Protein AF-0000000085832559 (afdb_homodimer)

Foldseek 3Di:
DVVVVVVVVVVLVPDFDPPDDPPPPPDPCLLVVLLVLLVLLVVLLVVLLVLLVVLLVLLVVLLVLLCVPDDDLSSVLLNQLSVLLSQLSVLLNQLSVLLVVLVVVLLVVPQVVHDSSVRCSVVVVLSVQLSVLSVQLSVLSVQLSVQSNCVSVVNHDLVSNLVSLVSNLSSLVSNLSSSVVRGDPPDPSNVSNVVSSVSSNVSSVSSNVSSVVSVVSVVVVVDDDDPPDDPVRVVVVVVVVVVVVVVVVVVVVVVVVVVVVVVVVVCVVVVVVCVPDRHPPDPPPPPPPPPCPDDPPPPPPPPPDPPPPDD/DVVVVVVVVVLLVPDFDPPDDPPPPPDPCLLVVLLVLLVLLVVLLVVLLVLLVVLLVLLVVLLVLLCVPDDDLSSVLLNQLSVLLSQLSVLLNQLSVLLVVLVVVLLVVPQVVHDSSVVCSVVVVLSVQLSVLSVQLSVLSVQLSVQSNCVSVVNHDLVSNLVSLVSNLSSSVSNLSSSVVRGDPPDPSNVSNVVSSVSSNVSSVSSNVSSVVSVVSVVVVVDDDDPPDDPVRVVVVVVVVVVVVVVVVVVVVVVVVVVVVVVVVVCVVVVVVCVPDRHPPDPPPPPPPPPCPDDPPPPPPPPPDPPPPDD

pLDDT: mean 76.57, std 26.75, range [19.62, 98.12]

Solvent-accessible surface area (backbone atoms only — not comparable to full-atom values): 33853 Å² total; per-residue (Å²): 121,74,74,63,59,59,53,60,61,62,59,62,69,70,62,40,64,76,76,69,84,75,78,79,81,73,62,87,76,53,60,69,55,13,52,50,46,34,54,45,40,55,50,42,52,49,50,27,50,50,49,36,53,50,46,36,54,49,38,53,51,47,44,53,47,36,61,69,76,36,61,72,67,57,24,56,34,47,49,48,30,44,47,31,47,35,53,26,36,48,31,46,43,51,26,53,53,30,47,52,52,34,50,52,50,40,48,66,69,65,22,73,92,50,48,70,37,53,42,34,41,75,36,45,71,61,46,50,45,43,40,52,22,38,50,44,33,35,48,29,50,51,51,40,51,53,41,53,50,26,43,69,69,71,72,42,55,71,45,45,50,39,51,32,31,53,48,30,46,51,24,47,50,45,36,52,54,47,55,51,73,71,44,62,89,83,37,66,48,52,53,52,26,53,50,28,49,51,48,28,45,52,30,31,50,45,29,39,51,36,41,54,50,34,52,48,57,58,51,65,71,62,66,87,79,70,85,86,55,50,71,70,55,45,52,50,50,40,50,52,37,50,25,49,41,50,48,35,51,50,53,36,54,51,40,52,52,50,39,51,52,45,52,52,51,50,47,50,57,56,45,64,71,48,76,65,73,77,42,87,72,86,78,71,82,70,84,70,75,73,74,71,69,75,74,75,77,79,77,70,70,75,78,73,74,75,74,72,78,77,126,121,74,74,64,60,58,54,60,61,63,57,61,69,69,66,41,65,76,76,68,83,76,78,79,82,74,64,88,76,52,60,69,54,12,52,49,47,34,53,45,42,56,51,42,51,49,50,28,49,50,50,35,52,50,45,36,55,50,38,54,50,48,44,52,49,35,62,68,76,36,60,71,69,58,25,56,34,48,50,48,30,44,48,31,49,34,52,27,35,49,32,46,43,51,24,53,52,31,46,51,52,35,52,52,50,39,46,65,71,66,22,73,93,51,50,69,38,54,42,35,40,76,36,44,70,63,45,51,46,41,38,52,22,38,49,43,33,35,50,30,49,52,51,40,51,52,39,52,53,26,44,70,70,71,72,41,55,70,47,45,50,39,53,32,31,53,48,31,45,50,23,47,50,44,34,52,54,49,55,49,72,72,46,61,91,83,37,66,49,52,53,52,27,52,50,28,48,53,49,27,48,50,30,31,49,46,29,40,53,36,41,53,52,34,51,49,57,58,52,65,71,62,66,88,80,69,85,86,55,50,71,69,57,45,52,50,51,39,50,52,37,51,25,48,42,50,46,35,52,49,51,37,54,52,41,52,51,51,38,50,52,45,51,52,52,50,47,52,56,54,45,66,71,46,75,64,74,78,45,87,72,86,79,72,82,73,78,72,75,74,73,71,68,75,73,73,77,77,77,71,70,73,77,73,73,75,76,72,79,77,126

Sequence (622 aa):
MALHAWFLRWSKVLFLPLDGPRKDLRPRGADVQKEELADMVDKEMTATSTAIEDAVLRMDEILSQARRDSSGVKLEVNQSIIGSCSDLMKAIHMLVTSATDLQRDIVESGRGAGSVKDFYAKNSCWTEGLISASKAVGWGATQMLESADKVVTDRGKYEELIVCSHEIAASTAQLVAASKVKADRGNRKLQTLQQASRHVNDMAAVVVSSTKSGQMQIENKNSMDFSSMSLIKLKTEEMDSQVKVLELEKQLANERIRLGGLRKKHYEIEGISTDSPPESAVNSFDSSLPTVFPDPPSMELPTQHVFILLSMALHAWFLRWSKVLFLPLDGPRKDLRPRGADVQKEELADMVDKEMTATSTAIEDAVLRMDEILSQARRDSSGVKLEVNQSIIGSCSDLMKAIHMLVTSATDLQRDIVESGRGAGSVKDFYAKNSCWTEGLISASKAVGWGATQMLESADKVVTDRGKYEELIVCSHEIAASTAQLVAASKVKADRGNRKLQTLQQASRHVNDMAAVVVSSTKSGQMQIENKNSMDFSSMSLIKLKTEEMDSQVKVLELEKQLANERIRLGGLRKKHYEIEGISTDSPPESAVNSFDSSLPTVFPDPPSMELPTQHVFILLS

InterPro domains:
  IPR002558 I/LWEQ domain [PF01608] (120-268)
  IPR002558 I/LWEQ domain [PS50945] (29-270)
  IPR002558 I/LWEQ domain [SM00307] (72-270)
  IPR030224 Sla2 family [PTHR10407] (24-273)
  IPR035964 I/LWEQ domain superfamily [SSF109885] (32-223)

Nearest PDB structures (foldseek):
  1r0d-assembly3_D  TM=9.725E-01  e=1.365E-16  Homo sapiens
  2jsw-assembly1_A  TM=8.224E-01  e=2.956E-08  Mus musculus
  6r9t-assembly1_A  TM=7.914E-01  e=1.333E-05  Homo sapiens
  8d9p-assembly1_A  TM=3.825E-01  e=1.950E-02  synthetic construct
  4tql-assembly2_B  TM=2.802E-01  e=5.075E-01  synthetic construct

Organism: NCBI:txid630221

Secondary structure (DSSP, 8-state):
-HHHHHHHHHHTTS-----S-------TTHHHHHHHHHHHHHHHHHHHHHHHHHHHHHHHHHHHHHHHH--HHHHHHHHHHHHHHHHHHHHHHHHHHHHHHHHHHHHHHH-TTS-HHHHHHHTHHHHHHHHHHHHHHHHHHHHHHHHHHHHHTT-S-HHHHHHHHHHHHHHHHHHHHHHHTTS-TT-HHHHHHHHHHHHHHHHHHHHHHHHHHHHHHHHHHS----TT--HHHHHHHHHHHHHHHHHHHHHHHHHHHHHHHHHHHHHHHHHHHT-S-----------------------------------/-HHHHHHHHHHHTS-----S-------TTHHHHHHHHHHHHHHHHHHHHHHHHHHHHHHHHHHHHHHHH--HHHHHHHHHHHHHHHHHHHHHHHHHHHHHHHHHHHHHHH-TTS-HHHHHHHTHHHHHHHHHHHHHHHHHHHHHHHHHHHHHTT-S-HHHHHHHHHHHHHHHHHHHHHHHTTS-TT-HHHHHHHHHHHHHHHHHHHHHHHHHHHHHHHHHHS----TT--HHHHHHHHHHHHHHHHHHHHHHHHHHHHHHHHHHHHHHHHHHHT-S-----------------------------------

Radius of gyration: 34.7 Å; Cα contacts (8 Å, |Δi|>4): 558; chains: 2; bounding box: 69×112×64 Å

Structure (mmCIF, N/CA/C/O backbone):
data_AF-0000000085832559-model_v1
#
loop_
_entity.id
_entity.type
_entity.pdbx_description
1 polymer 'Uncharacterized protein'
#
loop_
_atom_site.group_PDB
_atom_site.id
_atom_site.type_symbol
_atom_site.label_atom_id
_atom_site.label_alt_id
_atom_site.label_comp_id
_atom_site.label_asym_id
_atom_site.label_entity_id
_atom_site.label_seq_id
_atom_site.pdbx_PDB_ins_code
_atom_site.Cartn_x
_atom_site.Cartn_y
_atom_site.Cartn_z
_atom_site.occupancy
_atom_site.B_iso_or_equiv
_atom_site.auth_seq_id
_atom_site.auth_comp_id
_atom_site.auth_asym_id
_atom_site.auth_atom_id
_atom_site.pdbx_PDB_model_num
ATOM 1 N N . MET A 1 1 ? 6.023 -12.414 8.797 1 23.22 1 MET A N 1
ATOM 2 C CA . MET A 1 1 ? 6.039 -13.719 9.445 1 23.22 1 MET A CA 1
ATOM 3 C C . MET A 1 1 ? 4.793 -14.523 9.086 1 23.22 1 MET A C 1
ATOM 5 O O . MET A 1 1 ? 4.777 -15.75 9.234 1 23.22 1 MET A O 1
ATOM 9 N N . ALA A 1 2 ? 3.695 -13.664 8.766 1 28.86 2 ALA A N 1
ATOM 10 C CA . ALA A 1 2 ? 2.393 -14.312 8.656 1 28.86 2 ALA A CA 1
ATOM 11 C C . ALA A 1 2 ? 2.24 -15 7.297 1 28.86 2 ALA A C 1
ATOM 13 O O . ALA A 1 2 ? 1.356 -15.836 7.117 1 28.86 2 ALA A O 1
ATOM 14 N N . LEU A 1 3 ? 3.068 -14.523 6.402 1 28.8 3 LEU A N 1
ATOM 15 C CA . LEU A 1 3 ? 2.783 -15.016 5.059 1 28.8 3 LEU A CA 1
ATOM 16 C C . LEU A 1 3 ? 3.316 -16.438 4.875 1 28.8 3 LEU A C 1
ATOM 18 O O . LEU A 1 3 ? 2.869 -17.156 3.986 1 28.8 3 LEU A O 1
ATOM 22 N N . HIS A 1 4 ? 4.418 -16.766 5.707 1 31.3 4 HIS A N 1
ATOM 23 C CA . HIS A 1 4 ? 5.105 -18.031 5.473 1 31.3 4 HIS A CA 1
ATOM 24 C C . HIS A 1 4 ? 4.273 -19.219 5.969 1 31.3 4 HIS A C 1
ATOM 26 O O . HIS A 1 4 ? 4.398 -20.328 5.449 1 31.3 4 HIS A O 1
ATOM 32 N N . ALA A 1 5 ? 3.564 -19 7.07 1 31.62 5 ALA A N 1
ATOM 33 C CA . ALA A 1 5 ? 2.934 -20.141 7.719 1 31.62 5 ALA A CA 1
ATOM 34 C C . ALA A 1 5 ? 1.804 -20.703 6.863 1 31.62 5 ALA A C 1
ATOM 36 O O . ALA A 1 5 ? 1.487 -21.891 6.941 1 31.62 5 ALA A O 1
ATOM 37 N N . TRP A 1 6 ? 1.206 -19.844 6.129 1 31.47 6 TRP A N 1
ATOM 38 C CA . TRP A 1 6 ? 0.037 -20.344 5.414 1 31.47 6 TRP A CA 1
ATOM 39 C C . TRP A 1 6 ? 0.45 -21.266 4.273 1 31.47 6 TRP A C 1
ATOM 41 O O . TRP A 1 6 ? -0.374 -22.016 3.74 1 31.47 6 TRP A O 1
ATOM 51 N N . PHE A 1 7 ? 1.732 -21.219 3.939 1 33.62 7 PHE A N 1
ATOM 52 C CA . PHE A 1 7 ? 2.146 -22.031 2.805 1 33.62 7 PHE A CA 1
ATOM 53 C C . PHE A 1 7 ? 2.152 -23.5 3.176 1 33.62 7 PHE A C 1
ATOM 55 O O . PHE A 1 7 ? 1.797 -24.359 2.357 1 33.62 7 PHE A O 1
ATOM 62 N N . LEU A 1 8 ? 2.576 -23.797 4.43 1 30.41 8 LEU A N 1
ATOM 63 C CA . LEU A 1 8 ? 2.732 -25.203 4.797 1 30.41 8 LEU A CA 1
ATOM 64 C C . LEU A 1 8 ? 1.377 -25.891 4.926 1 30.41 8 LEU A C 1
ATOM 66 O O . LEU A 1 8 ? 1.262 -27.094 4.691 1 30.41 8 LEU A O 1
ATOM 70 N N . ARG A 1 9 ? 0.393 -25.219 5.367 1 28.97 9 ARG A N 1
ATOM 71 C CA . ARG A 1 9 ? -0.896 -25.875 5.559 1 28.97 9 ARG A CA 1
ATOM 72 C C . ARG A 1 9 ? -1.539 -26.219 4.219 1 28.97 9 ARG A C 1
ATOM 74 O O . ARG A 1 9 ? -2.346 -27.156 4.129 1 28.97 9 ARG A O 1
ATOM 81 N N . TRP A 1 10 ? -1.186 -25.438 3.293 1 31.64 10 TRP A N 1
ATOM 82 C CA . TRP A 1 10 ? -1.799 -25.719 1.999 1 31.64 10 TRP A CA 1
ATOM 83 C C . TRP A 1 10 ? -1.151 -26.938 1.342 1 31.64 10 TRP A C 1
ATOM 85 O O . TRP A 1 10 ? -1.664 -27.469 0.35 1 31.64 10 TRP A O 1
ATOM 95 N N . SER A 1 11 ? 0.115 -27.234 1.808 1 30.28 11 SER A N 1
ATOM 96 C CA . SER A 1 11 ? 0.703 -28.422 1.187 1 30.28 11 SER A CA 1
ATOM 97 C C . SER A 1 11 ? 0.031 -29.688 1.682 1 30.28 11 SER A C 1
ATOM 99 O O . SER A 1 11 ? 0.221 -30.766 1.104 1 30.28 11 SER A O 1
ATOM 101 N N . LYS A 1 12 ? -0.486 -29.656 2.955 1 31.03 12 LYS A N 1
ATOM 102 C CA . LYS A 1 12 ? -1.015 -30.875 3.539 1 31.03 12 LYS A CA 1
ATOM 103 C C . LYS A 1 12 ? -2.291 -31.328 2.83 1 31.03 12 LYS A C 1
ATOM 105 O O . LYS A 1 12 ? -2.807 -32.406 3.09 1 31.03 12 LYS A O 1
ATOM 110 N N . VAL A 1 13 ? -2.93 -30.391 2.279 1 27.56 13 VAL A N 1
ATOM 111 C CA . VAL A 1 13 ? -4.262 -30.75 1.806 1 27.56 13 VAL A CA 1
ATOM 112 C C . VAL A 1 13 ? -4.145 -31.75 0.654 1 27.56 13 VAL A C 1
ATOM 114 O O . VAL A 1 13 ? -5.109 -32.438 0.332 1 27.56 13 VAL A O 1
ATOM 117 N N . LEU A 1 14 ? -2.947 -31.828 0.029 1 28.58 14 LEU A N 1
ATOM 118 C CA . LEU A 1 14 ? -3.08 -32.531 -1.247 1 28.58 14 LEU A CA 1
ATOM 119 C C . LEU A 1 14 ? -2.975 -34.031 -1.058 1 28.58 14 LEU A C 1
ATOM 121 O O . LEU A 1 14 ? -3.428 -34.781 -1.908 1 28.58 14 LEU A O 1
ATOM 125 N N . PHE A 1 15 ? -2.094 -34.594 -0.027 1 29.14 15 PHE A N 1
ATOM 126 C CA . PHE A 1 15 ? -1.752 -35.969 -0.262 1 29.14 15 PHE A CA 1
ATOM 127 C C . PHE A 1 15 ? -2.682 -36.906 0.517 1 29.14 15 PHE A C 1
ATOM 129 O O . PHE A 1 15 ? -2.428 -37.219 1.684 1 29.14 15 PHE A O 1
ATOM 136 N N . LEU A 1 16 ? -3.951 -36.844 0.493 1 28.8 16 LEU A N 1
ATOM 137 C CA . LEU A 1 16 ? -4.73 -37.844 1.22 1 28.8 16 LEU A CA 1
ATOM 138 C C . LEU A 1 16 ? -4.602 -39.219 0.567 1 28.8 16 LEU A C 1
ATOM 140 O O . LEU A 1 16 ? -4.652 -39.344 -0.66 1 28.8 16 LEU A O 1
ATOM 144 N N . PRO A 1 17 ? -3.98 -40.281 1.269 1 27.02 17 PRO A N 1
ATOM 145 C CA . PRO A 1 17 ? -3.91 -41.656 0.75 1 27.02 17 PRO A CA 1
ATOM 146 C C . PRO A 1 17 ? -5.289 -42.281 0.498 1 27.02 17 PRO A C 1
ATOM 148 O O . PRO A 1 17 ? -6.219 -42.062 1.28 1 27.02 17 PRO A O 1
ATOM 151 N N . LEU A 1 18 ? -5.758 -42.688 -0.649 1 26.45 18 LEU A N 1
ATOM 152 C CA . LEU A 1 18 ? -6.934 -43.25 -1.295 1 26.45 18 LEU A CA 1
ATOM 153 C C . LEU A 1 18 ? -7.207 -44.656 -0.775 1 26.45 18 LEU A C 1
ATOM 155 O O . LEU A 1 18 ? -7.961 -45.406 -1.39 1 26.45 18 LEU A O 1
ATOM 159 N N . ASP A 1 19 ? -6.852 -45.094 0.428 1 27.23 19 ASP A N 1
ATOM 160 C CA . ASP A 1 19 ? -7.117 -46.5 0.576 1 27.23 19 ASP A CA 1
ATOM 161 C C . ASP A 1 19 ? -8.594 -46.781 0.837 1 27.23 19 ASP A C 1
ATOM 163 O O . ASP A 1 19 ? -8.969 -47.844 1.315 1 27.23 19 ASP A O 1
ATOM 167 N N . GLY A 1 20 ? -9.578 -45.875 0.745 1 28.56 20 GLY A N 1
ATOM 168 C CA . GLY A 1 20 ? -10.859 -46.406 1.182 1 28.56 20 GLY A CA 1
ATOM 169 C C . GLY A 1 20 ? -11.352 -47.562 0.332 1 28.56 20 GLY A C 1
ATOM 170 O O . GLY A 1 20 ? -10.898 -47.75 -0.803 1 28.56 20 GLY A O 1
ATOM 171 N N . PRO A 1 21 ? -12.07 -48.562 0.879 1 26.98 21 PRO A N 1
ATOM 172 C CA . PRO A 1 21 ? -12.625 -49.719 0.176 1 26.98 21 PRO A CA 1
ATOM 173 C C . PRO A 1 21 ? -13.516 -49.344 -1 1 26.98 21 PRO A C 1
ATOM 175 O O . PRO A 1 21 ? -14.242 -48.344 -0.925 1 26.98 21 PRO A O 1
ATOM 178 N N . ARG A 1 22 ? -13.078 -49.531 -2.215 1 27.28 22 ARG A N 1
ATOM 179 C CA . ARG A 1 22 ? -13.719 -49.438 -3.521 1 27.28 22 ARG A CA 1
ATOM 180 C C . ARG A 1 22 ? -15.078 -50.156 -3.521 1 27.28 22 ARG A C 1
ATOM 182 O O . ARG A 1 22 ? -15.148 -51.375 -3.393 1 27.28 22 ARG A O 1
ATOM 189 N N . LYS A 1 23 ? -16.125 -49.438 -2.992 1 31.97 23 LYS A N 1
ATOM 190 C CA . LYS A 1 23 ? -17.391 -50.062 -3.328 1 31.97 23 LYS A CA 1
ATOM 191 C C . LYS A 1 23 ? -17.453 -50.438 -4.809 1 31.97 23 LYS A C 1
ATOM 193 O O . LYS A 1 23 ? -17 -49.656 -5.66 1 31.97 23 LYS A O 1
ATOM 198 N N . ASP A 1 24 ? -17.703 -51.719 -5.371 1 25.44 24 ASP A N 1
ATOM 199 C CA . ASP A 1 24 ? -17.781 -52.469 -6.617 1 25.44 24 ASP A CA 1
ATOM 200 C C . ASP A 1 24 ? -18.719 -51.812 -7.617 1 25.44 24 ASP A C 1
ATOM 202 O O . ASP A 1 24 ? -19.344 -52.469 -8.43 1 25.44 24 ASP A O 1
ATOM 206 N N . LEU A 1 25 ? -19.297 -50.625 -7.52 1 31.66 25 LEU A N 1
ATOM 207 C CA . LEU A 1 25 ? -20.297 -50.312 -8.539 1 31.66 25 LEU A CA 1
ATOM 208 C C . LEU A 1 25 ? -19.641 -50.188 -9.914 1 31.66 25 LEU A C 1
ATOM 210 O O . LEU A 1 25 ? -19.016 -49.156 -10.219 1 31.66 25 LEU A O 1
ATOM 214 N N . ARG A 1 26 ? -19.344 -51.281 -10.672 1 35.31 26 ARG A N 1
ATOM 215 C CA . ARG A 1 26 ? -18.812 -51.5 -12.016 1 35.31 26 ARG A CA 1
ATOM 216 C C . ARG A 1 26 ? -19.703 -50.875 -13.07 1 35.31 26 ARG A C 1
ATOM 218 O O . ARG A 1 26 ? -20.719 -51.438 -13.469 1 35.31 26 ARG A O 1
ATOM 225 N N . PRO A 1 27 ? -20.094 -49.562 -13.148 1 34.09 27 PRO A N 1
ATOM 226 C CA . PRO A 1 27 ? -20.938 -49.344 -14.32 1 34.09 27 PRO A CA 1
ATOM 227 C C . PRO A 1 27 ? -20.25 -49.75 -15.625 1 34.09 27 PRO A C 1
ATOM 229 O O . PRO A 1 27 ? -19.016 -49.719 -15.711 1 34.09 27 PRO A O 1
ATOM 232 N N . ARG A 1 28 ? -20.828 -50.344 -16.641 1 40.22 28 ARG A N 1
ATOM 233 C CA . ARG A 1 28 ? -20.484 -50.875 -17.953 1 40.22 28 ARG A CA 1
ATOM 234 C C . ARG A 1 28 ? -19.656 -49.875 -18.75 1 40.22 28 ARG A C 1
ATOM 236 O O . ARG A 1 28 ? -18.906 -50.25 -19.656 1 40.22 28 ARG A O 1
ATOM 243 N N . GLY A 1 29 ? -19.797 -48.469 -18.844 1 36.25 29 GLY A N 1
ATOM 244 C CA . GLY A 1 29 ? -19.156 -47.312 -19.453 1 36.25 29 GLY A CA 1
ATOM 245 C C . GLY A 1 29 ? -17.75 -47.094 -18.938 1 36.25 29 GLY A C 1
ATOM 246 O O . GLY A 1 29 ? -17.172 -46.031 -19.203 1 36.25 29 GLY A O 1
ATOM 247 N N . ALA A 1 30 ? -17.031 -47.844 -18.375 1 43.72 30 ALA A N 1
ATOM 248 C CA . ALA A 1 30 ? -15.789 -48.031 -17.625 1 43.72 30 ALA A CA 1
ATOM 249 C C . ALA A 1 30 ? -14.602 -48.219 -18.562 1 43.72 30 ALA A C 1
ATOM 251 O O . ALA A 1 30 ? -13.5 -47.75 -18.281 1 43.72 30 ALA A O 1
ATOM 252 N N . ASP A 1 31 ? -14.797 -48.75 -19.688 1 45.81 31 ASP A N 1
ATOM 253 C CA . ASP A 1 31 ? -13.758 -49 -20.672 1 45.81 31 ASP A CA 1
ATOM 254 C C . ASP A 1 31 ? -13.336 -47.719 -21.375 1 45.81 31 ASP A C 1
ATOM 256 O O . ASP A 1 31 ? -12.156 -47.531 -21.656 1 45.81 31 ASP A O 1
ATOM 260 N N . VAL A 1 32 ? -14.305 -46.938 -22.031 1 48.78 32 VAL A N 1
ATOM 261 C CA . VAL A 1 32 ? -14.117 -45.656 -22.719 1 48.78 32 VAL A CA 1
ATOM 262 C C . VAL A 1 32 ? -13.391 -44.688 -21.797 1 48.78 32 VAL A C 1
ATOM 264 O O . VAL A 1 32 ? -12.5 -43.938 -22.234 1 48.78 32 VAL A O 1
ATOM 267 N N . GLN A 1 33 ? -13.664 -44.844 -20.562 1 58.09 33 GLN A N 1
ATOM 268 C CA . GLN A 1 33 ? -13.125 -43.906 -19.562 1 58.09 33 GLN A CA 1
ATOM 269 C C . GLN A 1 33 ? -11.656 -44.219 -19.281 1 58.09 33 GLN A C 1
ATOM 271 O O . GLN A 1 33 ? -10.859 -43.312 -19.078 1 58.09 33 GLN A O 1
ATOM 276 N N . LYS A 1 34 ? -11.422 -45.5 -19.531 1 56.72 34 LYS A N 1
ATOM 277 C CA . LYS A 1 34 ? -10.055 -45.938 -19.266 1 56.72 34 LYS A CA 1
ATOM 278 C C . LYS A 1 34 ? -9.102 -45.469 -20.344 1 56.72 34 LYS A C 1
ATOM 280 O O . LYS A 1 34 ? -8.008 -44.969 -20.031 1 56.72 34 LYS A O 1
ATOM 285 N N . GLU A 1 35 ? -9.469 -45.812 -21.703 1 58.69 35 GLU A N 1
ATOM 286 C CA . GLU A 1 35 ? -8.664 -45.406 -22.844 1 58.69 35 GLU A CA 1
ATOM 287 C C . GLU A 1 35 ? -8.492 -43.875 -22.875 1 58.69 35 GLU A C 1
ATOM 289 O O . GLU A 1 35 ? -7.418 -43.375 -23.203 1 58.69 35 GLU A O 1
ATOM 294 N N . GLU A 1 36 ? -9.43 -43.281 -22.375 1 78.06 36 GLU A N 1
ATOM 295 C CA . GLU A 1 36 ? -9.422 -41.844 -22.406 1 78.06 36 GLU A CA 1
ATOM 296 C C . GLU A 1 36 ? -8.445 -41.25 -21.391 1 78.06 36 GLU A C 1
ATOM 298 O O . GLU A 1 36 ? -7.727 -40.312 -21.672 1 78.06 36 GLU A O 1
ATOM 303 N N . LEU A 1 37 ? -8.172 -42.062 -20.375 1 80.5 37 LEU A N 1
ATOM 304 C CA . LEU A 1 37 ? -7.297 -41.531 -19.328 1 80.5 37 LEU A CA 1
ATOM 305 C C . LEU A 1 37 ? -5.832 -41.688 -19.719 1 80.5 37 LEU A C 1
ATOM 307 O O . LEU A 1 37 ? -5.023 -40.781 -19.516 1 80.5 37 LEU A O 1
ATOM 311 N N . ALA A 1 38 ? -5.559 -42.906 -20.328 1 81.5 38 ALA A N 1
ATOM 312 C CA . ALA A 1 38 ? -4.188 -43.125 -20.766 1 81.5 38 ALA A CA 1
ATOM 313 C C . ALA A 1 38 ? -3.768 -42.125 -21.844 1 81.5 38 ALA A C 1
ATOM 315 O O . ALA A 1 38 ? -2.66 -41.594 -21.797 1 81.5 38 ALA A O 1
ATOM 316 N N . ASP A 1 39 ? -4.617 -41.969 -22.75 1 87 39 ASP A N 1
ATOM 317 C CA . ASP A 1 39 ? -4.332 -41.031 -23.812 1 87 39 ASP A CA 1
ATOM 318 C C . ASP A 1 39 ? -4.188 -39.625 -23.266 1 87 39 ASP A C 1
ATOM 320 O O . ASP A 1 39 ? -3.342 -38.844 -23.719 1 87 39 ASP A O 1
ATOM 324 N N . MET A 1 40 ? -4.914 -39.312 -22.25 1 88 40 MET A N 1
ATOM 325 C CA . MET A 1 40 ? -4.883 -37.969 -21.672 1 88 40 MET A CA 1
ATOM 326 C C . MET A 1 40 ? -3.562 -37.719 -20.938 1 88 40 MET A C 1
ATOM 328 O O . MET A 1 40 ? -3.014 -36.625 -20.984 1 88 40 MET A O 1
ATOM 332 N N . VAL A 1 41 ? -3.064 -38.75 -20.297 1 86.62 41 VAL A N 1
ATOM 333 C CA . VAL A 1 41 ? -1.81 -38.594 -19.562 1 86.62 41 VAL A CA 1
ATOM 334 C C . VAL A 1 41 ? -0.667 -38.344 -20.547 1 86.62 41 VAL A C 1
ATOM 336 O O . VAL A 1 41 ? 0.112 -37.406 -20.359 1 86.62 41 VAL A O 1
ATOM 339 N N . ASP A 1 42 ? -0.608 -39.188 -21.531 1 83.62 42 ASP A N 1
ATOM 340 C CA . ASP A 1 42 ? 0.47 -39.031 -22.516 1 83.62 42 ASP A CA 1
ATOM 341 C C . ASP A 1 42 ? 0.38 -37.688 -23.219 1 83.62 42 ASP A C 1
ATOM 343 O O . ASP A 1 42 ? 1.395 -37 -23.438 1 83.62 42 ASP A O 1
ATOM 347 N N . LYS A 1 43 ? -0.816 -37.344 -23.578 1 88.25 43 LYS A N 1
ATOM 348 C CA . LYS A 1 43 ? -1.021 -36.062 -24.266 1 88.25 43 LYS A CA 1
ATOM 349 C C . LYS A 1 43 ? -0.609 -34.875 -23.375 1 88.25 43 LYS A C 1
ATOM 351 O O . LYS A 1 43 ? 0.091 -33.969 -23.828 1 88.25 43 LYS A O 1
ATOM 356 N N . GLU A 1 44 ? -1.028 -34.969 -22.078 1 89.94 44 GLU A N 1
ATOM 357 C CA . GLU A 1 44 ? -0.745 -33.875 -21.156 1 89.94 44 GLU A CA 1
ATOM 358 C C . GLU A 1 44 ? 0.745 -33.781 -20.844 1 89.94 44 GLU A C 1
ATOM 360 O O . GLU A 1 44 ? 1.32 -32.688 -20.812 1 89.94 44 GLU A O 1
ATOM 365 N N . MET A 1 45 ? 1.313 -34.875 -20.672 1 85.75 45 MET A N 1
ATOM 366 C CA . MET A 1 45 ? 2.738 -34.906 -20.359 1 85.75 45 MET A CA 1
ATOM 367 C C . MET A 1 45 ? 3.564 -34.406 -21.531 1 85.75 45 MET A C 1
ATOM 369 O O . MET A 1 45 ? 4.531 -33.656 -21.344 1 85.75 45 MET A O 1
ATOM 373 N N . THR A 1 46 ? 3.15 -34.781 -22.703 1 88.25 46 THR A N 1
ATOM 374 C CA . THR A 1 46 ? 3.83 -34.312 -23.906 1 88.25 46 THR A CA 1
ATOM 375 C C . THR A 1 46 ? 3.602 -32.812 -24.109 1 88.25 46 THR A C 1
ATOM 377 O O . THR A 1 46 ? 4.527 -32.062 -24.453 1 88.25 46 THR A O 1
ATOM 380 N N . ALA A 1 47 ? 2.369 -32.406 -23.922 1 90.25 47 ALA A N 1
ATOM 381 C CA . ALA A 1 47 ? 2.045 -30.984 -24.047 1 90.25 47 ALA A CA 1
ATOM 382 C C . ALA A 1 47 ? 2.857 -30.141 -23.062 1 90.25 47 ALA A C 1
ATOM 384 O O . ALA A 1 47 ? 3.375 -29.078 -23.422 1 90.25 47 ALA A O 1
ATOM 385 N N . THR A 1 48 ? 2.928 -30.594 -21.844 1 91.56 48 THR A N 1
ATOM 386 C CA . THR A 1 48 ? 3.691 -29.891 -20.828 1 91.56 48 THR A CA 1
ATOM 387 C C . THR A 1 48 ? 5.172 -29.844 -21.188 1 91.56 48 THR A C 1
ATOM 389 O O . THR A 1 48 ? 5.805 -28.781 -21.109 1 91.56 48 THR A O 1
ATOM 392 N N . SER A 1 49 ? 5.695 -30.938 -21.656 1 89.44 49 SER A N 1
ATOM 393 C CA . SER A 1 49 ? 7.098 -31 -22.047 1 89.44 49 SER A CA 1
ATOM 394 C C . SER A 1 49 ? 7.395 -30.062 -23.203 1 89.44 49 SER A C 1
ATOM 396 O O . SER A 1 49 ? 8.391 -29.344 -23.188 1 89.44 49 SER A O 1
ATOM 398 N N . THR A 1 50 ? 6.551 -30.078 -24.141 1 90.62 50 THR A N 1
ATOM 399 C CA . THR A 1 50 ? 6.711 -29.203 -25.297 1 90.62 50 THR A CA 1
ATOM 400 C C . THR A 1 50 ? 6.613 -27.734 -24.875 1 90.62 50 THR A C 1
ATOM 402 O O . THR A 1 50 ? 7.395 -26.891 -25.328 1 90.62 50 THR A O 1
ATOM 405 N N . ALA A 1 51 ? 5.656 -27.453 -24.031 1 89.81 51 ALA A N 1
ATOM 406 C CA . ALA A 1 51 ? 5.48 -26.094 -23.547 1 89.81 51 ALA A CA 1
ATOM 407 C C . ALA A 1 51 ? 6.734 -25.594 -22.828 1 89.81 51 ALA A C 1
ATOM 409 O O . ALA A 1 51 ? 7.152 -24.453 -23.016 1 89.81 51 ALA A O 1
ATOM 410 N N . ILE A 1 52 ? 7.32 -26.422 -22.078 1 92.88 52 ILE A N 1
ATOM 411 C CA . ILE A 1 52 ? 8.5 -26.047 -21.297 1 92.88 52 ILE A CA 1
ATOM 412 C C . ILE A 1 52 ? 9.695 -25.859 -22.234 1 92.88 52 ILE A C 1
ATOM 414 O O . ILE A 1 52 ? 10.484 -24.938 -22.078 1 92.88 52 ILE A O 1
ATOM 418 N N . GLU A 1 53 ? 9.773 -26.766 -23.219 1 90.38 53 GLU A N 1
ATOM 419 C CA . GLU A 1 53 ? 10.852 -26.641 -24.188 1 90.38 53 GLU A CA 1
ATOM 420 C C . GLU A 1 53 ? 10.734 -25.328 -24.984 1 90.38 53 GLU A C 1
ATOM 422 O O . GLU A 1 53 ? 11.734 -24.641 -25.188 1 90.38 53 GLU A O 1
ATOM 427 N N . ASP A 1 54 ? 9.578 -25.062 -25.406 1 90.75 54 ASP A N 1
ATOM 428 C CA . ASP A 1 54 ? 9.328 -23.797 -26.094 1 90.75 54 ASP A CA 1
ATOM 429 C C . ASP A 1 54 ? 9.641 -22.609 -25.203 1 90.75 54 ASP A C 1
ATOM 431 O O . ASP A 1 54 ? 10.195 -21.609 -25.656 1 90.75 54 ASP A O 1
ATOM 435 N N . ALA A 1 55 ? 9.273 -22.719 -23.984 1 91.5 55 ALA A N 1
ATOM 436 C CA . ALA A 1 55 ? 9.523 -21.641 -23.031 1 91.5 55 ALA A CA 1
ATOM 437 C C . ALA A 1 55 ? 11.016 -21.406 -22.859 1 91.5 55 ALA A C 1
ATOM 439 O O . ALA A 1 55 ? 11.461 -20.25 -22.766 1 91.5 55 ALA A O 1
ATOM 440 N N . VAL A 1 56 ? 11.805 -22.438 -22.844 1 91.44 56 VAL A N 1
ATOM 441 C CA . VAL A 1 56 ? 13.258 -22.312 -22.688 1 91.44 56 VAL A CA 1
ATOM 442 C C . VAL A 1 56 ? 13.836 -21.562 -23.891 1 91.44 56 VAL A C 1
ATOM 444 O O . VAL A 1 56 ? 14.648 -20.656 -23.719 1 91.44 56 VAL A O 1
ATOM 447 N N . LEU A 1 57 ? 13.32 -21.953 -25.047 1 92.62 57 LEU A N 1
ATOM 448 C CA . LEU A 1 57 ? 13.805 -21.312 -26.266 1 92.62 57 LEU A CA 1
ATOM 449 C C . LEU A 1 57 ? 13.406 -19.828 -26.297 1 92.62 57 LEU A C 1
ATOM 451 O O . LEU A 1 57 ? 14.227 -18.969 -26.594 1 92.62 57 LEU A O 1
ATOM 455 N N . ARG A 1 58 ? 12.266 -19.547 -26.016 1 93.81 58 ARG A N 1
ATOM 456 C CA . ARG A 1 58 ? 11.758 -18.172 -26.031 1 93.81 58 ARG A CA 1
ATOM 457 C C . ARG A 1 58 ? 12.445 -17.312 -24.969 1 93.81 58 ARG A C 1
ATOM 459 O O . ARG A 1 58 ? 12.68 -16.125 -25.188 1 93.81 58 ARG A O 1
ATOM 466 N N . MET A 1 59 ? 12.742 -17.906 -23.859 1 94.06 59 MET A N 1
ATOM 467 C CA . MET A 1 59 ? 13.438 -17.172 -22.797 1 94.06 59 MET A CA 1
ATOM 468 C C . MET A 1 59 ? 14.805 -16.688 -23.266 1 94.06 59 MET A C 1
ATOM 470 O O . MET A 1 59 ? 15.227 -15.578 -22.922 1 94.06 59 MET A O 1
ATOM 474 N N . ASP A 1 60 ? 15.438 -17.516 -24.031 1 91.06 60 ASP A N 1
ATOM 475 C CA . ASP A 1 60 ? 16.734 -17.141 -24.578 1 91.06 60 ASP A CA 1
ATOM 476 C C . ASP A 1 60 ? 16.594 -15.969 -25.547 1 91.06 60 ASP A C 1
ATOM 478 O O . ASP A 1 60 ? 17.469 -15.086 -25.594 1 91.06 60 ASP A O 1
ATOM 482 N N . GLU A 1 61 ? 15.539 -15.969 -26.297 1 92.69 61 GLU A N 1
ATOM 483 C CA . GLU A 1 61 ? 15.266 -14.852 -27.188 1 92.69 61 GLU A CA 1
ATOM 484 C C . GLU A 1 61 ? 15.008 -13.57 -26.406 1 92.69 61 GLU A C 1
ATOM 486 O O . GLU A 1 61 ? 15.492 -12.5 -26.797 1 92.69 61 GLU A O 1
ATOM 491 N N . ILE A 1 62 ? 14.32 -13.672 -25.359 1 91.81 62 ILE A N 1
ATOM 492 C CA . ILE A 1 62 ? 14 -12.531 -24.516 1 91.81 62 ILE A CA 1
ATOM 493 C C . ILE A 1 62 ? 15.289 -11.969 -23.906 1 91.81 62 ILE A C 1
ATOM 495 O O . ILE A 1 62 ? 15.453 -10.758 -23.797 1 91.81 62 ILE A O 1
ATOM 499 N N . LEU A 1 63 ? 16.109 -12.891 -23.516 1 90.5 63 LEU A N 1
ATOM 500 C CA . LEU A 1 63 ? 17.391 -12.477 -22.953 1 90.5 63 LEU A CA 1
ATOM 501 C C . LEU A 1 63 ? 18.203 -11.695 -23.969 1 90.5 63 LEU A C 1
ATOM 503 O O . LEU A 1 63 ? 18.812 -10.672 -23.625 1 90.5 63 LEU A O 1
ATOM 507 N N . SER A 1 64 ? 18.188 -12.188 -25.172 1 92.12 64 SER A N 1
ATOM 508 C CA . SER A 1 64 ? 18.891 -11.5 -26.25 1 92.12 64 SER A CA 1
ATOM 509 C C . SER A 1 64 ? 18.281 -10.125 -26.516 1 92.12 64 SER A C 1
ATOM 511 O O . SER A 1 64 ? 19 -9.156 -26.75 1 92.12 64 SER A O 1
ATOM 513 N N . GLN A 1 65 ? 17.031 -10.031 -26.5 1 90.31 65 GLN A N 1
ATOM 514 C CA . GLN A 1 65 ? 16.328 -8.773 -26.672 1 90.31 65 GLN A CA 1
ATOM 515 C C . GLN A 1 65 ? 16.672 -7.785 -25.562 1 90.31 65 GLN A C 1
ATOM 517 O O . GLN A 1 65 ? 16.875 -6.598 -25.812 1 90.31 65 GLN A O 1
ATOM 522 N N . ALA A 1 66 ? 16.703 -8.281 -24.375 1 89.06 66 ALA A N 1
ATOM 523 C CA . ALA A 1 66 ? 17.047 -7.441 -23.234 1 89.06 66 ALA A CA 1
ATOM 524 C C . ALA A 1 66 ? 18.453 -6.844 -23.375 1 89.06 66 ALA A C 1
ATOM 526 O O . ALA A 1 66 ? 18.672 -5.684 -23.031 1 89.06 66 ALA A O 1
ATOM 527 N N . ARG A 1 67 ? 19.375 -7.602 -23.891 1 90.06 67 ARG A N 1
ATOM 528 C CA . ARG A 1 67 ? 20.75 -7.16 -24.094 1 90.06 67 ARG A CA 1
ATOM 529 C C . ARG A 1 67 ? 20.812 -6.07 -25.156 1 90.06 67 ARG A C 1
ATOM 531 O O . ARG A 1 67 ? 21.641 -5.164 -25.062 1 90.06 67 ARG A O 1
ATOM 538 N N . ARG A 1 68 ? 19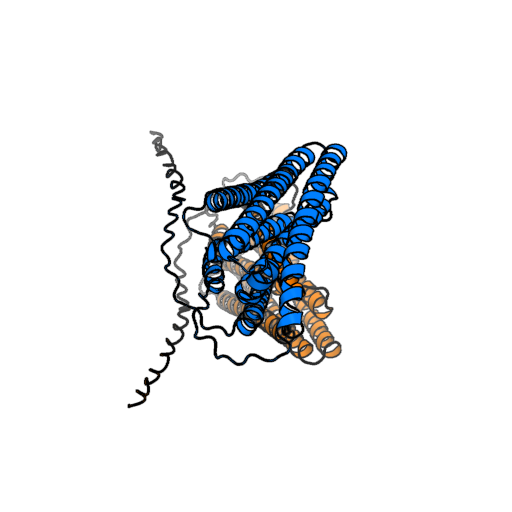.906 -6.125 -26.062 1 90.62 68 ARG A N 1
ATOM 539 C CA . ARG A 1 68 ? 19.891 -5.168 -27.172 1 90.62 68 ARG A CA 1
ATOM 540 C C . ARG A 1 68 ? 19.219 -3.867 -26.75 1 90.62 68 ARG A C 1
ATOM 542 O O . ARG A 1 68 ? 19.656 -2.783 -27.141 1 90.62 68 ARG A O 1
ATOM 549 N N . ASP A 1 69 ? 18.188 -3.961 -26 1 88 69 ASP A N 1
ATOM 550 C CA . ASP A 1 69 ? 17.297 -2.83 -25.766 1 88 69 ASP A CA 1
ATOM 551 C C . ASP A 1 69 ? 17.672 -2.092 -24.484 1 88 69 ASP A C 1
ATOM 553 O O . ASP A 1 69 ? 17.078 -1.058 -24.156 1 88 69 ASP A O 1
ATOM 557 N N . SER A 1 70 ? 18.531 -2.635 -23.719 1 87.5 70 SER A N 1
ATOM 558 C CA . SER A 1 70 ? 18.828 -2.01 -22.438 1 87.5 70 SER A CA 1
ATOM 559 C C . SER A 1 70 ? 20.297 -1.594 -22.359 1 87.5 70 SER A C 1
ATOM 561 O O . SER A 1 70 ? 21.125 -2.055 -23.156 1 87.5 70 SER A O 1
ATOM 563 N N . SER A 1 71 ? 20.562 -0.599 -21.531 1 89.06 71 SER A N 1
ATOM 564 C CA . SER A 1 71 ? 21.922 -0.139 -21.266 1 89.06 71 SER A CA 1
ATOM 565 C C . SER A 1 71 ? 22.109 0.207 -19.797 1 89.06 71 SER A C 1
ATOM 567 O O . SER A 1 71 ? 21.141 0.311 -19.047 1 89.06 71 SER A O 1
ATOM 569 N N . GLY A 1 72 ? 23.359 0.159 -19.328 1 89.88 72 GLY A N 1
ATOM 570 C CA . GLY A 1 72 ? 23.688 0.574 -17.969 1 89.88 72 GLY A CA 1
ATOM 571 C C . GLY A 1 72 ? 23.141 -0.363 -16.922 1 89.88 72 GLY A C 1
ATOM 572 O O . GLY A 1 72 ? 23.328 -1.579 -17 1 89.88 72 GLY A O 1
ATOM 573 N N . VAL A 1 73 ? 22.547 0.208 -15.914 1 88.88 73 VAL A N 1
ATOM 574 C CA . VAL A 1 73 ? 22.062 -0.543 -14.766 1 88.88 73 VAL A CA 1
ATOM 575 C C . VAL A 1 73 ? 20.875 -1.418 -15.188 1 88.88 73 VAL A C 1
ATOM 577 O O . VAL A 1 73 ? 20.75 -2.551 -14.719 1 88.88 73 VAL A O 1
ATOM 580 N N . LYS A 1 74 ? 20.125 -0.893 -16.062 1 88.94 74 LYS A N 1
ATOM 581 C CA . LYS A 1 74 ? 18.969 -1.642 -16.531 1 88.94 74 LYS A CA 1
ATOM 582 C C . LYS A 1 74 ? 19.391 -2.922 -17.25 1 88.94 74 LYS A C 1
ATOM 584 O O . LYS A 1 74 ? 18.719 -3.953 -17.125 1 88.94 74 LYS A O 1
ATOM 589 N N . LEU A 1 75 ? 20.469 -2.85 -18.016 1 92.12 75 LEU A N 1
ATOM 590 C CA . LEU A 1 75 ? 20.984 -4.027 -18.703 1 92.12 75 LEU A CA 1
ATOM 591 C C . LEU A 1 75 ? 21.438 -5.086 -17.703 1 92.12 75 LEU A C 1
ATOM 593 O O . LEU A 1 75 ? 21.094 -6.266 -17.844 1 92.12 75 LEU A O 1
ATOM 597 N N . GLU A 1 76 ? 22.156 -4.648 -16.703 1 92.81 76 GLU A N 1
ATOM 598 C CA . GLU A 1 76 ? 22.625 -5.574 -15.68 1 92.81 76 GLU A CA 1
ATOM 599 C C . GLU A 1 76 ? 21.469 -6.238 -14.953 1 92.81 76 GLU A C 1
ATOM 601 O O . GLU A 1 76 ? 21.469 -7.453 -14.734 1 92.81 76 GLU A O 1
ATOM 606 N N . VAL A 1 77 ? 20.5 -5.461 -14.625 1 92.75 77 VAL A N 1
ATOM 607 C CA . VAL A 1 77 ? 19.344 -5.953 -13.883 1 92.75 77 VAL A CA 1
ATOM 608 C C . VAL A 1 77 ? 18.547 -6.918 -14.75 1 92.75 77 VAL A C 1
ATOM 610 O O . VAL A 1 77 ? 18.219 -8.031 -14.328 1 92.75 77 VAL A O 1
ATOM 613 N N . ASN A 1 78 ? 18.281 -6.539 -15.977 1 91.94 78 ASN A N 1
ATOM 614 C CA . ASN A 1 78 ? 17.5 -7.387 -16.875 1 91.94 78 ASN A CA 1
ATOM 615 C C . ASN A 1 78 ? 18.234 -8.695 -17.172 1 91.94 78 ASN A C 1
ATOM 617 O O . ASN A 1 78 ? 17.609 -9.758 -17.219 1 91.94 78 ASN A O 1
ATOM 621 N N . GLN A 1 79 ? 19.531 -8.625 -17.344 1 92.5 79 GLN A N 1
ATOM 622 C CA . GLN A 1 79 ? 20.312 -9.828 -17.625 1 92.5 79 GLN A CA 1
ATOM 623 C C . GLN A 1 79 ? 20.281 -10.789 -16.438 1 92.5 79 GLN A C 1
ATOM 625 O O . GLN A 1 79 ? 20.172 -12 -16.625 1 92.5 79 GLN A O 1
ATOM 630 N N . SER A 1 80 ? 20.438 -10.195 -15.344 1 95.12 80 SER A N 1
ATOM 631 C CA . SER A 1 80 ? 20.422 -11.023 -14.148 1 95.12 80 SER A CA 1
ATOM 632 C C . SER A 1 80 ? 19.062 -11.688 -13.938 1 95.12 80 SER A C 1
ATOM 634 O O . SER A 1 80 ? 18.984 -12.898 -13.727 1 95.12 80 SER A O 1
ATOM 636 N N . ILE A 1 81 ? 17.984 -10.938 -14.016 1 95.44 81 ILE A N 1
ATOM 637 C CA . ILE A 1 81 ? 16.641 -11.422 -13.742 1 95.44 81 ILE A CA 1
ATOM 638 C C . ILE A 1 81 ? 16.234 -12.43 -14.812 1 95.44 81 ILE A C 1
ATOM 640 O O . ILE A 1 81 ? 15.805 -13.539 -14.492 1 95.44 81 ILE A O 1
ATOM 644 N N . ILE A 1 82 ? 16.422 -12.078 -16.094 1 94.38 82 ILE A N 1
ATOM 645 C CA . ILE A 1 82 ? 16 -12.945 -17.188 1 94.38 82 ILE A CA 1
ATOM 646 C C . ILE A 1 82 ? 16.906 -14.172 -17.25 1 94.38 82 ILE A C 1
ATOM 648 O O . ILE A 1 82 ? 16.453 -15.273 -17.562 1 94.38 82 ILE A O 1
ATOM 652 N N . GLY A 1 83 ? 18.172 -13.953 -16.984 1 94.62 83 GLY A N 1
ATOM 653 C CA . GLY A 1 83 ? 19.062 -15.102 -16.891 1 94.62 83 GLY A CA 1
ATOM 654 C C . GLY A 1 83 ? 18.625 -16.125 -15.859 1 94.62 83 GLY A C 1
ATOM 655 O O . GLY A 1 83 ? 18.656 -17.328 -16.125 1 94.62 83 GLY A O 1
ATOM 656 N N . SER A 1 84 ? 18.25 -15.602 -14.719 1 96.62 84 SER A N 1
ATOM 657 C CA . SER A 1 84 ? 17.766 -16.5 -13.672 1 96.62 84 SER A CA 1
ATOM 658 C C . SER A 1 84 ? 16.469 -17.203 -14.102 1 96.62 84 SER A C 1
ATOM 660 O O . SER A 1 84 ? 16.266 -18.375 -13.789 1 96.62 84 SER A O 1
ATOM 662 N N . CYS A 1 85 ? 15.578 -16.484 -14.82 1 96.44 85 CYS A N 1
ATOM 663 C CA . CYS A 1 85 ? 14.352 -17.094 -15.328 1 96.44 85 CYS A CA 1
ATOM 664 C C . CYS A 1 85 ? 14.664 -18.203 -16.328 1 96.44 85 CYS A C 1
ATOM 666 O O . CYS A 1 85 ? 14.008 -19.234 -16.344 1 96.44 85 CYS A O 1
ATOM 668 N N . SER A 1 86 ? 15.625 -18 -17.172 1 95 86 SER A N 1
ATOM 669 C CA . SER A 1 86 ? 16.047 -19 -18.141 1 95 86 SER A CA 1
ATOM 670 C C . SER A 1 86 ? 16.562 -20.25 -17.453 1 95 86 SER A C 1
ATOM 672 O O . SER A 1 86 ? 16.203 -21.375 -17.828 1 95 86 SER A O 1
ATOM 674 N N . ASP A 1 87 ? 17.375 -20.047 -16.453 1 96 87 ASP A N 1
ATOM 675 C CA . ASP A 1 87 ? 17.891 -21.172 -15.688 1 96 87 ASP A CA 1
ATOM 676 C C . ASP A 1 87 ? 16.766 -21.953 -15.016 1 96 87 ASP A C 1
ATOM 678 O O . ASP A 1 87 ? 16.797 -23.172 -14.938 1 96 87 ASP A O 1
ATOM 682 N N . LEU A 1 88 ? 15.789 -21.266 -14.523 1 97.06 88 LEU A N 1
ATOM 683 C CA . LEU A 1 88 ? 14.633 -21.922 -13.906 1 97.06 88 LEU A CA 1
ATOM 684 C C . LEU A 1 88 ? 13.883 -22.766 -14.93 1 97.06 88 LEU A C 1
ATOM 686 O O . LEU A 1 88 ? 13.508 -23.906 -14.641 1 97.06 88 LEU A O 1
ATOM 690 N N . MET A 1 89 ? 13.695 -22.219 -16.125 1 95.62 89 MET A N 1
ATOM 691 C CA . MET A 1 89 ? 12.984 -22.969 -17.172 1 95.62 89 MET A CA 1
ATOM 692 C C . MET A 1 89 ? 13.742 -24.234 -17.547 1 95.62 89 MET A C 1
ATOM 694 O O . MET A 1 89 ? 13.141 -25.281 -17.781 1 95.62 89 MET A O 1
ATOM 698 N N . LYS A 1 90 ? 15.047 -24.172 -17.594 1 95.25 90 LYS A N 1
ATOM 699 C CA . LYS A 1 90 ? 15.859 -25.344 -17.891 1 95.25 90 LYS A CA 1
ATOM 700 C C . LYS A 1 90 ? 15.719 -26.406 -16.781 1 95.25 90 LYS A C 1
ATOM 702 O O . LYS A 1 90 ? 15.641 -27.594 -17.062 1 95.25 90 LYS A O 1
ATOM 707 N N . ALA A 1 91 ? 15.719 -25.891 -15.57 1 96.81 91 ALA A N 1
ATOM 708 C CA . ALA A 1 91 ? 15.547 -26.797 -14.438 1 96.81 91 ALA A CA 1
ATOM 709 C C . ALA A 1 91 ? 14.195 -27.5 -14.508 1 96.81 91 ALA A C 1
ATOM 711 O O . ALA A 1 91 ? 14.094 -28.703 -14.219 1 96.81 91 ALA A O 1
ATOM 712 N N . ILE A 1 92 ? 13.172 -26.766 -14.867 1 96.56 92 ILE A N 1
ATOM 713 C CA . ILE A 1 92 ? 11.836 -27.344 -14.969 1 96.56 92 ILE A CA 1
ATOM 714 C C . ILE A 1 92 ? 11.805 -28.391 -16.078 1 96.56 92 ILE A C 1
ATOM 716 O O . ILE A 1 92 ? 11.172 -29.438 -15.93 1 96.56 92 ILE A O 1
ATOM 720 N N . HIS A 1 93 ? 12.461 -28.094 -17.172 1 94.62 93 HIS A N 1
ATOM 721 C CA . HIS A 1 93 ? 12.555 -29.047 -18.281 1 94.62 93 HIS A CA 1
ATOM 722 C C . HIS A 1 93 ? 13.148 -30.375 -17.812 1 94.62 93 HIS A C 1
ATOM 724 O O . HIS A 1 93 ? 12.625 -31.453 -18.125 1 94.62 93 HIS A O 1
ATOM 730 N N . MET A 1 94 ? 14.188 -30.297 -17.016 1 95.31 94 MET A N 1
ATOM 731 C CA . MET A 1 94 ? 14.828 -31.484 -16.469 1 95.31 94 MET A CA 1
ATOM 732 C C . MET A 1 94 ? 13.875 -32.25 -15.547 1 95.31 94 MET A C 1
ATOM 734 O O . MET A 1 94 ? 13.82 -33.469 -15.578 1 95.31 94 MET A O 1
ATOM 738 N N . LEU A 1 95 ? 13.133 -31.5 -14.758 1 96.81 95 LEU A N 1
ATOM 739 C CA . LEU A 1 95 ? 12.195 -32.125 -13.82 1 96.81 95 LEU A CA 1
ATOM 740 C C . LEU A 1 95 ? 11.078 -32.844 -14.562 1 96.81 95 LEU A C 1
ATOM 742 O O . LEU A 1 95 ? 10.758 -34 -14.242 1 96.81 95 LEU A O 1
ATOM 746 N N . VAL A 1 96 ? 10.5 -32.188 -15.562 1 94.62 96 VAL A N 1
ATOM 747 C CA . VAL A 1 96 ? 9.391 -32.781 -16.312 1 94.62 96 VAL A CA 1
ATOM 748 C C . VAL A 1 96 ? 9.875 -34 -17.062 1 94.62 96 VAL A C 1
ATOM 750 O O . VAL A 1 96 ? 9.172 -35.031 -17.125 1 94.62 96 VAL A O 1
ATOM 753 N N . THR A 1 97 ? 11.102 -34 -17.609 1 93.56 97 THR A N 1
ATOM 754 C CA . THR A 1 97 ? 11.688 -35.156 -18.281 1 93.56 97 THR A CA 1
ATOM 755 C C . THR A 1 97 ? 11.883 -36.312 -17.297 1 93.56 97 THR A C 1
ATOM 757 O O . THR A 1 97 ? 11.555 -37.469 -17.594 1 93.56 97 THR A O 1
ATOM 760 N N . SER A 1 98 ? 12.422 -35.969 -16.156 1 95.44 98 SER A N 1
ATOM 761 C CA . SER A 1 98 ? 12.625 -37 -15.117 1 95.44 98 SER A CA 1
ATOM 762 C C . SER A 1 98 ? 11.289 -37.562 -14.641 1 95.44 98 SER A C 1
ATOM 764 O O . SER A 1 98 ? 11.188 -38.781 -14.391 1 95.44 98 SER A O 1
ATOM 766 N N . ALA A 1 99 ? 10.289 -36.688 -14.484 1 94.75 99 ALA A N 1
ATOM 767 C CA . ALA A 1 99 ? 8.969 -37.156 -14.062 1 94.75 99 ALA A CA 1
ATOM 768 C C . ALA A 1 99 ? 8.344 -38.094 -15.109 1 94.75 99 ALA A C 1
ATOM 770 O O . ALA A 1 99 ? 7.727 -39.094 -14.758 1 94.75 99 ALA A O 1
ATOM 771 N N . THR A 1 100 ? 8.5 -37.781 -16.391 1 92.19 100 THR A N 1
ATOM 772 C CA . THR A 1 100 ? 7.988 -38.594 -17.469 1 92.19 100 THR A CA 1
ATOM 773 C C . THR A 1 100 ? 8.68 -39.969 -17.484 1 92.19 100 THR A C 1
ATOM 775 O O . THR A 1 100 ? 8.039 -41 -17.688 1 92.19 100 THR A O 1
ATOM 778 N N . ASP A 1 101 ? 10 -39.969 -17.266 1 94.06 101 ASP A N 1
ATOM 779 C CA . ASP A 1 101 ? 10.75 -41.219 -17.203 1 94.06 101 ASP A CA 1
ATOM 780 C C . ASP A 1 101 ? 10.289 -42.094 -16.047 1 94.06 101 ASP A C 1
ATOM 782 O O . ASP A 1 101 ? 10.125 -43.312 -16.188 1 94.06 101 ASP A O 1
ATOM 786 N N . LEU A 1 102 ? 10.102 -41.5 -14.961 1 94.56 102 LEU A N 1
ATOM 787 C CA . LEU A 1 102 ? 9.625 -42.219 -13.797 1 94.56 102 LEU A CA 1
ATOM 788 C C . LEU A 1 102 ? 8.234 -42.812 -14.039 1 94.56 102 LEU A C 1
ATOM 790 O O . LEU A 1 102 ? 7.961 -43.938 -13.688 1 94.56 102 LEU A O 1
ATOM 794 N N . GLN A 1 103 ? 7.383 -42 -14.617 1 92.81 103 GLN A N 1
ATOM 795 C CA . GLN A 1 103 ? 6.027 -42.438 -14.922 1 92.81 103 GLN A CA 1
ATOM 796 C C . GLN A 1 103 ? 6.043 -43.656 -15.82 1 92.81 103 GLN A C 1
ATOM 798 O O . GLN A 1 103 ? 5.305 -44.625 -15.586 1 92.81 103 GLN A O 1
ATOM 803 N N . ARG A 1 104 ? 6.926 -43.656 -16.828 1 90.5 104 ARG A N 1
ATOM 804 C CA . ARG A 1 104 ? 7.051 -44.812 -17.719 1 90.5 104 ARG A CA 1
ATOM 805 C C . ARG A 1 104 ? 7.516 -46.031 -16.953 1 90.5 104 ARG A C 1
ATOM 807 O O . ARG A 1 104 ? 7.012 -47.156 -17.188 1 90.5 104 ARG A O 1
ATOM 814 N N . ASP A 1 105 ? 8.438 -45.844 -16.094 1 93.19 105 ASP A N 1
ATOM 815 C CA . ASP A 1 105 ? 8.953 -46.938 -15.273 1 93.19 105 ASP A CA 1
ATOM 816 C C . ASP A 1 105 ? 7.855 -47.5 -14.375 1 93.19 105 ASP A C 1
ATOM 818 O O . ASP A 1 105 ? 7.762 -48.719 -14.211 1 93.19 105 ASP A O 1
ATOM 822 N N . ILE A 1 106 ? 7.062 -46.688 -13.758 1 92.69 106 ILE A N 1
ATOM 823 C CA . ILE A 1 106 ? 5.98 -47.094 -12.867 1 92.69 106 ILE A CA 1
ATOM 824 C C . ILE A 1 106 ? 4.957 -47.906 -13.641 1 92.69 106 ILE A C 1
ATOM 826 O O . ILE A 1 106 ? 4.523 -48.969 -13.172 1 92.69 106 ILE A O 1
ATOM 830 N N . VAL A 1 107 ? 4.609 -47.5 -14.805 1 91.31 107 VAL A N 1
ATOM 831 C CA . VAL A 1 107 ? 3.607 -48.188 -15.617 1 91.31 107 VAL A CA 1
ATOM 832 C C . VAL A 1 107 ? 4.152 -49.531 -16.094 1 91.31 107 VAL A C 1
ATOM 834 O O . VAL A 1 107 ? 3.449 -50.562 -16.031 1 91.31 107 VAL A O 1
ATOM 837 N N . GLU A 1 108 ? 5.43 -49.562 -16.516 1 90.44 108 GLU A N 1
ATOM 838 C CA . GLU A 1 108 ? 6.039 -50.781 -16.984 1 90.44 108 GLU A CA 1
ATOM 839 C C . GLU A 1 108 ? 6.176 -51.812 -15.852 1 90.44 108 GLU A C 1
ATOM 841 O O . GLU A 1 108 ? 5.957 -53 -16.062 1 90.44 108 GLU A O 1
ATOM 846 N N . SER A 1 109 ? 6.492 -51.375 -14.734 1 88.94 109 SER A N 1
ATOM 847 C CA . SER A 1 109 ? 6.66 -52.281 -13.586 1 88.94 109 SER A CA 1
ATOM 848 C C . SER A 1 109 ? 5.312 -52.688 -13.008 1 88.94 109 SER A C 1
ATOM 850 O O . SER A 1 109 ? 5.191 -53.75 -12.406 1 88.94 109 SER A O 1
ATOM 852 N N . GLY A 1 110 ? 4.34 -51.812 -13.117 1 87.19 110 GLY A N 1
ATOM 853 C CA . GLY A 1 110 ? 3.066 -52.031 -12.453 1 87.19 110 GLY A CA 1
ATOM 854 C C . GLY A 1 110 ? 2.027 -52.688 -13.359 1 87.19 110 GLY A C 1
ATOM 855 O O . GLY A 1 110 ? 1.017 -53.219 -12.883 1 87.19 110 GLY A O 1
ATOM 856 N N . ARG A 1 111 ? 2.199 -52.656 -14.625 1 83.56 111 ARG A N 1
ATOM 857 C CA . ARG A 1 111 ? 1.152 -53.125 -15.531 1 83.56 111 ARG A CA 1
ATOM 858 C C . ARG A 1 111 ? 1.079 -54.656 -15.555 1 83.56 111 ARG A C 1
ATOM 860 O O . ARG A 1 111 ? 0.033 -55.219 -15.867 1 83.56 111 ARG A O 1
ATOM 867 N N . GLY A 1 112 ? 2.131 -55.375 -15.211 1 83.94 112 GLY A N 1
ATOM 868 C CA . GLY A 1 112 ? 2.123 -56.844 -15.297 1 83.94 112 GLY A CA 1
ATOM 869 C C . GLY A 1 112 ? 1.785 -57.344 -16.688 1 83.94 112 GLY A C 1
ATOM 870 O O . GLY A 1 112 ? 2.414 -56.969 -17.672 1 83.94 112 GLY A O 1
ATOM 871 N N . ALA A 1 113 ? 0.688 -58.125 -16.781 1 87.94 113 ALA A N 1
ATOM 872 C CA . ALA A 1 113 ? 0.259 -58.688 -18.062 1 87.94 113 ALA A CA 1
ATOM 873 C C . ALA A 1 113 ? -0.749 -57.781 -18.75 1 87.94 113 ALA A C 1
ATOM 875 O O . ALA A 1 113 ? -1.133 -58 -19.891 1 87.94 113 ALA A O 1
ATOM 876 N N . GLY A 1 114 ? -1.079 -56.688 -18.078 1 86.25 114 GLY A N 1
ATOM 877 C CA . GLY A 1 114 ? -2.076 -55.781 -18.625 1 86.25 114 GLY A CA 1
ATOM 878 C C . GLY A 1 114 ? -1.48 -54.719 -19.531 1 86.25 114 GLY A C 1
ATOM 879 O O . GLY A 1 114 ? -0.259 -54.594 -19.625 1 86.25 114 GLY A O 1
ATOM 880 N N . SER A 1 115 ? -2.307 -54.062 -20.266 1 87.69 115 SER A N 1
ATOM 881 C CA . SER A 1 115 ? -1.891 -52.969 -21.125 1 87.69 115 SER A CA 1
ATOM 882 C C . SER A 1 115 ? -1.659 -51.688 -20.328 1 87.69 115 SER A C 1
ATOM 884 O O . SER A 1 115 ? -2.094 -51.594 -19.172 1 87.69 115 SER A O 1
ATOM 886 N N . VAL A 1 116 ? -0.964 -50.781 -20.875 1 89.56 116 VAL A N 1
ATOM 887 C CA . VAL A 1 116 ? -0.715 -49.469 -20.281 1 89.56 116 VAL A CA 1
ATOM 888 C C . VAL A 1 116 ? -2.043 -48.781 -19.969 1 89.56 116 VAL A C 1
ATOM 890 O O . VAL A 1 116 ? -2.205 -48.188 -18.906 1 89.56 116 VAL A O 1
ATOM 893 N N . LYS A 1 117 ? -2.973 -48.906 -20.812 1 87.56 117 LYS A N 1
ATOM 894 C CA . LYS A 1 117 ? -4.289 -48.281 -20.656 1 87.56 117 LYS A CA 1
ATOM 895 C C . LYS A 1 117 ? -5.023 -48.844 -19.453 1 87.56 117 LYS A C 1
ATOM 897 O O . LYS A 1 117 ? -5.691 -48.125 -18.719 1 87.56 117 LYS A O 1
ATOM 902 N N . ASP A 1 118 ? -4.828 -50.188 -19.266 1 87.69 118 ASP A N 1
ATOM 903 C CA . ASP A 1 118 ? -5.473 -50.844 -18.125 1 87.69 118 ASP A CA 1
ATOM 904 C C . ASP A 1 118 ? -4.895 -50.312 -16.812 1 87.69 118 ASP A C 1
ATOM 906 O O . ASP A 1 118 ? -5.625 -50.156 -15.836 1 87.69 118 ASP A O 1
ATOM 910 N N . PHE A 1 119 ? -3.643 -50.094 -16.781 1 90.62 119 PHE A N 1
ATOM 911 C CA . PHE A 1 119 ? -2.98 -49.625 -15.578 1 90.62 119 PHE A CA 1
ATOM 912 C C . PHE A 1 119 ? -3.525 -48.25 -15.164 1 90.62 119 PHE A C 1
ATOM 914 O O . PHE A 1 119 ? -3.867 -48.062 -13.992 1 90.62 119 PHE A O 1
ATOM 921 N N . TYR A 1 120 ? -3.607 -47.375 -16.141 1 89.69 120 TYR A N 1
ATOM 922 C CA . TYR A 1 120 ? -4.062 -46 -15.828 1 89.69 120 TYR A CA 1
ATOM 923 C C . TYR A 1 120 ? -5.539 -46 -15.445 1 89.69 120 TYR A C 1
ATOM 925 O O . TYR A 1 120 ? -5.965 -45.219 -14.609 1 89.69 120 TYR A O 1
ATOM 933 N N . ALA A 1 121 ? -6.293 -46.844 -16.078 1 87 121 ALA A N 1
ATOM 934 C CA . ALA A 1 121 ? -7.715 -46.938 -15.75 1 87 121 ALA A CA 1
ATOM 935 C C . ALA A 1 121 ? -7.914 -47.438 -14.32 1 87 121 ALA A C 1
ATOM 937 O O . ALA A 1 121 ? -8.836 -47.031 -13.625 1 87 121 ALA A O 1
ATOM 938 N N . LYS A 1 122 ? -7.059 -48.406 -13.883 1 87.69 122 LYS A N 1
ATOM 939 C CA . LYS A 1 122 ? -7.137 -48.969 -12.539 1 87.69 122 LYS A CA 1
ATOM 940 C C . LYS A 1 122 ? -6.715 -47.969 -11.484 1 87.69 122 LYS A C 1
ATOM 942 O O . LYS A 1 122 ? -7.152 -48.031 -10.336 1 87.69 122 LYS A O 1
ATOM 947 N N . ASN A 1 123 ? -5.848 -47.094 -11.922 1 90.12 123 ASN A N 1
ATOM 948 C CA . ASN A 1 123 ? -5.344 -46.062 -11.039 1 90.12 123 ASN A CA 1
ATOM 949 C C . ASN A 1 123 ? -5.82 -44.656 -11.469 1 90.12 123 ASN A C 1
ATOM 951 O O . ASN A 1 123 ? -5.016 -43.75 -11.625 1 90.12 123 ASN A O 1
ATOM 955 N N . SER A 1 124 ? -7.105 -44.531 -11.586 1 86.25 124 SER A N 1
ATOM 956 C CA . SER A 1 124 ? -7.699 -43.312 -12.18 1 86.25 124 SER A CA 1
ATOM 957 C C . SER A 1 124 ? -7.426 -42.094 -11.328 1 86.25 124 SER A C 1
ATOM 959 O O . SER A 1 124 ? -7.09 -41.031 -11.859 1 86.25 124 SER A O 1
ATOM 961 N N . CYS A 1 125 ? -7.484 -42.219 -9.945 1 86.12 125 CYS A N 1
ATOM 962 C CA . CYS A 1 125 ? -7.254 -41.062 -9.07 1 86.12 125 CYS A CA 1
ATOM 963 C C . CYS A 1 125 ? -5.816 -40.562 -9.18 1 86.12 125 CYS A C 1
ATOM 965 O O . CYS A 1 125 ? -5.574 -39.375 -9.273 1 86.12 125 CYS A O 1
ATOM 967 N N . TRP A 1 126 ? -4.957 -41.531 -9.148 1 89.25 126 TRP A N 1
ATOM 968 C CA . TRP A 1 126 ? -3.541 -41.219 -9.273 1 89.25 126 TRP A CA 1
ATOM 969 C C . TRP A 1 126 ? -3.25 -40.562 -10.633 1 89.25 126 TRP A C 1
ATOM 971 O O . TRP A 1 126 ? -2.518 -39.594 -10.719 1 89.25 126 TRP A O 1
ATOM 981 N N . THR A 1 127 ? -3.842 -41.125 -11.672 1 90.44 127 THR A N 1
ATOM 982 C CA . THR A 1 127 ? -3.641 -40.656 -13.031 1 90.44 127 THR A CA 1
ATOM 983 C C . THR A 1 127 ? -4.16 -39.219 -13.172 1 90.44 127 THR A C 1
ATOM 985 O O . THR A 1 127 ? -3.494 -38.375 -13.766 1 90.44 127 THR A O 1
ATOM 988 N N . GLU A 1 128 ? -5.254 -38.906 -12.602 1 86.19 128 GLU A N 1
ATOM 989 C CA . GLU A 1 128 ? -5.82 -37.562 -12.648 1 86.19 128 GLU A CA 1
ATOM 990 C C . GLU A 1 128 ? -4.93 -36.562 -11.906 1 86.19 128 GLU A C 1
ATOM 992 O O . GLU A 1 128 ? -4.777 -35.438 -12.344 1 86.19 128 GLU A O 1
ATOM 997 N N . GLY A 1 129 ? -4.438 -37 -10.852 1 86.88 129 GLY A N 1
ATOM 998 C CA . GLY A 1 129 ? -3.508 -36.156 -10.109 1 86.88 129 GLY A CA 1
ATOM 999 C C . GLY A 1 129 ? -2.258 -35.812 -10.898 1 86.88 129 GLY A C 1
ATOM 1000 O O . GLY A 1 129 ? -1.798 -34.688 -10.875 1 86.88 129 GLY A O 1
ATOM 1001 N N . LEU A 1 130 ? -1.787 -36.781 -11.578 1 90.19 130 LEU A N 1
ATOM 1002 C CA . LEU A 1 130 ? -0.601 -36.594 -12.398 1 90.19 130 LEU A CA 1
ATOM 1003 C C . LEU A 1 130 ? -0.887 -35.625 -13.539 1 90.19 130 LEU A C 1
ATOM 1005 O O . LEU A 1 130 ? -0.079 -34.719 -13.828 1 90.19 130 LEU A O 1
ATOM 1009 N N . ILE A 1 131 ? -1.999 -35.75 -14.133 1 89.25 131 ILE A N 1
ATOM 1010 C CA . ILE A 1 131 ? -2.404 -34.875 -15.242 1 89.25 131 ILE A CA 1
ATOM 1011 C C . ILE A 1 131 ? -2.562 -33.469 -14.742 1 89.25 131 ILE A C 1
ATOM 1013 O O . ILE A 1 131 ? -2.045 -32.531 -15.352 1 89.25 131 ILE A O 1
ATOM 1017 N N . SER A 1 132 ? -3.271 -33.312 -13.609 1 87.88 132 SER A N 1
ATOM 1018 C CA . SER A 1 132 ? -3.504 -32 -13.023 1 87.88 132 SER A CA 1
ATOM 1019 C C . SER A 1 132 ? -2.193 -31.312 -12.641 1 87.88 132 SER A C 1
ATOM 1021 O O . SER A 1 132 ? -1.998 -30.125 -12.906 1 87.88 132 SER A O 1
ATOM 1023 N N . ALA A 1 133 ? -1.306 -32.031 -12.039 1 91.12 133 ALA A N 1
ATOM 1024 C CA . ALA A 1 133 ? -0.018 -31.484 -11.625 1 91.12 133 ALA A CA 1
ATOM 1025 C C . ALA A 1 133 ? 0.811 -31.047 -12.828 1 91.12 133 ALA A C 1
ATOM 1027 O O . ALA A 1 133 ? 1.429 -29.984 -12.82 1 91.12 133 ALA A O 1
ATOM 1028 N N . SER A 1 134 ? 0.745 -31.891 -13.844 1 92.31 134 SER A N 1
ATOM 1029 C CA . SER A 1 134 ? 1.479 -31.562 -15.055 1 92.31 134 SER A CA 1
ATOM 1030 C C . SER A 1 134 ? 0.92 -30.312 -15.719 1 92.31 134 SER A C 1
ATOM 1032 O O . SER A 1 134 ? 1.679 -29.453 -16.156 1 92.31 134 SER A O 1
ATOM 1034 N N . LYS A 1 135 ? -0.366 -30.156 -15.719 1 88.88 135 LYS A N 1
ATOM 1035 C CA . LYS A 1 135 ? -1.021 -28.984 -16.281 1 88.88 135 LYS A CA 1
ATOM 1036 C C . LYS A 1 135 ? -0.624 -27.719 -15.539 1 88.88 135 LYS A C 1
ATOM 1038 O O . LYS A 1 135 ? -0.404 -26.672 -16.141 1 88.88 135 LYS A O 1
ATOM 1043 N N . ALA A 1 136 ? -0.554 -27.859 -14.25 1 89.75 136 ALA A N 1
ATOM 1044 C CA . ALA A 1 136 ? -0.197 -26.719 -13.414 1 89.75 136 ALA A CA 1
ATOM 1045 C C . ALA A 1 136 ? 1.23 -26.266 -13.688 1 89.75 136 ALA A C 1
ATOM 1047 O O . ALA A 1 136 ? 1.502 -25.062 -13.734 1 89.75 136 ALA A O 1
ATOM 1048 N N . VAL A 1 137 ? 2.102 -27.172 -13.906 1 93.31 137 VAL A N 1
ATOM 1049 C CA . VAL A 1 137 ? 3.492 -26.844 -14.203 1 93.31 137 VAL A CA 1
ATOM 1050 C C . VAL A 1 137 ? 3.58 -26.125 -15.547 1 93.31 137 VAL A C 1
ATOM 1052 O O . VAL A 1 137 ? 4.246 -25.094 -15.672 1 93.31 137 VAL A O 1
ATOM 1055 N N . GLY A 1 138 ? 2.863 -26.688 -16.531 1 91.56 138 GLY A N 1
ATOM 1056 C CA . GLY A 1 138 ? 2.826 -26.047 -17.828 1 91.56 138 GLY A CA 1
ATOM 1057 C C . GLY A 1 138 ? 2.277 -24.641 -17.797 1 91.56 138 GLY A C 1
ATOM 1058 O O . GLY A 1 138 ? 2.846 -23.719 -18.406 1 91.56 138 GLY A O 1
ATOM 1059 N N . TRP A 1 139 ? 1.29 -24.453 -17.062 1 89.88 139 TRP A N 1
ATOM 1060 C CA . TRP A 1 139 ? 0.679 -23.141 -16.891 1 89.88 139 TRP A CA 1
ATOM 1061 C C . TRP A 1 139 ? 1.645 -22.172 -16.219 1 89.88 139 TRP A C 1
ATOM 1063 O O . TRP A 1 139 ? 1.797 -21.031 -16.656 1 89.88 139 TRP A O 1
ATOM 1073 N N . GLY A 1 140 ? 2.23 -22.641 -15.18 1 90.81 140 GLY A N 1
ATOM 1074 C CA . GLY A 1 140 ? 3.199 -21.812 -14.477 1 90.81 140 GLY A CA 1
ATOM 1075 C C . GLY A 1 140 ? 4.344 -21.359 -15.359 1 90.81 140 GLY A C 1
ATOM 1076 O O . GLY A 1 140 ? 4.758 -20.203 -15.305 1 90.81 140 GLY A O 1
ATOM 1077 N N . ALA A 1 141 ? 4.797 -22.219 -16.188 1 91.88 141 ALA A N 1
ATOM 1078 C CA . ALA A 1 141 ? 5.887 -21.891 -17.094 1 91.88 141 ALA A CA 1
ATOM 1079 C C . ALA A 1 141 ? 5.453 -20.828 -18.109 1 91.88 141 ALA A C 1
ATOM 1081 O O . ALA A 1 141 ? 6.207 -19.906 -18.406 1 91.88 141 ALA A O 1
ATOM 1082 N N . THR A 1 142 ? 4.277 -20.938 -18.609 1 90.5 142 THR A N 1
ATOM 1083 C CA . THR A 1 142 ? 3.742 -19.969 -19.562 1 90.5 142 THR A CA 1
ATOM 1084 C C . THR A 1 142 ? 3.596 -18.594 -18.922 1 90.5 142 THR A C 1
ATOM 1086 O O . THR A 1 142 ? 3.936 -17.578 -19.531 1 90.5 142 THR A O 1
ATOM 1089 N N . GLN A 1 143 ? 3.131 -18.641 -17.734 1 92.31 143 GLN A N 1
ATOM 1090 C CA . GLN A 1 143 ? 2.957 -17.391 -17.016 1 92.31 143 GLN A CA 1
ATOM 1091 C C . GLN A 1 143 ? 4.297 -16.703 -16.781 1 92.31 143 GLN A C 1
ATOM 1093 O O . GLN A 1 143 ? 4.41 -15.477 -16.906 1 92.31 143 GLN A O 1
ATOM 1098 N N . MET A 1 144 ? 5.297 -17.484 -16.453 1 93.88 144 MET A N 1
ATOM 1099 C CA . MET A 1 144 ? 6.637 -16.953 -16.234 1 93.88 144 MET A CA 1
ATOM 1100 C C . MET A 1 144 ? 7.184 -16.312 -17.5 1 93.88 144 MET A C 1
ATOM 1102 O O . MET A 1 144 ? 7.746 -15.219 -17.469 1 93.88 144 MET A O 1
ATOM 1106 N N . LEU A 1 145 ? 6.973 -16.953 -18.562 1 93.19 145 LEU A N 1
ATOM 1107 C CA . LEU A 1 145 ? 7.441 -16.453 -19.844 1 93.19 145 LEU A CA 1
ATOM 1108 C C . LEU A 1 145 ? 6.773 -15.125 -20.188 1 93.19 145 LEU A C 1
ATOM 1110 O O . LEU A 1 145 ? 7.449 -14.164 -20.578 1 93.19 145 LEU A O 1
ATOM 1114 N N . GLU A 1 146 ? 5.527 -15.078 -20.031 1 92.62 146 GLU A N 1
ATOM 1115 C CA . GLU A 1 146 ? 4.781 -13.859 -20.328 1 92.62 146 GLU A CA 1
ATOM 1116 C C . GLU A 1 146 ? 5.219 -12.711 -19.438 1 92.62 146 GLU A C 1
ATOM 1118 O O . GLU A 1 146 ? 5.398 -11.586 -19.891 1 92.62 146 GLU A O 1
ATOM 1123 N N . SER A 1 147 ? 5.363 -13.023 -18.203 1 94.5 147 SER A N 1
ATOM 1124 C CA . SER A 1 147 ? 5.777 -12 -17.25 1 94.5 147 SER A CA 1
ATOM 1125 C C . SER A 1 147 ? 7.176 -11.477 -17.562 1 94.5 147 SER A C 1
ATOM 1127 O O . SER A 1 147 ? 7.426 -10.273 -17.5 1 94.5 147 SER A O 1
ATOM 1129 N N . ALA A 1 148 ? 8.062 -12.398 -17.875 1 94.56 148 ALA A N 1
ATOM 1130 C CA . ALA A 1 148 ? 9.422 -12.016 -18.234 1 94.56 148 ALA A CA 1
ATOM 1131 C C . ALA A 1 148 ? 9.43 -11.109 -19.469 1 94.56 148 ALA A C 1
ATOM 1133 O O . ALA A 1 148 ? 10.141 -10.102 -19.5 1 94.56 148 ALA A O 1
ATOM 1134 N N . ASP A 1 149 ? 8.711 -11.422 -20.406 1 92.75 149 ASP A N 1
ATOM 1135 C CA . ASP A 1 149 ? 8.609 -10.625 -21.609 1 92.75 149 ASP A CA 1
ATOM 1136 C C . ASP A 1 149 ? 8.086 -9.219 -21.312 1 92.75 149 ASP A C 1
ATOM 1138 O O . ASP A 1 149 ? 8.602 -8.227 -21.828 1 92.75 149 ASP A O 1
ATOM 1142 N N . LYS A 1 150 ? 7.102 -9.109 -20.453 1 93.38 150 LYS A N 1
ATOM 1143 C CA . LYS A 1 150 ? 6.531 -7.82 -20.078 1 93.38 150 LYS A CA 1
ATOM 1144 C C . LYS A 1 150 ? 7.551 -6.961 -19.344 1 93.38 150 LYS A C 1
ATOM 1146 O O . LYS A 1 150 ? 7.605 -5.746 -19.531 1 93.38 150 LYS A O 1
ATOM 1151 N N . VAL A 1 151 ? 8.312 -7.586 -18.531 1 90.56 151 VAL A N 1
ATOM 1152 C CA . VAL A 1 151 ? 9.297 -6.852 -17.734 1 90.56 151 VAL A CA 1
ATOM 1153 C C . VAL A 1 151 ? 10.352 -6.242 -18.641 1 90.56 151 VAL A C 1
ATOM 1155 O O . VAL A 1 151 ? 10.742 -5.086 -18.469 1 90.56 151 VAL A O 1
ATOM 1158 N N . VAL A 1 152 ? 10.805 -6.961 -19.625 1 88.5 152 VAL A N 1
ATOM 1159 C CA . VAL A 1 152 ? 11.859 -6.508 -20.531 1 88.5 152 VAL A CA 1
ATOM 1160 C C . VAL A 1 152 ? 11.32 -5.387 -21.422 1 88.5 152 VAL A C 1
ATOM 1162 O O . VAL A 1 152 ? 12.062 -4.484 -21.797 1 88.5 152 VAL A O 1
ATOM 1165 N N . THR A 1 153 ? 10.047 -5.457 -21.734 1 87.81 153 THR A N 1
ATOM 1166 C CA . THR A 1 153 ? 9.43 -4.445 -22.594 1 87.81 153 THR A CA 1
ATOM 1167 C C . THR A 1 153 ? 8.891 -3.289 -21.75 1 87.81 153 THR A C 1
ATOM 1169 O O . THR A 1 153 ? 8.117 -2.465 -22.25 1 87.81 153 THR A O 1
ATOM 1172 N N . ASP A 1 154 ? 9.094 -3.27 -20.516 1 86.38 154 ASP A N 1
ATOM 1173 C CA . ASP A 1 154 ? 8.742 -2.215 -19.578 1 86.38 154 ASP A CA 1
ATOM 1174 C C . ASP A 1 154 ? 7.227 -2.117 -19.406 1 86.38 154 ASP A C 1
ATOM 1176 O O . ASP A 1 154 ? 6.68 -1.021 -19.25 1 86.38 154 ASP A O 1
ATOM 1180 N N . ARG A 1 155 ? 6.59 -3.207 -19.469 1 86.44 155 ARG A N 1
ATOM 1181 C CA . ARG A 1 155 ? 5.137 -3.246 -19.312 1 86.44 155 ARG A CA 1
ATOM 1182 C C . ARG A 1 155 ? 4.734 -4.094 -18.109 1 86.44 155 ARG A C 1
ATOM 1184 O O . ARG A 1 155 ? 3.553 -4.18 -17.766 1 86.44 155 ARG A O 1
ATOM 1191 N N . GLY A 1 156 ? 5.742 -4.637 -17.609 1 88.62 156 GLY A N 1
ATOM 1192 C CA . GLY A 1 156 ? 5.41 -5.594 -16.578 1 88.62 156 GLY A CA 1
ATOM 1193 C C . GLY A 1 156 ? 5.895 -5.172 -15.195 1 88.62 156 GLY A C 1
ATOM 1194 O O . GLY A 1 156 ? 6.488 -4.102 -15.047 1 88.62 156 GLY A O 1
ATOM 1195 N N . LYS A 1 157 ? 5.465 -5.984 -14.258 1 92.12 157 LYS A N 1
ATOM 1196 C CA . LYS A 1 157 ? 5.844 -5.777 -12.867 1 92.12 157 LYS A CA 1
ATOM 1197 C C . LYS A 1 157 ? 6.832 -6.844 -12.398 1 92.12 157 LYS A C 1
ATOM 1199 O O . LYS A 1 157 ? 6.66 -8.031 -12.695 1 92.12 157 LYS A O 1
ATOM 1204 N N . TYR A 1 158 ? 7.852 -6.449 -11.648 1 93.75 158 TYR A N 1
ATOM 1205 C CA . TYR A 1 158 ? 8.836 -7.387 -11.117 1 93.75 158 TYR A CA 1
ATOM 1206 C C . TYR A 1 158 ? 8.195 -8.352 -10.133 1 93.75 158 TYR A C 1
ATOM 1208 O O . TYR A 1 158 ? 8.594 -9.523 -10.047 1 93.75 158 TYR A O 1
ATOM 1216 N N . GLU A 1 159 ? 7.18 -7.879 -9.492 1 96 159 GLU A N 1
ATOM 1217 C CA . GLU A 1 159 ? 6.484 -8.672 -8.484 1 96 159 GLU A CA 1
ATOM 1218 C C . GLU A 1 159 ? 5.824 -9.898 -9.109 1 96 159 GLU A C 1
ATOM 1220 O O . GLU A 1 159 ? 5.688 -10.938 -8.461 1 96 159 GLU A O 1
ATOM 1225 N N . GLU A 1 160 ? 5.496 -9.742 -10.344 1 95.94 160 GLU A N 1
ATOM 1226 C CA . GLU A 1 160 ? 4.883 -10.867 -11.047 1 95.94 160 GLU A CA 1
ATOM 1227 C C . GLU A 1 160 ? 5.855 -12.031 -11.188 1 95.94 160 GLU A C 1
ATOM 1229 O O . GLU A 1 160 ? 5.457 -13.195 -11.094 1 95.94 160 GLU A O 1
ATOM 1234 N N . LEU A 1 161 ? 7.094 -11.711 -11.422 1 96.44 161 LEU A N 1
ATOM 1235 C CA . LEU A 1 161 ? 8.117 -12.742 -11.531 1 96.44 161 LEU A CA 1
ATOM 1236 C C . LEU A 1 161 ? 8.289 -13.484 -10.211 1 96.44 161 LEU A C 1
ATOM 1238 O O . LEU A 1 161 ? 8.469 -14.703 -10.195 1 96.44 161 LEU A O 1
ATOM 1242 N N . ILE A 1 162 ? 8.18 -12.812 -9.172 1 96.94 162 ILE A N 1
ATOM 1243 C CA . ILE A 1 162 ? 8.312 -13.406 -7.848 1 96.94 162 ILE A CA 1
ATOM 1244 C C . ILE A 1 162 ? 7.152 -14.367 -7.594 1 96.94 162 ILE A C 1
ATOM 1246 O O . ILE A 1 162 ? 7.367 -15.523 -7.219 1 96.94 162 ILE A O 1
ATOM 1250 N N . VAL A 1 163 ? 5.918 -13.891 -7.879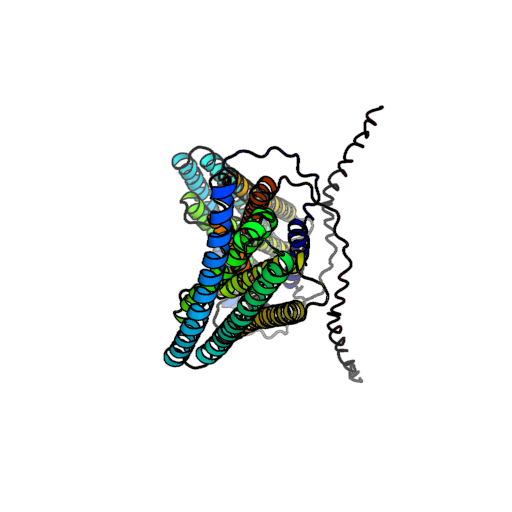 1 97 163 VAL A N 1
ATOM 1251 C CA . VAL A 1 163 ? 4.73 -14.703 -7.645 1 97 163 VAL A CA 1
ATOM 1252 C C . VAL A 1 163 ? 4.762 -15.938 -8.547 1 97 163 VAL A C 1
ATOM 1254 O O . VAL A 1 163 ? 4.465 -17.047 -8.102 1 97 163 VAL A O 1
ATOM 1257 N N . CYS A 1 164 ? 5.184 -15.75 -9.82 1 95.56 164 CYS A N 1
ATOM 1258 C CA . CYS A 1 164 ? 5.281 -16.875 -10.742 1 95.56 164 CYS A CA 1
ATOM 1259 C C . CYS A 1 164 ? 6.293 -17.906 -10.25 1 95.56 164 CYS A C 1
ATOM 1261 O O . CYS A 1 164 ? 6.066 -19.109 -10.375 1 95.56 164 CYS A O 1
ATOM 1263 N N . SER A 1 165 ? 7.387 -17.438 -9.75 1 96.44 165 SER A N 1
ATOM 1264 C CA . SER A 1 165 ? 8.414 -18.344 -9.242 1 96.44 165 SER A CA 1
ATOM 1265 C C . SER A 1 165 ? 7.875 -19.203 -8.102 1 96.44 165 SER A C 1
ATOM 1267 O O . SER A 1 165 ? 8.109 -20.422 -8.062 1 96.44 165 SER A O 1
ATOM 1269 N N . HIS A 1 166 ? 7.125 -18.625 -7.234 1 94.06 166 HIS A N 1
ATOM 1270 C CA . HIS A 1 166 ? 6.52 -19.359 -6.133 1 94.06 166 HIS A CA 1
ATOM 1271 C C . HIS A 1 166 ? 5.504 -20.375 -6.645 1 94.06 166 HIS A C 1
ATOM 1273 O O . HIS A 1 166 ? 5.457 -21.516 -6.156 1 94.06 166 HIS A O 1
ATOM 1279 N N . GLU A 1 167 ? 4.773 -19.922 -7.582 1 92.31 167 GLU A N 1
ATOM 1280 C CA . GLU A 1 167 ? 3.746 -20.797 -8.141 1 92.31 167 GLU A CA 1
ATOM 1281 C C . GLU A 1 167 ? 4.371 -22.016 -8.828 1 92.31 167 GLU A C 1
ATOM 1283 O O . GLU A 1 167 ? 3.883 -23.141 -8.688 1 92.31 167 GLU A O 1
ATOM 1288 N N . ILE A 1 168 ? 5.367 -21.781 -9.516 1 93.44 168 ILE A N 1
ATOM 1289 C CA . ILE A 1 168 ? 6.043 -22.859 -10.234 1 93.44 168 ILE A CA 1
ATOM 1290 C C . ILE A 1 168 ? 6.652 -23.844 -9.234 1 93.44 168 ILE A C 1
ATOM 1292 O O . ILE A 1 168 ? 6.57 -25.062 -9.422 1 93.44 168 ILE A O 1
ATOM 1296 N N . ALA A 1 169 ? 7.301 -23.266 -8.242 1 94.19 169 ALA A N 1
ATOM 1297 C CA . ALA A 1 169 ? 7.867 -24.141 -7.207 1 94.19 169 ALA A CA 1
ATOM 1298 C C . ALA A 1 169 ? 6.785 -25 -6.57 1 94.19 169 ALA A C 1
ATOM 1300 O O . ALA A 1 169 ? 6.984 -26.203 -6.363 1 94.19 169 ALA A O 1
ATOM 1301 N N . ALA A 1 170 ? 5.633 -24.438 -6.328 1 92.19 170 ALA A N 1
ATOM 1302 C CA . ALA A 1 170 ? 4.516 -25.172 -5.742 1 92.19 170 ALA A CA 1
ATOM 1303 C C . ALA A 1 170 ? 4 -26.234 -6.707 1 92.19 170 ALA A C 1
ATOM 1305 O O . ALA A 1 170 ? 3.783 -27.391 -6.312 1 92.19 170 ALA A O 1
ATOM 1306 N N . SER A 1 171 ? 3.822 -25.891 -7.945 1 92.62 171 SER A N 1
ATOM 1307 C CA . SER A 1 171 ? 3.303 -26.812 -8.945 1 92.62 171 SER A CA 1
ATOM 1308 C C . SER A 1 171 ? 4.262 -27.984 -9.172 1 92.62 171 SER A C 1
ATOM 1310 O O . SER A 1 171 ? 3.83 -29.125 -9.328 1 92.62 171 SER A O 1
ATOM 1312 N N . THR A 1 172 ? 5.52 -27.734 -9.211 1 94.69 172 THR A N 1
ATOM 1313 C CA . THR A 1 172 ? 6.508 -28.797 -9.414 1 94.69 172 THR A CA 1
ATOM 1314 C C . THR A 1 172 ? 6.551 -29.734 -8.203 1 94.69 172 THR A C 1
ATOM 1316 O O . THR A 1 172 ? 6.73 -30.938 -8.359 1 94.69 172 THR A O 1
ATOM 1319 N N . ALA A 1 173 ? 6.457 -29.094 -7.039 1 94.19 173 ALA A N 1
ATOM 1320 C CA . ALA A 1 173 ? 6.383 -29.922 -5.844 1 94.19 173 ALA A CA 1
ATOM 1321 C C . ALA A 1 173 ? 5.176 -30.859 -5.902 1 94.19 173 ALA A C 1
ATOM 1323 O O . ALA A 1 173 ? 5.254 -32 -5.48 1 94.19 173 ALA A O 1
ATOM 1324 N N . GLN A 1 174 ? 4.082 -30.406 -6.438 1 92.12 174 GLN A N 1
ATOM 1325 C CA . GLN A 1 174 ? 2.873 -31.203 -6.586 1 92.12 174 GLN A CA 1
ATOM 1326 C C . GLN A 1 174 ? 3.098 -32.375 -7.555 1 92.12 174 GLN A C 1
ATOM 1328 O O . GLN A 1 174 ? 2.654 -33.5 -7.301 1 92.12 174 GLN A O 1
ATOM 1333 N N . LEU A 1 175 ? 3.797 -32.094 -8.602 1 93.5 175 LEU A N 1
ATOM 1334 C CA . LEU A 1 175 ? 4.098 -33.125 -9.586 1 93.5 175 LEU A CA 1
ATOM 1335 C C . LEU A 1 175 ? 5.008 -34.188 -8.992 1 93.5 175 LEU A C 1
ATOM 1337 O O . LEU A 1 175 ? 4.793 -35.375 -9.211 1 93.5 175 LEU A O 1
ATOM 1341 N N . VAL A 1 176 ? 5.977 -33.781 -8.234 1 95.31 176 VAL A N 1
ATOM 1342 C CA . VAL A 1 176 ? 6.895 -34.719 -7.594 1 95.31 176 VAL A CA 1
ATOM 1343 C C . VAL A 1 176 ? 6.129 -35.594 -6.598 1 95.31 176 VAL A C 1
ATOM 1345 O O . VAL A 1 176 ? 6.324 -36.812 -6.547 1 95.31 176 VAL A O 1
ATOM 1348 N N . ALA A 1 177 ? 5.238 -34.938 -5.836 1 93.38 177 ALA A N 1
ATOM 1349 C CA . ALA A 1 177 ? 4.43 -35.688 -4.867 1 93.38 177 ALA A CA 1
ATOM 1350 C C . ALA A 1 177 ? 3.533 -36.688 -5.57 1 93.38 177 ALA A C 1
ATOM 1352 O O . ALA A 1 177 ? 3.422 -37.844 -5.129 1 93.38 177 ALA A O 1
ATOM 1353 N N . ALA A 1 178 ? 2.916 -36.281 -6.672 1 91.62 178 ALA A N 1
ATOM 1354 C CA . ALA A 1 178 ? 2.051 -37.188 -7.438 1 91.62 178 ALA A CA 1
ATOM 1355 C C . ALA A 1 178 ? 2.844 -38.344 -8.008 1 91.62 178 ALA A C 1
ATOM 1357 O O . ALA A 1 178 ? 2.367 -39.5 -8.016 1 91.62 178 ALA A O 1
ATOM 1358 N N . SER A 1 179 ? 4.039 -38.156 -8.453 1 91.75 179 SER A N 1
ATOM 1359 C CA . SER A 1 179 ? 4.879 -39.188 -9.047 1 91.75 179 SER A CA 1
ATOM 1360 C C . SER A 1 179 ? 5.395 -40.156 -7.98 1 91.75 179 SER A C 1
ATOM 1362 O O . SER A 1 179 ? 5.508 -41.375 -8.227 1 91.75 179 SER A O 1
ATOM 1364 N N . LYS A 1 180 ? 5.629 -39.688 -6.82 1 91.81 180 LYS A N 1
ATOM 1365 C CA . LYS A 1 180 ? 6.215 -40.438 -5.723 1 91.81 180 LYS A CA 1
ATOM 1366 C C . LYS A 1 180 ? 5.219 -41.469 -5.168 1 91.81 180 LYS A C 1
ATOM 1368 O O . LYS A 1 180 ? 5.613 -42.5 -4.668 1 91.81 180 LYS A O 1
ATOM 1373 N N . VAL A 1 181 ? 3.979 -41.188 -5.312 1 89.75 181 VAL A N 1
ATOM 1374 C CA . VAL A 1 181 ? 2.926 -42 -4.707 1 89.75 181 VAL A CA 1
ATOM 1375 C C . VAL A 1 181 ? 3.008 -43.438 -5.227 1 89.75 181 VAL A C 1
ATOM 1377 O O . VAL A 1 181 ? 2.865 -44.375 -4.461 1 89.75 181 VAL A O 1
ATOM 1380 N N . LYS A 1 182 ? 3.35 -43.688 -6.488 1 90.25 182 LYS A N 1
ATOM 1381 C CA . LYS A 1 182 ? 3.322 -45 -7.094 1 90.25 182 LYS A CA 1
ATOM 1382 C C . LYS A 1 182 ? 4.734 -45.531 -7.363 1 90.25 182 LYS A C 1
ATOM 1384 O O . LYS A 1 182 ? 4.914 -46.625 -7.906 1 90.25 182 LYS A O 1
ATOM 1389 N N . ALA A 1 183 ? 5.656 -44.75 -6.961 1 91 183 ALA A N 1
ATOM 1390 C CA . ALA A 1 183 ? 7.035 -45.156 -7.242 1 91 183 ALA A CA 1
ATOM 1391 C C . ALA A 1 183 ? 7.629 -45.938 -6.078 1 91 183 ALA A C 1
ATOM 1393 O O . ALA A 1 183 ? 7.293 -45.688 -4.914 1 91 183 ALA A O 1
ATOM 1394 N N . ASP A 1 184 ? 8.5 -46.906 -6.465 1 90.12 184 ASP A N 1
ATOM 1395 C CA . ASP A 1 184 ? 9.25 -47.625 -5.438 1 90.12 184 ASP A CA 1
ATOM 1396 C C . ASP A 1 184 ? 10.297 -46.719 -4.793 1 90.12 184 ASP A C 1
ATOM 1398 O O . ASP A 1 184 ? 10.961 -45.938 -5.48 1 90.12 184 ASP A O 1
ATOM 1402 N N . ARG A 1 185 ? 10.492 -46.844 -3.539 1 87.19 185 ARG A N 1
ATOM 1403 C CA . ARG A 1 185 ? 11.391 -46 -2.779 1 87.19 185 ARG A CA 1
ATOM 1404 C C . ARG A 1 185 ? 12.828 -46.125 -3.277 1 87.19 185 ARG A C 1
ATOM 1406 O O . ARG A 1 185 ? 13.586 -45.156 -3.262 1 87.19 185 ARG A O 1
ATOM 1413 N N . GLY A 1 186 ? 13.148 -47.25 -3.742 1 87.69 186 GLY A N 1
ATOM 1414 C CA . GLY A 1 186 ? 14.516 -47.469 -4.172 1 87.69 186 GLY A CA 1
ATOM 1415 C C . GLY A 1 186 ? 14.727 -47.219 -5.656 1 87.69 186 GLY A C 1
ATOM 1416 O O . GLY A 1 186 ? 15.812 -47.469 -6.184 1 87.69 186 GLY A O 1
ATOM 1417 N N . ASN A 1 187 ? 13.789 -46.688 -6.309 1 91.56 187 ASN A N 1
ATOM 1418 C CA . ASN A 1 187 ? 13.875 -46.469 -7.746 1 91.56 187 ASN A CA 1
ATOM 1419 C C . ASN A 1 187 ? 14.867 -45.344 -8.078 1 91.56 187 ASN A C 1
ATOM 1421 O O . ASN A 1 187 ? 14.781 -44.25 -7.527 1 91.56 187 ASN A O 1
ATOM 1425 N N . ARG A 1 188 ? 15.758 -45.594 -8.914 1 93.62 188 ARG A N 1
ATOM 1426 C CA . ARG A 1 188 ? 16.797 -44.656 -9.289 1 93.62 188 ARG A CA 1
ATOM 1427 C C . ARG A 1 188 ? 16.188 -43.438 -9.977 1 93.62 188 ARG A C 1
ATOM 1429 O O . ARG A 1 188 ? 16.656 -42.312 -9.781 1 93.62 188 ARG A O 1
ATOM 1436 N N . LYS A 1 189 ? 15.188 -43.656 -10.75 1 94.69 189 LYS A N 1
ATOM 1437 C CA . LYS A 1 189 ? 14.562 -42.531 -11.469 1 94.69 189 LYS A CA 1
ATOM 1438 C C . LYS A 1 189 ? 13.828 -41.625 -10.5 1 94.69 189 LYS A C 1
ATOM 1440 O O . LYS A 1 189 ? 13.711 -40.406 -10.75 1 94.69 189 LYS A O 1
ATOM 1445 N N . LEU A 1 190 ? 13.328 -42.188 -9.414 1 95.31 190 LEU A N 1
ATOM 1446 C CA . LEU A 1 190 ? 12.719 -41.375 -8.383 1 95.31 190 LEU A CA 1
ATOM 1447 C C . LEU A 1 190 ? 13.758 -40.438 -7.742 1 95.31 190 LEU A C 1
ATOM 1449 O O . LEU A 1 190 ? 13.477 -39.281 -7.488 1 95.31 190 LEU A O 1
ATOM 1453 N N . GLN A 1 191 ? 14.906 -40.938 -7.5 1 95.81 191 GLN A N 1
ATOM 1454 C CA . GLN A 1 191 ? 15.977 -40.125 -6.93 1 95.81 191 GLN A CA 1
ATOM 1455 C C . GLN A 1 191 ? 16.359 -38.969 -7.863 1 95.81 191 GLN A C 1
ATOM 1457 O O . GLN A 1 191 ? 16.625 -37.875 -7.41 1 95.81 191 GLN A O 1
ATOM 1462 N N . THR A 1 192 ? 16.422 -39.312 -9.141 1 96.5 192 THR A N 1
ATOM 1463 C CA . THR A 1 192 ? 16.734 -38.312 -10.133 1 96.5 192 THR A CA 1
ATOM 1464 C C . THR A 1 192 ? 15.664 -37.219 -10.133 1 96.5 192 THR A C 1
ATOM 1466 O O . THR A 1 192 ? 15.984 -36.031 -10.234 1 96.5 192 THR A O 1
ATOM 1469 N N . LEU A 1 193 ? 14.406 -37.562 -9.969 1 96.75 193 LEU A N 1
ATOM 1470 C CA . LEU A 1 193 ? 13.297 -36.625 -9.922 1 96.75 193 LEU A CA 1
ATOM 1471 C C . LEU A 1 193 ? 13.406 -35.719 -8.688 1 96.75 193 LEU A C 1
ATOM 1473 O O . LEU A 1 193 ? 13.203 -34.531 -8.781 1 96.75 193 LEU A O 1
ATOM 1477 N N . GLN A 1 194 ? 13.734 -36.312 -7.598 1 96.19 194 GLN A N 1
ATOM 1478 C CA . GLN A 1 194 ? 13.867 -35.531 -6.359 1 96.19 194 GLN A CA 1
ATOM 1479 C C . GLN A 1 194 ? 15.016 -34.531 -6.449 1 96.19 194 GLN A C 1
ATOM 1481 O O . GLN A 1 194 ? 14.906 -33.438 -5.941 1 96.19 194 GLN A O 1
ATOM 1486 N N . GLN A 1 195 ? 16.047 -34.938 -7.09 1 96.44 195 GLN A N 1
ATOM 1487 C CA . GLN A 1 195 ? 17.156 -34.031 -7.301 1 96.44 195 GLN A CA 1
ATOM 1488 C C . GLN A 1 195 ? 16.766 -32.875 -8.211 1 96.44 195 GLN A C 1
ATOM 1490 O O . GLN A 1 195 ? 17.125 -31.719 -7.969 1 96.44 195 GLN A O 1
ATOM 1495 N N . ALA A 1 196 ? 16.062 -33.219 -9.234 1 96.81 196 ALA A N 1
ATOM 1496 C CA . ALA A 1 196 ? 15.578 -32.188 -10.148 1 96.81 196 ALA A CA 1
ATOM 1497 C C . ALA A 1 196 ? 14.648 -31.219 -9.422 1 96.81 196 ALA A C 1
ATOM 1499 O O . ALA A 1 196 ? 14.664 -30.016 -9.695 1 96.81 196 ALA A O 1
ATOM 1500 N N . SER A 1 197 ? 13.867 -31.719 -8.492 1 96.5 197 SER A N 1
ATOM 1501 C CA . SER A 1 197 ? 12.961 -30.891 -7.707 1 96.5 197 SER A CA 1
ATOM 1502 C C . SER A 1 197 ? 13.727 -29.906 -6.828 1 96.5 197 SER A C 1
ATOM 1504 O O . SER A 1 197 ? 13.375 -28.719 -6.762 1 96.5 197 SER A O 1
ATOM 1506 N N . ARG A 1 198 ? 14.711 -30.312 -6.219 1 96.94 198 ARG A N 1
ATOM 1507 C CA . ARG A 1 198 ? 15.555 -29.438 -5.406 1 96.94 198 ARG A CA 1
ATOM 1508 C C . ARG A 1 198 ? 16.188 -28.344 -6.258 1 96.94 198 ARG A C 1
ATOM 1510 O O . ARG A 1 198 ? 16.266 -27.188 -5.84 1 96.94 198 ARG A O 1
ATOM 1517 N N . HIS A 1 199 ? 16.641 -28.812 -7.383 1 97.44 199 HIS A N 1
ATOM 1518 C CA . HIS A 1 199 ? 17.25 -27.844 -8.297 1 97.44 199 HIS A CA 1
ATOM 1519 C C . HIS A 1 199 ? 16.25 -26.766 -8.711 1 97.44 199 HIS A C 1
ATOM 1521 O O . HIS A 1 199 ? 16.594 -25.594 -8.773 1 97.44 199 HIS A O 1
ATOM 1527 N N . VAL A 1 200 ? 15.047 -27.125 -9.008 1 97.44 200 VAL A N 1
ATOM 1528 C CA . VAL A 1 200 ? 14.008 -26.172 -9.367 1 97.44 200 VAL A CA 1
ATOM 1529 C C . VAL A 1 200 ? 13.773 -25.203 -8.211 1 97.44 200 VAL A C 1
ATOM 1531 O O . VAL A 1 200 ? 13.664 -23.984 -8.43 1 97.44 200 VAL A O 1
ATOM 1534 N N . ASN A 1 201 ? 13.695 -25.688 -7.012 1 97.06 201 ASN A N 1
ATOM 1535 C CA . ASN A 1 201 ? 13.5 -24.844 -5.836 1 97.06 201 ASN A CA 1
ATOM 1536 C C . ASN A 1 201 ? 14.641 -23.828 -5.672 1 97.06 201 ASN A C 1
ATOM 1538 O O . ASN A 1 201 ? 14.406 -22.672 -5.355 1 97.06 201 ASN A O 1
ATOM 1542 N N . ASP A 1 202 ? 15.805 -24.328 -5.938 1 97.81 202 ASP A N 1
ATOM 1543 C CA . ASP A 1 202 ? 16.969 -23.453 -5.848 1 97.81 202 ASP A CA 1
ATOM 1544 C C . ASP A 1 202 ? 16.906 -22.344 -6.895 1 97.81 202 ASP A C 1
ATOM 1546 O O . ASP A 1 202 ? 17.156 -21.172 -6.582 1 97.81 202 ASP A O 1
ATOM 1550 N N . MET A 1 203 ? 16.578 -22.734 -8.062 1 97.81 203 MET A N 1
ATOM 1551 C CA . MET A 1 203 ? 16.516 -21.75 -9.141 1 97.81 203 MET A CA 1
ATOM 1552 C C . MET A 1 203 ? 15.375 -20.781 -8.922 1 97.81 203 MET A C 1
ATOM 1554 O O . MET A 1 203 ? 15.484 -19.594 -9.273 1 97.81 203 MET A O 1
ATOM 1558 N N . ALA A 1 204 ? 14.25 -21.266 -8.406 1 97.62 204 ALA A N 1
ATOM 1559 C CA . ALA A 1 204 ? 13.133 -20.375 -8.078 1 97.62 204 ALA A CA 1
ATOM 1560 C C . ALA A 1 204 ? 13.547 -19.328 -7.055 1 97.62 204 ALA A C 1
ATOM 1562 O O . ALA A 1 204 ? 13.188 -18.156 -7.18 1 97.62 204 ALA A O 1
ATOM 1563 N N . ALA A 1 205 ? 14.344 -19.734 -6.105 1 97.38 205 ALA A N 1
ATOM 1564 C CA . ALA A 1 205 ? 14.852 -18.812 -5.09 1 97.38 205 ALA A CA 1
ATOM 1565 C C . ALA A 1 205 ? 15.773 -17.766 -5.711 1 97.38 205 ALA A C 1
ATOM 1567 O O . ALA A 1 205 ? 15.766 -16.594 -5.309 1 97.38 205 ALA A O 1
ATOM 1568 N N . VAL A 1 206 ? 16.516 -18.172 -6.641 1 97.62 206 VAL A N 1
ATOM 1569 C CA . VAL A 1 206 ? 17.438 -17.266 -7.309 1 97.62 206 VAL A CA 1
ATOM 1570 C C . VAL A 1 206 ? 16.672 -16.219 -8.094 1 97.62 206 VAL A C 1
ATOM 1572 O O . VAL A 1 206 ? 17.062 -15.047 -8.141 1 97.62 206 VAL A O 1
ATOM 1575 N N . VAL A 1 207 ? 15.617 -16.609 -8.719 1 97.56 207 VAL A N 1
ATOM 1576 C CA . VAL A 1 207 ? 14.789 -15.648 -9.445 1 97.56 207 VAL A CA 1
ATOM 1577 C C . VAL A 1 207 ? 14.258 -14.586 -8.477 1 97.56 207 VAL A C 1
ATOM 1579 O O . VAL A 1 207 ? 14.328 -13.391 -8.766 1 97.56 207 VAL A O 1
ATOM 1582 N N . VAL A 1 208 ? 13.758 -15.008 -7.32 1 97.5 208 VAL A N 1
ATOM 1583 C CA . VAL A 1 208 ? 13.211 -14.109 -6.312 1 97.5 208 VAL A CA 1
ATOM 1584 C C . VAL A 1 208 ? 14.289 -13.141 -5.84 1 97.5 208 VAL A C 1
ATOM 1586 O O . VAL A 1 208 ? 14.07 -11.93 -5.809 1 97.5 208 VAL A O 1
ATOM 1589 N N . SER A 1 209 ? 15.445 -13.711 -5.52 1 97.69 209 SER A N 1
ATOM 1590 C CA . SER A 1 209 ? 16.531 -12.891 -5.004 1 97.69 209 SER A CA 1
ATOM 1591 C C . SER A 1 209 ? 17.047 -11.922 -6.066 1 97.69 209 SER A C 1
ATOM 1593 O O . SER A 1 209 ? 17.312 -10.75 -5.773 1 97.69 209 SER A O 1
ATOM 1595 N N . SER A 1 210 ? 17.172 -12.383 -7.301 1 96.75 210 SER A N 1
ATOM 1596 C CA . SER A 1 210 ? 17.641 -11.531 -8.391 1 96.75 210 SER A CA 1
ATOM 1597 C C . SER A 1 210 ? 16.656 -10.398 -8.672 1 96.75 210 SER A C 1
ATOM 1599 O O . SER A 1 210 ? 17.062 -9.266 -8.938 1 96.75 210 SER A O 1
ATOM 1601 N N . THR A 1 211 ? 15.414 -10.703 -8.633 1 96.81 211 THR A N 1
ATOM 1602 C CA . THR A 1 211 ? 14.391 -9.695 -8.883 1 96.81 211 THR A CA 1
ATOM 1603 C C . THR A 1 211 ? 14.391 -8.633 -7.785 1 96.81 211 THR A C 1
ATOM 1605 O O . THR A 1 211 ? 14.344 -7.438 -8.07 1 96.81 211 THR A O 1
ATOM 1608 N N . LYS A 1 212 ? 14.469 -9.078 -6.562 1 95.06 212 LYS A N 1
ATOM 1609 C CA . LYS A 1 212 ? 14.5 -8.141 -5.438 1 95.06 212 LYS A CA 1
ATOM 1610 C C . LYS A 1 212 ? 15.742 -7.258 -5.496 1 95.06 212 LYS A C 1
ATOM 1612 O O . LYS A 1 212 ? 15.664 -6.047 -5.285 1 95.06 212 LYS A O 1
ATOM 1617 N N . SER A 1 213 ? 16.844 -7.887 -5.77 1 94.94 213 SER A N 1
ATOM 1618 C CA . SER A 1 213 ? 18.094 -7.152 -5.879 1 94.94 213 SER A CA 1
ATOM 1619 C C . SER A 1 213 ? 18.047 -6.156 -7.035 1 94.94 213 SER A C 1
ATOM 1621 O O . SER A 1 213 ? 18.531 -5.027 -6.906 1 94.94 213 SER A O 1
ATOM 1623 N N . GLY A 1 214 ? 17.547 -6.633 -8.125 1 92.75 214 GLY A N 1
ATOM 1624 C CA . GLY A 1 214 ? 17.406 -5.746 -9.266 1 92.75 214 GLY A CA 1
ATOM 1625 C C . GLY A 1 214 ? 16.531 -4.539 -8.984 1 92.75 214 GLY A C 1
ATOM 1626 O O . GLY A 1 214 ? 16.891 -3.414 -9.359 1 92.75 214 GLY A O 1
ATOM 1627 N N . GLN A 1 215 ? 15.461 -4.707 -8.281 1 90.31 215 GLN A N 1
ATOM 1628 C CA . GLN A 1 215 ? 14.562 -3.619 -7.91 1 90.31 215 GLN A CA 1
ATOM 1629 C C . GLN A 1 215 ? 15.266 -2.607 -7.012 1 90.31 215 GLN A C 1
ATOM 1631 O O . GLN A 1 215 ? 15.109 -1.397 -7.184 1 90.31 215 GLN A O 1
ATOM 1636 N N . MET A 1 216 ? 15.984 -3.148 -6.129 1 90.12 216 MET A N 1
ATOM 1637 C CA . MET A 1 216 ? 16.703 -2.287 -5.195 1 90.12 216 MET A CA 1
ATOM 1638 C C . MET A 1 216 ? 17.75 -1.455 -5.922 1 90.12 216 MET A C 1
ATOM 1640 O O . MET A 1 216 ? 17.953 -0.286 -5.594 1 90.12 216 MET A O 1
ATOM 1644 N N . GLN A 1 217 ? 18.391 -2.002 -6.855 1 90.5 217 GLN A N 1
ATOM 1645 C CA . GLN A 1 217 ? 19.422 -1.307 -7.629 1 90.5 217 GLN A CA 1
ATOM 1646 C C . GLN A 1 217 ? 18.812 -0.146 -8.414 1 90.5 217 GLN A C 1
ATOM 1648 O O . GLN A 1 217 ? 19.406 0.931 -8.492 1 90.5 217 GLN A O 1
ATOM 1653 N N . ILE A 1 218 ? 17.688 -0.386 -8.93 1 85.06 218 ILE A N 1
ATOM 1654 C CA . ILE A 1 218 ? 17.016 0.648 -9.711 1 85.06 218 ILE A CA 1
ATOM 1655 C C . ILE A 1 218 ? 16.531 1.763 -8.781 1 85.06 218 ILE A C 1
ATOM 1657 O O . ILE A 1 218 ? 16.641 2.945 -9.117 1 85.06 218 ILE A O 1
ATOM 1661 N N . GLU A 1 219 ? 16 1.449 -7.57 1 83.81 219 GLU A N 1
ATOM 1662 C CA . GLU A 1 219 ? 15.477 2.412 -6.605 1 83.81 219 GLU A CA 1
ATOM 1663 C C . GLU A 1 219 ? 16.594 3.268 -6.02 1 83.81 219 GLU A C 1
ATOM 1665 O O . GLU A 1 219 ? 16.406 4.457 -5.762 1 83.81 219 GLU A O 1
ATOM 1670 N N . ASN A 1 220 ? 17.703 2.686 -5.75 1 82.88 220 ASN A N 1
ATOM 1671 C CA . ASN A 1 220 ? 18.828 3.404 -5.156 1 82.88 220 ASN A CA 1
ATOM 1672 C C . ASN A 1 220 ? 19.391 4.453 -6.109 1 82.88 220 ASN A C 1
ATOM 1674 O O . ASN A 1 220 ? 19.984 5.449 -5.672 1 82.88 220 ASN A O 1
ATOM 1678 N N . LYS A 1 221 ? 19.188 4.316 -7.336 1 77.5 221 LYS A N 1
ATOM 1679 C CA . LYS A 1 221 ? 19.641 5.305 -8.305 1 77.5 221 LYS A CA 1
ATOM 1680 C C . LYS A 1 221 ? 18.734 6.527 -8.312 1 77.5 221 LYS A C 1
ATOM 1682 O O . LYS A 1 221 ? 19.172 7.641 -8.609 1 77.5 221 LYS A O 1
ATOM 1687 N N . ASN A 1 222 ? 17.516 6.371 -7.887 1 70.88 222 ASN A N 1
ATOM 1688 C CA . ASN A 1 222 ? 16.562 7.477 -7.863 1 70.88 222 ASN A CA 1
ATOM 1689 C C . ASN A 1 222 ? 16.484 8.117 -6.48 1 70.88 222 ASN A C 1
ATOM 1691 O O . ASN A 1 222 ? 15.492 7.961 -5.773 1 70.88 222 ASN A O 1
ATOM 1695 N N . SER A 1 223 ? 17.594 8.664 -6.066 1 73.75 223 SER A N 1
ATOM 1696 C CA . SER A 1 223 ? 17.656 9.227 -4.723 1 73.75 223 SER A CA 1
ATOM 1697 C C . SER A 1 223 ? 16.734 10.422 -4.57 1 73.75 223 SER A C 1
ATOM 1699 O O . SER A 1 223 ? 16.5 11.156 -5.531 1 73.75 223 SER A O 1
ATOM 1701 N N . MET A 1 224 ? 16.094 10.516 -3.41 1 81.44 224 MET A N 1
ATOM 1702 C CA . MET A 1 224 ? 15.164 11.578 -3.049 1 81.44 224 MET A CA 1
ATOM 1703 C C . MET A 1 224 ? 15.906 12.844 -2.623 1 81.44 224 MET A C 1
ATOM 1705 O O . MET A 1 224 ? 16.859 12.773 -1.834 1 81.44 224 MET A O 1
ATOM 1709 N N . ASP A 1 225 ? 15.719 13.883 -3.393 1 86.12 225 ASP A N 1
ATOM 1710 C CA . ASP A 1 225 ? 16.344 15.156 -3.053 1 86.12 225 ASP A CA 1
ATOM 1711 C C . ASP A 1 225 ? 15.297 16.156 -2.572 1 86.12 225 ASP A C 1
ATOM 1713 O O . ASP A 1 225 ? 14.383 16.531 -3.318 1 86.12 225 ASP A O 1
ATOM 1717 N N . PHE A 1 226 ? 15.609 16.578 -1.261 1 86.75 226 PHE A N 1
ATOM 1718 C CA . PHE A 1 226 ? 14.672 17.516 -0.659 1 86.75 226 PHE A CA 1
ATOM 1719 C C . PHE A 1 226 ? 15.336 18.875 -0.421 1 86.75 226 PHE A C 1
ATOM 1721 O O . PHE A 1 226 ? 14.781 19.734 0.267 1 86.75 226 PHE A O 1
ATOM 1728 N N . SER A 1 227 ? 16.547 19.156 -0.887 1 83.56 227 SER A N 1
ATOM 1729 C CA . SER A 1 227 ? 17.391 20.297 -0.538 1 83.56 227 SER A CA 1
ATOM 1730 C C . SER A 1 227 ? 16.797 21.609 -1.053 1 83.56 227 SER A C 1
ATOM 1732 O O . SER A 1 227 ? 16.906 22.641 -0.402 1 83.56 227 SER A O 1
ATOM 1734 N N . SER A 1 228 ? 16.062 21.562 -2.104 1 86.19 228 SER A N 1
ATOM 1735 C CA . SER A 1 228 ? 15.602 22.781 -2.738 1 86.19 228 SER A CA 1
ATOM 1736 C C . SER A 1 228 ? 14.18 23.125 -2.311 1 86.19 228 SER A C 1
ATOM 1738 O O . SER A 1 228 ? 13.586 24.078 -2.812 1 86.19 228 SER A O 1
ATOM 1740 N N . MET A 1 229 ? 13.734 22.562 -1.301 1 86.38 229 MET A N 1
ATOM 1741 C CA . MET A 1 229 ? 12.328 22.766 -0.972 1 86.38 229 MET A CA 1
ATOM 1742 C C . MET A 1 229 ? 12.164 23.844 0.091 1 86.38 229 MET A C 1
ATOM 1744 O O . MET A 1 229 ? 12.961 23.906 1.032 1 86.38 229 MET A O 1
ATOM 1748 N N . SER A 1 230 ? 11.266 24.703 -0.245 1 85.25 230 SER A N 1
ATOM 1749 C CA . SER A 1 230 ? 10.875 25.672 0.766 1 85.25 230 SER A CA 1
ATOM 1750 C C . SER A 1 230 ? 10.07 25.031 1.882 1 85.25 230 SER A C 1
ATOM 1752 O O . SER A 1 230 ? 9.625 23.875 1.748 1 85.25 230 SER A O 1
ATOM 1754 N N . LEU A 1 231 ? 9.898 25.688 2.988 1 81.38 231 LEU A N 1
ATOM 1755 C CA . LEU A 1 231 ? 9.188 25.156 4.148 1 81.38 231 LEU A CA 1
ATOM 1756 C C . LEU A 1 231 ? 7.734 24.844 3.799 1 81.38 231 LEU A C 1
ATOM 1758 O O . LEU A 1 231 ? 7.199 23.812 4.195 1 81.38 231 LEU A O 1
ATOM 1762 N N . ILE A 1 232 ? 7.074 25.75 3.109 1 79.19 232 ILE A N 1
ATOM 1763 C CA . ILE A 1 232 ? 5.68 25.562 2.721 1 79.19 232 ILE A CA 1
ATOM 1764 C C . ILE A 1 232 ? 5.562 24.344 1.811 1 79.19 232 ILE A C 1
ATOM 1766 O O . ILE A 1 232 ? 4.652 23.531 1.974 1 79.19 232 ILE A O 1
ATOM 1770 N N . LYS A 1 233 ? 6.473 24.297 0.863 1 87.38 233 LYS A N 1
ATOM 1771 C CA . LYS A 1 233 ? 6.461 23.156 -0.053 1 87.38 233 LYS A CA 1
ATOM 1772 C C . LYS A 1 233 ? 6.742 21.844 0.688 1 87.38 233 LYS A C 1
ATOM 1774 O O . LYS A 1 233 ? 6.133 20.828 0.391 1 87.38 233 LYS A O 1
ATOM 1779 N N . LEU A 1 234 ? 7.645 21.953 1.6 1 89.69 234 LEU A N 1
ATOM 1780 C CA . LEU A 1 234 ? 7.98 20.781 2.404 1 89.69 234 LEU A CA 1
ATOM 1781 C C . LEU A 1 234 ? 6.766 20.281 3.188 1 89.69 234 LEU A C 1
ATOM 1783 O O . LEU A 1 234 ? 6.484 19.094 3.223 1 89.69 234 LEU A O 1
ATOM 1787 N N . LYS A 1 235 ? 6.059 21.141 3.771 1 85.94 235 LYS A N 1
ATOM 1788 C CA . LYS A 1 235 ? 4.859 20.797 4.527 1 85.94 235 LYS A CA 1
ATOM 1789 C C . LYS A 1 235 ? 3.787 20.203 3.615 1 85.94 235 LYS A C 1
ATOM 1791 O O . LYS A 1 235 ? 3.1 19.25 3.992 1 85.94 235 LYS A O 1
ATOM 1796 N N . THR A 1 236 ? 3.639 20.75 2.502 1 90.88 236 THR A N 1
ATOM 1797 C CA . THR A 1 236 ? 2.66 20.25 1.542 1 90.88 236 THR A CA 1
ATOM 1798 C C . THR A 1 236 ? 3.016 18.844 1.095 1 90.88 236 THR A C 1
ATOM 1800 O O . THR A 1 236 ? 2.146 17.969 1.032 1 90.88 236 THR A O 1
ATOM 1803 N N . GLU A 1 237 ? 4.336 18.641 0.782 1 93.38 237 GLU A N 1
ATOM 1804 C CA . GLU A 1 237 ? 4.789 17.328 0.354 1 93.38 237 GLU A CA 1
ATOM 1805 C C . GLU A 1 237 ? 4.648 16.297 1.479 1 93.38 237 GLU A C 1
ATOM 1807 O O . GLU A 1 237 ? 4.359 15.133 1.227 1 93.38 237 GLU A O 1
ATOM 1812 N N . GLU A 1 238 ? 4.926 16.766 2.633 1 93.5 238 GLU A N 1
ATOM 1813 C CA . GLU A 1 238 ? 4.734 15.891 3.789 1 93.5 238 GLU A CA 1
ATOM 1814 C C . GLU A 1 238 ? 3.279 15.461 3.92 1 93.5 238 GLU A C 1
ATOM 1816 O O . GLU A 1 238 ? 2.992 14.273 4.125 1 93.5 238 GLU A O 1
ATOM 1821 N N . MET A 1 239 ? 2.41 16.391 3.752 1 92.31 239 MET A N 1
ATOM 1822 C CA . MET A 1 239 ? 0.987 16.078 3.852 1 92.31 239 MET A CA 1
ATOM 1823 C C . MET A 1 239 ? 0.559 15.125 2.74 1 92.31 239 MET A C 1
ATOM 1825 O O . MET A 1 239 ? -0.168 14.156 2.988 1 92.31 239 MET A O 1
ATOM 1829 N N . ASP A 1 240 ? 1.046 15.406 1.563 1 94.12 240 ASP A N 1
ATOM 1830 C CA . ASP A 1 240 ? 0.722 14.547 0.428 1 94.12 240 ASP A CA 1
ATOM 1831 C C . ASP A 1 240 ? 1.237 13.125 0.648 1 94.12 240 ASP A C 1
ATOM 1833 O O . ASP A 1 240 ? 0.557 12.148 0.313 1 94.12 240 ASP A O 1
ATOM 1837 N N . SER A 1 241 ? 2.465 13.07 1.157 1 96.44 241 SER A N 1
ATOM 1838 C CA . SER A 1 241 ? 3.041 11.758 1.435 1 96.44 241 SER A CA 1
ATOM 1839 C C . SER A 1 241 ? 2.256 11.023 2.516 1 96.44 241 SER A C 1
ATOM 1841 O O . SER A 1 241 ? 2.055 9.812 2.432 1 96.44 241 SER A O 1
ATOM 1843 N N . GLN A 1 242 ? 1.819 11.734 3.504 1 96.19 242 GLN A N 1
ATOM 1844 C CA . GLN A 1 242 ? 1.013 11.133 4.559 1 96.19 242 GLN A CA 1
ATOM 1845 C C . GLN A 1 242 ? -0.301 10.594 4.004 1 96.19 242 GLN A C 1
ATOM 1847 O O . GLN A 1 242 ? -0.732 9.5 4.379 1 96.19 242 GLN A O 1
ATOM 1852 N N . VAL A 1 243 ? -0.874 11.375 3.172 1 97 243 VAL A N 1
ATOM 1853 C CA . VAL A 1 243 ? -2.109 10.93 2.537 1 97 243 VAL A CA 1
ATOM 1854 C C . VAL A 1 243 ? -1.854 9.641 1.763 1 97 243 VAL A C 1
ATOM 1856 O O . VAL A 1 243 ? -2.623 8.68 1.871 1 97 243 VAL A O 1
ATOM 1859 N N . LYS A 1 244 ? -0.795 9.656 1.028 1 97.69 244 LYS A N 1
ATOM 1860 C CA . LYS A 1 244 ? -0.456 8.5 0.211 1 97.69 244 LYS A CA 1
ATOM 1861 C C . LYS A 1 244 ? -0.215 7.266 1.078 1 97.69 244 LYS A C 1
ATOM 1863 O O . LYS A 1 244 ? -0.606 6.156 0.712 1 97.69 244 LYS A O 1
ATOM 1868 N N . VAL A 1 245 ? 0.46 7.426 2.182 1 98.06 245 VAL A N 1
ATOM 1869 C CA . VAL A 1 245 ? 0.718 6.32 3.1 1 98.06 245 VAL A CA 1
ATOM 1870 C C . VAL A 1 245 ? -0.605 5.723 3.574 1 98.06 245 VAL A C 1
ATOM 1872 O O . VAL A 1 245 ? -0.792 4.504 3.537 1 98.06 245 VAL A O 1
ATOM 1875 N N . LEU A 1 246 ? -1.523 6.562 3.922 1 96.44 246 LEU A N 1
ATOM 1876 C CA . LEU A 1 246 ? -2.812 6.078 4.406 1 96.44 246 LEU A CA 1
ATOM 1877 C C . LEU A 1 246 ? -3.578 5.367 3.293 1 96.44 246 LEU A C 1
ATOM 1879 O O . LEU A 1 246 ? -4.211 4.336 3.531 1 96.44 246 LEU A O 1
ATOM 1883 N N . GLU A 1 247 ? -3.463 5.922 2.158 1 96.06 247 GLU A N 1
ATOM 1884 C CA . GLU A 1 247 ? -4.117 5.305 1.007 1 96.06 247 GLU A CA 1
ATOM 1885 C C . GLU A 1 247 ? -3.559 3.91 0.738 1 96.06 247 GLU A C 1
ATOM 1887 O O . GLU A 1 247 ? -4.316 2.959 0.546 1 96.06 247 GLU A O 1
ATOM 1892 N N . LEU A 1 248 ? -2.252 3.869 0.716 1 97.88 248 LEU A N 1
ATOM 1893 C CA . LEU A 1 248 ? -1.593 2.6 0.429 1 97.88 248 LEU A CA 1
ATOM 1894 C C . LEU A 1 248 ? -1.882 1.577 1.523 1 97.88 248 LEU A C 1
ATOM 1896 O O . LEU A 1 248 ? -2.074 0.393 1.237 1 97.88 248 LEU A O 1
ATOM 1900 N N . GLU A 1 249 ? -1.906 2.002 2.707 1 97 249 GLU A N 1
ATOM 1901 C CA . GLU A 1 249 ? -2.234 1.108 3.814 1 97 249 GLU A CA 1
ATOM 1902 C C . GLU A 1 249 ? -3.641 0.537 3.664 1 97 249 GLU A C 1
ATOM 1904 O O . GLU A 1 249 ? -3.852 -0.664 3.848 1 97 249 GLU A O 1
ATOM 1909 N N . LYS A 1 250 ? -4.48 1.373 3.307 1 93.94 250 LYS A N 1
ATOM 1910 C CA . LYS A 1 250 ? -5.859 0.938 3.127 1 93.94 250 LYS A CA 1
ATOM 1911 C C . LYS A 1 250 ? -5.988 -0.017 1.942 1 93.94 250 LYS A C 1
ATOM 1913 O O . LYS A 1 250 ? -6.648 -1.052 2.041 1 93.94 250 LYS A O 1
ATOM 1918 N N . GLN A 1 251 ? -5.398 0.359 0.872 1 95.5 251 GLN A N 1
ATOM 1919 C CA . GLN A 1 251 ? -5.43 -0.496 -0.31 1 95.5 251 GLN A CA 1
ATOM 1920 C C . GLN A 1 251 ? -4.82 -1.863 -0.018 1 95.5 251 GLN A C 1
ATOM 1922 O O . GLN A 1 251 ? -5.336 -2.889 -0.467 1 95.5 251 GLN A O 1
ATOM 1927 N N . LEU A 1 252 ? -3.725 -1.853 0.695 1 97.56 252 LEU A N 1
ATOM 1928 C CA . LEU A 1 252 ? -3.053 -3.098 1.048 1 97.56 252 LEU A CA 1
ATOM 1929 C C . LEU A 1 252 ? -3.941 -3.965 1.933 1 97.56 252 LEU A C 1
ATOM 1931 O O . LEU A 1 252 ? -4.062 -5.172 1.707 1 97.56 252 LEU A O 1
ATOM 1935 N N . ALA A 1 253 ? -4.562 -3.348 2.9 1 94.06 253 ALA A N 1
ATOM 1936 C CA . ALA A 1 253 ? -5.461 -4.082 3.787 1 94.06 253 ALA A CA 1
ATOM 1937 C C . ALA A 1 253 ? -6.617 -4.695 3.006 1 94.06 253 ALA A C 1
ATOM 1939 O O . ALA A 1 253 ? -6.949 -5.867 3.195 1 94.06 253 ALA A O 1
ATOM 1940 N N . ASN A 1 254 ? -7.16 -3.939 2.105 1 93.25 254 ASN A N 1
ATOM 1941 C CA . ASN A 1 254 ? -8.273 -4.426 1.293 1 93.25 254 ASN A CA 1
ATOM 1942 C C . ASN A 1 254 ? -7.836 -5.555 0.364 1 93.25 254 ASN A C 1
ATOM 1944 O O . ASN A 1 254 ? -8.578 -6.52 0.164 1 93.25 254 ASN A O 1
ATOM 1948 N N . GLU A 1 255 ? -6.656 -5.375 -0.151 1 96.38 255 GLU A N 1
ATOM 1949 C CA . GLU A 1 255 ? -6.172 -6.402 -1.07 1 96.38 255 GLU A CA 1
ATOM 1950 C C . GLU A 1 255 ? -5.867 -7.703 -0.333 1 96.38 255 GLU A C 1
ATOM 1952 O O . GLU A 1 255 ? -6.055 -8.789 -0.881 1 96.38 255 GLU A O 1
ATOM 1957 N N . ARG A 1 256 ? -5.375 -7.641 0.815 1 97.19 256 ARG A N 1
ATOM 1958 C CA . ARG A 1 256 ? -5.129 -8.828 1.626 1 97.19 256 ARG A CA 1
ATOM 1959 C C . ARG A 1 256 ? -6.434 -9.547 1.953 1 97.19 256 ARG A C 1
ATOM 1961 O O . ARG A 1 256 ? -6.484 -10.781 1.96 1 97.19 256 ARG A O 1
ATOM 1968 N N . ILE A 1 257 ? -7.48 -8.789 2.176 1 93.31 257 ILE A N 1
ATOM 1969 C CA . ILE A 1 257 ? -8.797 -9.367 2.416 1 93.31 257 ILE A CA 1
ATOM 1970 C C . ILE A 1 257 ? -9.289 -10.07 1.156 1 93.31 257 ILE A C 1
ATOM 1972 O O . ILE A 1 257 ? -9.789 -11.203 1.222 1 93.31 257 ILE A O 1
ATOM 1976 N N . ARG A 1 258 ? -9.133 -9.406 0.084 1 94.12 258 ARG A N 1
ATOM 1977 C CA . ARG A 1 258 ? -9.523 -9.992 -1.194 1 94.12 258 ARG A CA 1
ATOM 1978 C C . ARG A 1 258 ? -8.773 -11.289 -1.454 1 94.12 258 ARG A C 1
ATOM 1980 O O . ARG A 1 258 ? -9.375 -12.289 -1.852 1 94.12 258 ARG A O 1
ATOM 1987 N N . LEU A 1 259 ? -7.457 -11.266 -1.263 1 95.94 259 LEU A N 1
ATOM 1988 C CA . LEU A 1 259 ? -6.625 -12.445 -1.464 1 95.94 259 LEU A CA 1
ATOM 1989 C C . LEU A 1 259 ? -7.086 -13.594 -0.568 1 95.94 259 LEU A C 1
ATOM 1991 O O . LEU A 1 259 ? -7.148 -14.742 -1.008 1 95.94 259 LEU A O 1
ATOM 1995 N N . GLY A 1 260 ? -7.422 -13.266 0.699 1 93.69 260 GLY A N 1
ATOM 1996 C CA . GLY A 1 260 ? -7.949 -14.273 1.605 1 93.69 260 GLY A CA 1
ATOM 1997 C C . GLY A 1 260 ? -9.242 -14.906 1.116 1 93.69 260 GLY A C 1
ATOM 1998 O O . GLY A 1 260 ? -9.422 -16.125 1.218 1 93.69 260 GLY A O 1
ATOM 1999 N N . GLY A 1 261 ? -10.078 -14.078 0.609 1 91.31 261 GLY A N 1
ATOM 2000 C CA . GLY A 1 261 ? -11.32 -14.586 0.05 1 91.31 261 GLY A CA 1
ATOM 2001 C C . GLY A 1 261 ? -11.109 -15.492 -1.15 1 91.31 261 GLY A C 1
ATOM 2002 O O . GLY A 1 261 ? -11.781 -16.516 -1.286 1 91.31 261 GLY A O 1
ATOM 2003 N N . LEU A 1 262 ? -10.211 -15.094 -1.966 1 93.56 262 LEU A N 1
ATOM 2004 C CA . LEU A 1 262 ? -9.883 -15.898 -3.139 1 93.56 262 LEU A CA 1
ATOM 2005 C C . LEU A 1 262 ? -9.328 -17.266 -2.727 1 93.56 262 LEU A C 1
ATOM 2007 O O . LEU A 1 262 ? -9.727 -18.297 -3.275 1 93.56 262 LEU A O 1
ATOM 2011 N N . ARG A 1 263 ? -8.453 -17.234 -1.819 1 91.69 263 ARG A N 1
ATOM 2012 C CA . ARG A 1 263 ? -7.84 -18.469 -1.347 1 91.69 263 ARG A CA 1
ATOM 2013 C C . ARG A 1 263 ? -8.875 -19.391 -0.686 1 91.69 263 ARG A C 1
ATOM 2015 O O . ARG A 1 263 ? -8.82 -20.609 -0.844 1 91.69 263 ARG A O 1
ATOM 2022 N N . LYS A 1 264 ? -9.758 -18.797 0.082 1 90.06 264 LYS A N 1
ATOM 2023 C CA . LYS A 1 264 ? -10.836 -19.578 0.698 1 90.06 264 LYS A CA 1
ATOM 2024 C C . LYS A 1 264 ? -11.695 -20.266 -0.359 1 90.06 264 LYS A C 1
ATOM 2026 O O . LYS A 1 264 ? -12.016 -21.453 -0.232 1 90.06 264 LYS A O 1
ATOM 2031 N N . LYS A 1 265 ? -12.086 -19.562 -1.313 1 90.56 265 LYS A N 1
ATOM 2032 C CA . LYS A 1 265 ? -12.891 -20.125 -2.393 1 90.56 265 LYS A CA 1
ATOM 2033 C C . LYS A 1 265 ? -12.125 -21.203 -3.15 1 90.56 265 LYS A C 1
ATOM 2035 O O . LYS A 1 265 ? -12.703 -22.234 -3.543 1 90.56 265 LYS A O 1
ATOM 2040 N N . HIS A 1 266 ? -10.906 -20.938 -3.4 1 86.94 266 HIS A N 1
ATOM 2041 C CA . HIS A 1 266 ? -10.047 -21.938 -4.047 1 86.94 266 HIS A CA 1
ATOM 2042 C C . HIS A 1 266 ? -10.047 -23.25 -3.277 1 86.94 266 HIS A C 1
ATOM 2044 O O . HIS A 1 266 ? -10.164 -24.328 -3.875 1 86.94 266 HIS A O 1
ATOM 2050 N N . TYR A 1 267 ? -9.969 -23.203 -2.055 1 84.25 267 TYR A N 1
ATOM 2051 C CA . TYR A 1 267 ? -9.977 -24.375 -1.195 1 84.25 267 TYR A CA 1
ATOM 2052 C C . TYR A 1 267 ? -11.312 -25.109 -1.285 1 84.25 267 TYR A C 1
ATOM 2054 O O . TYR A 1 267 ? -11.352 -26.344 -1.326 1 84.25 267 TYR A O 1
ATOM 2062 N N . GLU A 1 268 ? -12.344 -24.359 -1.281 1 84.56 268 GLU A N 1
ATOM 2063 C CA . GLU A 1 268 ? -13.688 -24.938 -1.352 1 84.56 268 GLU A CA 1
ATOM 2064 C C . GLU A 1 268 ? -13.883 -25.703 -2.65 1 84.56 268 GLU A C 1
ATOM 2066 O O . GLU A 1 268 ? -14.469 -26.797 -2.646 1 84.56 268 GLU A O 1
ATOM 2071 N N . ILE A 1 269 ? -13.438 -25.156 -3.654 1 79.88 269 ILE A N 1
ATOM 2072 C CA . ILE A 1 269 ? -13.633 -25.797 -4.953 1 79.88 269 ILE A CA 1
ATOM 2073 C C . ILE A 1 269 ? -12.727 -27.031 -5.062 1 79.88 269 ILE A C 1
ATOM 2075 O O . ILE A 1 269 ? -13.133 -28.062 -5.586 1 79.88 269 ILE A O 1
ATOM 2079 N N . GLU A 1 270 ? -11.469 -26.844 -4.602 1 73 270 GLU A N 1
ATOM 2080 C CA . GLU A 1 270 ? -10.539 -27.969 -4.641 1 73 270 GLU A CA 1
ATOM 2081 C C . GLU A 1 270 ? -10.984 -29.094 -3.711 1 73 270 GLU A C 1
ATOM 2083 O O . GLU A 1 270 ? -10.797 -30.281 -4.016 1 73 270 GLU A O 1
ATOM 2088 N N . GLY A 1 271 ? -11.445 -28.797 -2.328 1 60.19 271 GLY A N 1
ATOM 2089 C CA . GLY A 1 271 ? -11.984 -29.797 -1.421 1 60.19 271 GLY A CA 1
ATOM 2090 C C . GLY A 1 271 ? -13.234 -30.469 -1.951 1 60.19 271 GLY A C 1
ATOM 2091 O O . GLY A 1 271 ? -13.492 -31.641 -1.646 1 60.19 271 GLY A O 1
ATOM 2092 N N . ILE A 1 272 ? -14.172 -29.781 -2.5 1 53.53 272 ILE A N 1
ATOM 2093 C CA . ILE A 1 272 ? -15.375 -30.344 -3.096 1 53.53 272 ILE A CA 1
ATOM 2094 C C . ILE A 1 272 ? -14.992 -31.328 -4.191 1 53.53 272 ILE A C 1
ATOM 2096 O O . ILE A 1 272 ? -15.641 -32.375 -4.359 1 53.53 272 ILE A O 1
ATOM 2100 N N . SER A 1 273 ? -13.953 -31 -4.809 1 45.53 273 SER A N 1
ATOM 2101 C CA . SER A 1 273 ? -13.602 -31.984 -5.828 1 45.53 273 SER A CA 1
ATOM 2102 C C . SER A 1 273 ? -13.047 -33.25 -5.203 1 45.53 273 SER A C 1
ATOM 2104 O O . SER A 1 273 ? -13.141 -34.344 -5.789 1 45.53 273 SER A O 1
ATOM 2106 N N . THR A 1 274 ? -12.234 -33.062 -3.936 1 42.22 274 THR A N 1
ATOM 2107 C CA . THR A 1 274 ? -11.695 -34.25 -3.316 1 42.22 274 THR A CA 1
ATOM 2108 C C . THR A 1 274 ? -12.594 -34.719 -2.174 1 42.22 274 THR A C 1
ATOM 2110 O O . THR A 1 274 ? -12.297 -34.469 -1.004 1 42.22 274 THR A O 1
ATOM 2113 N N . ASP A 1 275 ? -13.734 -34.75 -2.035 1 35.84 275 ASP A N 1
ATOM 2114 C CA . ASP A 1 275 ? -14.547 -35.438 -1.03 1 35.84 275 ASP A CA 1
ATOM 2115 C C . ASP A 1 275 ? -13.93 -36.781 -0.639 1 35.84 275 ASP A C 1
ATOM 2117 O O . ASP A 1 275 ? -14.633 -37.688 -0.188 1 35.84 275 ASP A O 1
ATOM 2121 N N . SER A 1 276 ? -12.688 -37.156 -1.12 1 33.88 276 SER A N 1
ATOM 2122 C CA . SER A 1 276 ? -12.18 -38.312 -0.423 1 33.88 276 SER A CA 1
ATOM 2123 C C . SER A 1 276 ? -11.562 -37.938 0.92 1 33.88 276 SER A C 1
ATOM 2125 O O . SER A 1 276 ? -10.922 -36.906 1.044 1 33.88 276 SER A O 1
ATOM 2127 N N . PRO A 1 277 ? -11.844 -38.531 2.109 1 30.95 277 PRO A N 1
ATOM 2128 C CA . PRO A 1 277 ? -11.438 -38.281 3.494 1 30.95 277 PRO A CA 1
ATOM 2129 C C . PRO A 1 277 ? -9.938 -38.062 3.643 1 30.95 277 PRO A C 1
ATOM 2131 O O . PRO A 1 277 ? -9.148 -38.719 2.959 1 30.95 277 PRO A O 1
ATOM 2134 N N . PRO A 1 278 ? -9.32 -36.969 4.18 1 34.56 278 PRO A N 1
ATOM 2135 C CA . PRO A 1 278 ? -7.906 -36.625 4.355 1 34.56 278 PRO A CA 1
ATOM 2136 C C . PRO A 1 278 ? -7.133 -37.656 5.145 1 34.56 278 PRO A C 1
ATOM 2138 O O . PRO A 1 278 ? -7.496 -38 6.277 1 34.56 278 PRO A O 1
ATOM 2141 N N . GLU A 1 279 ? -6.527 -38.812 4.656 1 28.25 279 GLU A N 1
ATOM 2142 C CA . GLU A 1 279 ? -5.668 -39.719 5.43 1 28.25 279 GLU A CA 1
ATOM 2143 C C . GLU A 1 279 ? -4.504 -38.969 6.062 1 28.25 279 GLU A C 1
ATOM 2145 O O . GLU A 1 279 ? -4.027 -37.969 5.5 1 28.25 279 GLU A O 1
ATOM 2150 N N . SER A 1 280 ? -4.035 -39.219 7.34 1 26.08 280 SER A N 1
ATOM 2151 C CA . SER A 1 280 ? -3.041 -38.781 8.32 1 26.08 280 SER A CA 1
ATOM 2152 C C . SER A 1 280 ? -1.626 -38.906 7.762 1 26.08 280 SER A C 1
ATOM 2154 O O . SER A 1 280 ? -1.023 -39.969 7.824 1 26.08 280 SER A O 1
ATOM 2156 N N . ALA A 1 281 ? -1.212 -38.469 6.566 1 30.27 281 ALA A N 1
ATOM 2157 C CA . ALA A 1 281 ? 0.196 -38.719 6.254 1 30.27 281 ALA A CA 1
ATOM 2158 C C . ALA A 1 281 ? 1.104 -38 7.25 1 30.27 281 ALA A C 1
ATOM 2160 O O . ALA A 1 281 ? 0.77 -36.906 7.734 1 30.27 281 ALA A O 1
ATOM 2161 N N . VAL A 1 282 ? 2.316 -38.656 7.867 1 25.41 282 VAL A N 1
ATOM 2162 C CA . VAL A 1 282 ? 3.447 -38.438 8.766 1 25.41 282 VAL A CA 1
ATOM 2163 C C . VAL A 1 282 ? 4.262 -37.25 8.32 1 25.41 282 VAL A C 1
ATOM 2165 O O . VAL A 1 282 ? 4.488 -37.062 7.121 1 25.41 282 VAL A O 1
ATOM 2168 N N . ASN A 1 283 ? 4.324 -36.156 9.086 1 27.62 283 ASN A N 1
ATOM 2169 C CA . ASN A 1 283 ? 4.992 -34.875 9.156 1 27.62 283 ASN A CA 1
ATOM 2170 C C . ASN A 1 283 ? 6.508 -35 9.133 1 27.62 283 ASN A C 1
ATOM 2172 O O . ASN A 1 283 ? 7.234 -34.094 9.539 1 27.62 283 ASN A O 1
ATOM 2176 N N . SER A 1 284 ? 7.25 -36.156 8.891 1 25.66 284 SER A N 1
ATOM 2177 C CA . SER A 1 284 ? 8.617 -36.125 9.391 1 25.66 284 SER A CA 1
ATOM 2178 C C . SER A 1 284 ? 9.484 -35.156 8.586 1 25.66 284 SER A C 1
ATOM 2180 O O . SER A 1 284 ? 10.711 -35.156 8.742 1 25.66 284 SER A O 1
ATOM 2182 N N . PHE A 1 285 ? 9.188 -34.688 7.516 1 26.14 285 PHE A N 1
ATOM 2183 C CA . PHE A 1 285 ? 10.359 -34.062 6.887 1 26.14 285 PHE A CA 1
ATOM 2184 C C . PHE A 1 285 ? 10.789 -32.812 7.641 1 26.14 285 PHE A C 1
ATOM 2186 O O . PHE A 1 285 ? 10.078 -31.812 7.637 1 26.14 285 PHE A O 1
ATOM 2193 N N . ASP A 1 286 ? 11.703 -32.875 8.711 1 26.09 286 ASP A N 1
ATOM 2194 C CA . ASP A 1 286 ? 12.445 -31.938 9.547 1 26.09 286 ASP A CA 1
ATOM 2195 C C . ASP A 1 286 ? 13.305 -31 8.695 1 26.09 286 ASP A C 1
ATOM 2197 O O . ASP A 1 286 ? 14.508 -30.891 8.922 1 26.09 286 ASP A O 1
ATOM 2201 N N . SER A 1 287 ? 13.086 -30.688 7.508 1 26.3 287 SER A N 1
ATOM 2202 C CA . SER A 1 287 ? 14.109 -29.859 6.879 1 26.3 287 SER A CA 1
ATOM 2203 C C . SER A 1 287 ? 14.445 -28.641 7.738 1 26.3 287 SER A C 1
ATOM 2205 O O . SER A 1 287 ? 13.586 -27.781 7.961 1 26.3 287 SER A O 1
ATOM 2207 N N . SER A 1 288 ? 15.383 -28.766 8.719 1 25.39 288 SER A N 1
ATOM 2208 C CA . SER A 1 288 ? 16.109 -27.844 9.586 1 25.39 288 SER A CA 1
ATOM 2209 C C . SER A 1 288 ? 16.781 -26.734 8.781 1 25.39 288 SER A C 1
ATOM 2211 O O . SER A 1 288 ? 18 -26.719 8.625 1 25.39 288 SER A O 1
ATOM 2213 N N . LEU A 1 289 ? 16.344 -26.312 7.676 1 25.94 289 LEU A N 1
ATOM 2214 C CA . LEU A 1 289 ? 17.281 -25.328 7.16 1 25.94 289 LEU A CA 1
ATOM 2215 C C . LEU A 1 289 ? 17.5 -24.203 8.172 1 25.94 289 LEU A C 1
ATOM 2217 O O . LEU A 1 289 ? 16.531 -23.656 8.727 1 25.94 289 LEU A O 1
ATOM 2221 N N . PRO A 1 290 ? 18.656 -24.234 8.836 1 24.39 290 PRO A N 1
ATOM 2222 C CA . PRO A 1 290 ? 19.062 -23.328 9.906 1 24.39 290 PRO A CA 1
ATOM 2223 C C . PRO A 1 290 ? 18.969 -21.859 9.5 1 24.39 290 PRO A C 1
ATOM 2225 O O . PRO A 1 290 ? 19.625 -21.438 8.539 1 24.39 290 PRO A O 1
ATOM 2228 N N . THR A 1 291 ? 18.094 -21.375 9.141 1 23.44 291 THR A N 1
ATOM 2229 C CA . THR A 1 291 ? 18.188 -20 8.656 1 23.44 291 THR A CA 1
ATOM 2230 C C . THR A 1 291 ? 18.656 -19.062 9.766 1 23.44 291 THR A C 1
ATOM 2232 O O . THR A 1 291 ? 17.891 -18.25 10.281 1 23.44 291 THR A O 1
ATOM 2235 N N . VAL A 1 292 ? 19.609 -19.594 10.695 1 24.52 292 VAL A N 1
ATOM 2236 C CA . VAL A 1 292 ? 19.953 -18.672 11.773 1 24.52 292 VAL A CA 1
ATOM 2237 C C . VAL A 1 292 ? 20.688 -17.469 11.203 1 24.52 292 VAL A C 1
ATOM 2239 O O . VAL A 1 292 ? 21.766 -17.609 10.633 1 24.52 292 VAL A O 1
ATOM 2242 N N . PHE A 1 293 ? 20.156 -16.625 10.461 1 23.06 293 PHE A N 1
ATOM 2243 C CA . PHE A 1 293 ? 21.031 -15.508 10.133 1 23.06 293 PHE A CA 1
ATOM 2244 C C . PHE A 1 293 ? 21.594 -14.875 11.398 1 23.06 293 PHE A C 1
ATOM 2246 O O . PHE A 1 293 ? 20.875 -14.719 12.391 1 23.06 293 PHE A O 1
ATOM 2253 N N . PRO A 1 294 ? 22.812 -14.969 11.664 1 24.95 294 PRO A N 1
ATOM 2254 C CA . PRO A 1 294 ? 23.406 -14.445 12.898 1 24.95 294 PRO A CA 1
ATOM 2255 C C . PRO A 1 294 ? 22.984 -13.016 13.203 1 24.95 294 PRO A C 1
ATOM 2257 O O . PRO A 1 294 ? 22.578 -12.281 12.289 1 24.95 294 PRO A O 1
ATOM 2260 N N . ASP A 1 295 ? 22.578 -12.727 14.383 1 24.5 295 ASP A N 1
ATOM 2261 C CA . ASP A 1 295 ? 22.156 -11.438 14.922 1 24.5 295 ASP A CA 1
ATOM 2262 C C . ASP A 1 295 ? 23.172 -10.344 14.578 1 24.5 295 ASP A C 1
ATOM 2264 O O . ASP A 1 295 ? 24.375 -10.578 14.609 1 24.5 295 ASP A O 1
ATOM 2268 N N . PRO A 1 296 ? 22.969 -9.492 13.656 1 26.7 296 PRO A N 1
ATOM 2269 C CA . PRO A 1 296 ? 24.047 -8.547 13.352 1 26.7 296 PRO A CA 1
ATOM 2270 C C . PRO A 1 296 ? 24.766 -8.062 14.602 1 26.7 296 PRO A C 1
ATOM 2272 O O . PRO A 1 296 ? 24.203 -8.055 15.695 1 26.7 296 PRO A O 1
ATOM 2275 N N . PRO A 1 297 ? 26.031 -8.234 14.758 1 25.45 297 PRO A N 1
ATOM 2276 C CA . PRO A 1 297 ? 26.766 -7.852 15.961 1 25.45 297 PRO A CA 1
ATOM 2277 C C . PRO A 1 297 ? 26.359 -6.488 16.516 1 25.45 297 PRO A C 1
ATOM 2279 O O . PRO A 1 297 ? 25.844 -5.652 15.766 1 25.45 297 PRO A O 1
ATOM 2282 N N . SER A 1 298 ? 25.953 -6.43 17.734 1 25.55 298 SER A N 1
ATOM 2283 C CA . SER A 1 298 ? 25.609 -5.27 18.562 1 25.55 298 SER A CA 1
ATOM 2284 C C . SER A 1 298 ? 26.672 -4.176 18.422 1 25.55 298 SER A C 1
ATOM 2286 O O . SER A 1 298 ? 27.844 -4.391 18.75 1 25.55 298 SER A O 1
ATOM 2288 N N . MET A 1 299 ? 26.703 -3.42 17.312 1 23.48 299 MET A N 1
ATOM 2289 C CA . MET A 1 299 ? 27.703 -2.365 17.203 1 23.48 299 MET A CA 1
ATOM 2290 C C . MET A 1 299 ? 27.828 -1.606 18.516 1 23.48 299 MET A C 1
ATOM 2292 O O . MET A 1 299 ? 26.844 -1.061 19.031 1 23.48 299 MET A O 1
ATOM 2296 N N . GLU A 1 300 ? 28.609 -2.096 19.391 1 26.17 300 GLU A N 1
ATOM 2297 C CA . GLU A 1 300 ? 29.031 -1.371 20.594 1 26.17 300 GLU A CA 1
ATOM 2298 C C . GLU A 1 300 ? 29.469 0.05 20.25 1 26.17 300 GLU A C 1
ATOM 2300 O O . GLU A 1 300 ? 30.344 0.25 19.422 1 26.17 300 GLU A O 1
ATOM 2305 N N . LEU A 1 301 ? 28.547 0.951 20.234 1 24.86 301 LEU A N 1
ATOM 2306 C CA . LEU A 1 301 ? 28.938 2.344 20.047 1 24.86 301 LEU A CA 1
ATOM 2307 C C . LEU A 1 301 ? 30.125 2.699 20.922 1 24.86 301 LEU A C 1
ATOM 2309 O O . LEU A 1 301 ? 30.172 2.32 22.094 1 24.86 301 LEU A O 1
ATOM 2313 N N . PRO A 1 302 ? 31.219 2.812 20.328 1 24.69 302 PRO A N 1
ATOM 2314 C CA . PRO A 1 302 ? 32.406 3.156 21.109 1 24.69 302 PRO A CA 1
ATOM 2315 C C . PRO A 1 302 ? 32.125 4.168 22.219 1 24.69 302 PRO A C 1
ATOM 2317 O O . PRO A 1 302 ? 31.141 4.93 22.125 1 24.69 302 PRO A O 1
ATOM 2320 N N . THR A 1 303 ? 32.5 3.783 23.422 1 25.61 303 THR A N 1
ATOM 2321 C CA . THR A 1 303 ? 32.5 4.574 24.641 1 25.61 303 THR A CA 1
ATOM 2322 C C . THR A 1 303 ? 33.125 5.945 24.406 1 25.61 303 THR A C 1
ATOM 2324 O O . THR A 1 303 ? 34.281 6.047 24.031 1 25.61 303 THR A O 1
ATOM 2327 N N . GLN A 1 304 ? 32.469 6.828 23.656 1 22.02 304 GLN A N 1
ATOM 2328 C CA . GLN A 1 304 ? 33.062 8.148 23.531 1 22.02 304 GLN A CA 1
ATOM 2329 C C . GLN A 1 304 ? 33.562 8.656 24.875 1 22.02 304 GLN A C 1
ATOM 2331 O O . GLN A 1 304 ? 32.844 8.648 25.859 1 22.02 304 GLN A O 1
ATOM 2336 N N . HIS A 1 305 ? 34.75 8.359 25.141 1 24.05 305 HIS A N 1
ATOM 2337 C CA . HIS A 1 305 ? 35.531 9.016 26.188 1 24.05 305 HIS A CA 1
ATOM 2338 C C . HIS A 1 305 ? 35.25 10.516 26.234 1 24.05 305 HIS A C 1
ATOM 2340 O O . HIS A 1 305 ? 35.344 11.203 25.219 1 24.05 305 HIS A O 1
ATOM 2346 N N . VAL A 1 306 ? 34.344 10.875 27.156 1 23.97 306 VAL A N 1
ATOM 2347 C CA . VAL A 1 306 ? 34.094 12.227 27.641 1 23.97 306 VAL A CA 1
ATOM 2348 C C . VAL A 1 306 ? 35.406 12.945 27.922 1 23.97 306 VAL A C 1
ATOM 2350 O O . VAL A 1 306 ? 36.156 12.539 28.812 1 23.97 306 VAL A O 1
ATOM 2353 N N . PHE A 1 307 ? 36.188 13.156 26.875 1 22.62 307 PHE A N 1
ATOM 2354 C CA . PHE A 1 307 ? 37.312 14.031 27.219 1 22.62 307 PHE A CA 1
ATOM 2355 C C . PHE A 1 307 ? 36.812 15.25 28 1 22.62 307 PHE A C 1
ATOM 2357 O O . PHE A 1 307 ? 35.906 15.953 27.547 1 22.62 307 PHE A O 1
ATOM 2364 N N . ILE A 1 308 ? 36.969 15.055 29.375 1 24.34 308 ILE A N 1
ATOM 2365 C CA . ILE A 1 308 ? 36.906 16.047 30.438 1 24.34 308 ILE A CA 1
ATOM 2366 C C . ILE A 1 308 ? 37.781 17.25 30.078 1 24.34 308 ILE A C 1
ATOM 2368 O O . ILE A 1 308 ? 39 17.125 29.891 1 24.34 308 ILE A O 1
ATOM 2372 N N . LEU A 1 309 ? 37.406 18.031 29.109 1 20.47 309 LEU A N 1
ATOM 2373 C CA . LEU A 1 309 ? 38.219 19.234 29.062 1 20.47 309 LEU A CA 1
ATOM 2374 C C . LEU A 1 309 ? 38.375 19.844 30.453 1 20.47 309 LEU A C 1
ATOM 2376 O O . LEU A 1 309 ? 37.406 20.078 31.156 1 20.47 309 LEU A O 1
ATOM 2380 N N . LEU A 1 310 ? 39.531 19.469 31.188 1 22.75 310 LEU A N 1
ATOM 2381 C CA . LEU A 1 310 ? 40.25 20.125 32.281 1 22.75 310 LEU A CA 1
ATOM 2382 C C . LEU A 1 310 ? 40.375 21.625 32.031 1 22.75 310 LEU A C 1
ATOM 2384 O O . LEU A 1 310 ? 40.875 22.047 30.969 1 22.75 310 LEU A O 1
ATOM 2388 N N . SER A 1 311 ? 39.375 22.469 32.5 1 19.81 311 SER A N 1
ATOM 2389 C CA . SER A 1 311 ? 39.969 23.547 33.281 1 19.81 311 SER A CA 1
ATOM 2390 C C . SER A 1 311 ? 40.406 23.047 34.656 1 19.81 311 SER A C 1
ATOM 2392 O O . SER A 1 311 ? 39.75 22.172 35.25 1 19.81 311 SER A O 1
ATOM 2394 N N . MET B 1 1 ? 1.373 1.104 16.109 1 23.02 1 MET B N 1
ATOM 2395 C CA . MET B 1 1 ? 1.918 1.575 17.375 1 23.02 1 MET B CA 1
ATOM 2396 C C . MET B 1 1 ? 2.996 2.629 17.156 1 23.02 1 MET B C 1
ATOM 2398 O O . MET B 1 1 ? 3.309 3.41 18.062 1 23.02 1 MET B O 1
ATOM 2402 N N . ALA B 1 2 ? 3.662 2.42 15.898 1 29.12 2 ALA B N 1
ATOM 2403 C CA . ALA B 1 2 ? 4.867 3.217 15.703 1 29.12 2 ALA B CA 1
ATOM 2404 C C . ALA B 1 2 ? 4.52 4.652 15.312 1 29.12 2 ALA B C 1
ATOM 2406 O O . ALA B 1 2 ? 5.363 5.547 15.398 1 29.12 2 ALA B O 1
ATOM 2407 N N . LEU B 1 3 ? 3.303 4.785 14.828 1 28.72 3 LEU B N 1
ATOM 2408 C CA . LEU B 1 3 ? 3.037 6.094 14.242 1 28.72 3 LEU B CA 1
ATOM 2409 C C . LEU B 1 3 ? 2.74 7.121 15.328 1 28.72 3 LEU B C 1
ATOM 2411 O O . LEU B 1 3 ? 2.879 8.328 15.102 1 28.72 3 LEU B O 1
ATOM 2415 N N . HIS B 1 4 ? 2.205 6.574 16.516 1 31.03 4 HIS B N 1
ATOM 2416 C CA . HIS B 1 4 ? 1.731 7.496 17.547 1 31.03 4 HIS B CA 1
ATOM 2417 C C . HIS B 1 4 ? 2.896 8.148 18.281 1 31.03 4 HIS B C 1
ATOM 2419 O O . HIS B 1 4 ? 2.77 9.266 18.797 1 31.03 4 HIS B O 1
ATOM 2425 N N . ALA B 1 5 ? 3.967 7.379 18.469 1 31.47 5 ALA B N 1
ATOM 2426 C CA . ALA B 1 5 ? 5.02 7.859 19.359 1 31.47 5 ALA B CA 1
ATOM 2427 C C . ALA B 1 5 ? 5.75 9.055 18.75 1 31.47 5 ALA B C 1
ATOM 2429 O O . ALA B 1 5 ? 6.309 9.883 19.469 1 31.47 5 ALA B O 1
ATOM 2430 N N . TRP B 1 6 ? 5.809 9.047 17.453 1 31.06 6 TRP B N 1
ATOM 2431 C CA . TRP B 1 6 ? 6.625 10.109 16.875 1 31.06 6 TRP B CA 1
ATOM 2432 C C . TRP B 1 6 ? 5.938 11.461 17 1 31.06 6 TRP B C 1
ATOM 2434 O O . TRP B 1 6 ? 6.57 12.508 16.828 1 31.06 6 TRP B O 1
ATOM 2444 N N . PHE B 1 7 ? 4.668 11.406 17.328 1 33.19 7 PHE B N 1
ATOM 2445 C CA . PHE B 1 7 ? 3.957 12.68 17.391 1 33.19 7 PHE B CA 1
ATOM 2446 C C . PHE B 1 7 ? 4.406 13.492 18.609 1 33.19 7 PHE B C 1
ATOM 2448 O O . PHE B 1 7 ? 4.516 14.719 18.531 1 33.19 7 PHE B O 1
ATOM 2455 N N . LEU B 1 8 ? 4.648 12.789 19.734 1 30.27 8 LEU B N 1
ATOM 2456 C CA . LEU B 1 8 ? 4.938 13.516 20.953 1 30.27 8 LEU B CA 1
ATOM 2457 C C . LEU B 1 8 ? 6.316 14.164 20.891 1 30.27 8 LEU B C 1
ATOM 2459 O O . LEU B 1 8 ? 6.555 15.195 21.516 1 30.27 8 LEU B O 1
ATOM 2463 N N . ARG B 1 9 ? 7.223 13.562 20.266 1 29.12 9 ARG B N 1
ATOM 2464 C CA . ARG B 1 9 ? 8.562 14.141 20.234 1 29.12 9 ARG B CA 1
ATOM 2465 C C . ARG B 1 9 ? 8.609 15.406 19.391 1 29.12 9 ARG B C 1
ATOM 2467 O O . ARG B 1 9 ? 9.453 16.281 19.609 1 29.12 9 ARG B O 1
ATOM 2474 N N . TRP B 1 10 ? 7.742 15.375 18.484 1 31.33 10 TRP B N 1
ATOM 2475 C CA . TRP B 1 10 ? 7.77 16.562 17.656 1 31.33 10 TRP B CA 1
ATOM 2476 C C . TRP B 1 10 ? 7.164 17.766 18.391 1 31.33 10 TRP B C 1
ATOM 2478 O O . TRP B 1 10 ? 7.156 18.875 17.859 1 31.33 10 TRP B O 1
ATOM 2488 N N . SER B 1 11 ? 6.34 17.406 19.438 1 30.39 11 SER B N 1
ATOM 2489 C CA . SER B 1 11 ? 5.777 18.547 20.141 1 30.39 11 SER B CA 1
ATOM 2490 C C . SER B 1 11 ? 6.832 19.25 20.984 1 30.39 11 SER B C 1
ATOM 2492 O O . SER B 1 11 ? 6.637 20.391 21.422 1 30.39 11 SER B O 1
ATOM 2494 N N . LYS B 1 12 ? 7.824 18.453 21.484 1 30.23 12 LYS B N 1
ATOM 2495 C CA . LYS B 1 12 ? 8.781 19.031 22.406 1 30.23 12 LYS B CA 1
ATOM 2496 C C . LYS B 1 12 ? 9.672 20.062 21.719 1 30.23 12 LYS B C 1
ATOM 2498 O O . LYS B 1 12 ? 10.445 20.766 22.375 1 30.23 12 LYS B O 1
ATOM 2503 N N . VAL B 1 13 ? 9.828 19.828 20.484 1 27.59 13 VAL B N 1
ATOM 2504 C CA . VAL B 1 13 ? 10.859 20.656 19.859 1 27.59 13 VAL B CA 1
ATOM 2505 C C . VAL B 1 13 ? 10.43 22.125 19.891 1 27.59 13 VAL B C 1
ATOM 2507 O O . VAL B 1 13 ? 11.266 23.016 19.734 1 27.59 13 VAL B O 1
ATOM 2510 N N . LEU B 1 14 ? 9.117 22.359 20.109 1 28.72 14 LEU B N 1
ATOM 2511 C CA . LEU B 1 14 ? 8.797 23.734 19.781 1 28.72 14 LEU B CA 1
ATOM 2512 C C . LEU B 1 14 ? 9.078 24.672 20.953 1 28.72 14 LEU B C 1
ATOM 2514 O O . LEU B 1 14 ? 9.242 25.875 20.781 1 28.72 14 LEU B O 1
ATOM 2518 N N . PHE B 1 15 ? 8.844 24.203 22.328 1 29.2 15 PHE B N 1
ATOM 2519 C CA . PHE B 1 15 ? 8.695 25.297 23.281 1 29.2 15 PHE B CA 1
ATOM 2520 C C . PHE B 1 15 ? 10.016 25.578 23.984 1 29.2 15 PHE B C 1
ATOM 2522 O O . PHE B 1 15 ? 10.312 24.969 25.016 1 29.2 15 PHE B O 1
ATOM 2529 N N . LEU B 1 16 ? 11.141 25.734 23.391 1 28.95 16 LEU B N 1
ATOM 2530 C CA . LEU B 1 16 ? 12.305 26.078 24.188 1 28.95 16 LEU B CA 1
ATOM 2531 C C . LEU B 1 16 ? 12.18 27.484 24.766 1 28.95 16 LEU B C 1
ATOM 2533 O O . LEU B 1 16 ? 11.766 28.406 24.062 1 28.95 16 LEU B O 1
ATOM 2537 N N . PRO B 1 17 ? 12.125 27.688 26.188 1 26.72 17 PRO B N 1
ATOM 2538 C CA . PRO B 1 17 ? 12.109 29 26.812 1 26.72 17 PRO B CA 1
ATOM 2539 C C . PRO B 1 17 ? 13.344 29.844 26.484 1 26.72 17 PRO B C 1
ATOM 2541 O O . PRO B 1 17 ? 14.453 29.297 26.422 1 26.72 17 PRO B O 1
ATOM 2544 N N . LEU B 1 18 ? 13.359 30.969 25.859 1 26.55 18 LEU B N 1
ATOM 2545 C CA . LEU B 1 18 ? 14.25 32 25.344 1 26.55 18 LEU B CA 1
ATOM 2546 C C . LEU B 1 18 ? 14.969 32.719 26.484 1 26.55 18 LEU B C 1
ATOM 2548 O O . LEU B 1 18 ? 15.461 33.844 26.328 1 26.55 18 LEU B O 1
ATOM 2552 N N . ASP B 1 19 ? 15.273 32.125 27.641 1 27.09 19 ASP B N 1
ATOM 2553 C CA . ASP B 1 19 ? 15.836 33.094 28.578 1 27.09 19 ASP B CA 1
ATOM 2554 C C . ASP B 1 19 ? 17.297 33.375 28.25 1 27.09 19 ASP B C 1
ATOM 2556 O O . ASP B 1 19 ? 18.047 33.875 29.109 1 27.09 19 ASP B O 1
ATOM 2560 N N . GLY B 1 20 ? 17.922 33.062 27.141 1 28.47 20 GLY B N 1
ATOM 2561 C CA . GLY B 1 20 ? 19.344 33.375 27.172 1 28.47 20 GLY B CA 1
ATOM 2562 C C . GLY B 1 20 ? 19.625 34.875 27.281 1 28.47 20 GLY B C 1
ATOM 2563 O O . GLY B 1 20 ? 18.75 35.688 26.984 1 28.47 20 GLY B O 1
ATOM 2564 N N . PRO B 1 21 ? 20.688 35.312 27.953 1 26.7 21 PRO B N 1
ATOM 2565 C CA . PRO B 1 21 ? 21.078 36.719 28.125 1 26.7 21 PRO B CA 1
ATOM 2566 C C . PRO B 1 21 ? 21.234 37.438 26.781 1 26.7 21 PRO B C 1
ATOM 2568 O O . PRO B 1 21 ? 21.688 36.844 25.797 1 26.7 21 PRO B O 1
ATOM 2571 N N . ARG B 1 22 ? 20.375 38.375 26.484 1 26.8 22 ARG B N 1
ATOM 2572 C CA . ARG B 1 22 ? 20.344 39.344 25.391 1 26.8 22 ARG B CA 1
ATOM 2573 C C . ARG B 1 22 ? 21.688 40.031 25.234 1 26.8 22 ARG B C 1
ATOM 2575 O O . ARG B 1 22 ? 22.078 40.812 26.109 1 26.8 22 ARG B O 1
ATOM 2582 N N . LYS B 1 23 ? 22.672 39.344 24.594 1 31.59 23 LYS B N 1
ATOM 2583 C CA . LYS B 1 23 ? 23.781 40.25 24.281 1 31.59 23 LYS B CA 1
ATOM 2584 C C . LYS B 1 23 ? 23.266 41.531 23.625 1 31.59 23 LYS B C 1
ATOM 2586 O O . LYS B 1 23 ? 22.359 41.5 22.797 1 31.59 23 LYS B O 1
ATOM 2591 N N . ASP B 1 24 ? 23.5 42.875 24.062 1 25.08 24 ASP B N 1
ATOM 2592 C CA . ASP B 1 24 ? 23.188 44.281 23.844 1 25.08 24 ASP B CA 1
ATOM 2593 C C . ASP B 1 24 ? 23.438 44.656 22.375 1 25.08 24 ASP B C 1
ATOM 2595 O O . ASP B 1 24 ? 23.75 45.812 22.078 1 25.08 24 ASP B O 1
ATOM 2599 N N . LEU B 1 25 ? 23.75 43.875 21.359 1 31.3 25 LEU B N 1
ATOM 2600 C CA . LEU B 1 25 ? 24.094 44.531 20.125 1 31.3 25 LEU B CA 1
ATOM 2601 C C . LEU B 1 25 ? 22.891 45.25 19.531 1 31.3 25 LEU B C 1
ATOM 2603 O O . LEU B 1 25 ? 22.031 44.625 18.922 1 31.3 25 LEU B O 1
ATOM 2607 N N . ARG B 1 26 ? 22.516 46.5 19.969 1 34.94 26 ARG B N 1
ATOM 2608 C CA . ARG B 1 26 ? 21.5 47.469 19.594 1 34.94 26 ARG B CA 1
ATOM 2609 C C . ARG B 1 26 ? 21.672 47.906 18.141 1 34.94 26 ARG B C 1
ATOM 2611 O O . ARG B 1 26 ? 22.5 48.75 17.812 1 34.94 26 ARG B O 1
ATOM 2618 N N . PRO B 1 27 ? 21.641 47.094 17.031 1 33.84 27 PRO B N 1
ATOM 2619 C CA . PRO B 1 27 ? 21.781 47.875 15.812 1 33.84 27 PRO B CA 1
ATOM 2620 C C . PRO B 1 27 ? 20.703 48.938 15.656 1 33.84 27 PRO B C 1
ATOM 2622 O O . PRO B 1 27 ? 19.594 48.781 16.188 1 33.84 27 PRO B O 1
ATOM 2625 N N . ARG B 1 28 ? 20.891 50.156 15.203 1 38.97 28 ARG B N 1
ATOM 2626 C CA . ARG B 1 28 ? 20.125 51.375 14.953 1 38.97 28 ARG B CA 1
ATOM 2627 C C . ARG B 1 28 ? 18.828 51.062 14.227 1 38.97 28 ARG B C 1
ATOM 2629 O O . ARG B 1 28 ? 17.859 51.844 14.32 1 38.97 28 ARG B O 1
ATOM 2636 N N . GLY B 1 29 ? 18.609 50.188 13.164 1 36.16 29 GLY B N 1
ATOM 2637 C CA . GLY B 1 29 ? 17.531 49.656 12.336 1 36.16 29 GLY B CA 1
ATOM 2638 C C . GLY B 1 29 ? 16.469 48.906 13.125 1 36.16 29 GLY B C 1
ATOM 2639 O O . GLY B 1 29 ? 15.625 48.25 12.547 1 36.16 29 GLY B O 1
ATOM 2640 N N . ALA B 1 30 ? 16.297 48.938 14.289 1 43.22 30 ALA B N 1
ATOM 2641 C CA . ALA B 1 30 ? 15.594 48.344 15.422 1 43.22 30 ALA B CA 1
ATOM 2642 C C . ALA B 1 30 ? 14.172 48.875 15.547 1 43.22 30 ALA B C 1
ATOM 2644 O O . ALA B 1 30 ? 13.242 48.156 15.883 1 43.22 30 ALA B O 1
ATOM 2645 N N . ASP B 1 31 ? 13.961 50.062 15.211 1 45.41 31 ASP B N 1
ATOM 2646 C CA . ASP B 1 31 ? 12.672 50.719 15.289 1 45.41 31 ASP B CA 1
ATOM 2647 C C . ASP B 1 31 ? 11.727 50.25 14.188 1 45.41 31 ASP B C 1
ATOM 2649 O O . ASP B 1 31 ? 10.531 50.062 14.422 1 45.41 31 ASP B O 1
ATOM 2653 N N . VAL B 1 32 ? 12.102 50.344 12.836 1 48.97 32 VAL B N 1
ATOM 2654 C CA . VAL B 1 32 ? 11.383 49.906 11.648 1 48.97 32 VAL B CA 1
ATOM 2655 C C . VAL B 1 32 ? 10.969 48.438 11.828 1 48.97 32 VAL B C 1
ATOM 2657 O O . VAL B 1 32 ? 9.852 48.062 11.469 1 48.97 32 VAL B O 1
ATOM 2660 N N . GLN B 1 33 ? 11.797 47.75 12.508 1 57.34 33 GLN B N 1
ATOM 2661 C CA . GLN B 1 33 ? 11.586 46.312 12.68 1 57.34 33 GLN B CA 1
ATOM 2662 C C . GLN B 1 33 ? 10.492 46.031 13.711 1 57.34 33 GLN B C 1
ATOM 2664 O O . GLN B 1 33 ? 9.695 45.125 13.547 1 57.34 33 GLN B O 1
ATOM 2669 N N . LYS B 1 34 ? 10.438 47.094 14.57 1 56.94 34 LYS B N 1
ATOM 2670 C CA . LYS B 1 34 ? 9.453 46.969 15.641 1 56.94 34 LYS B CA 1
ATOM 2671 C C . LYS B 1 34 ? 8.039 47.156 15.109 1 56.94 34 LYS B C 1
ATOM 2673 O O . LYS B 1 34 ? 7.129 46.406 15.438 1 56.94 34 LYS B O 1
ATOM 2678 N N . GLU B 1 35 ? 7.816 48.406 14.375 1 58.78 35 GLU B N 1
ATOM 2679 C CA . GLU B 1 35 ? 6.516 48.75 13.805 1 58.78 35 GLU B CA 1
ATOM 2680 C C . GLU B 1 35 ? 6.051 47.688 12.82 1 58.78 35 GLU B C 1
ATOM 2682 O O . GLU B 1 35 ? 4.867 47.344 12.773 1 58.78 35 GLU B O 1
ATOM 2687 N N . GLU B 1 36 ? 6.984 47.094 12.289 1 78.25 36 GLU B N 1
ATOM 2688 C CA . GLU B 1 36 ? 6.672 46.094 11.266 1 78.25 36 GLU B CA 1
ATOM 2689 C C . GLU B 1 36 ? 6.164 44.812 11.898 1 78.25 36 GLU B C 1
ATOM 2691 O O . GLU B 1 36 ? 5.215 44.188 11.406 1 78.25 36 GLU B O 1
ATOM 2696 N N . LEU B 1 37 ? 6.555 44.625 13.148 1 80.5 37 LEU B N 1
ATOM 2697 C CA . LEU B 1 37 ? 6.152 43.344 13.781 1 80.5 37 LEU B CA 1
ATOM 2698 C C . LEU B 1 37 ? 4.734 43.469 14.336 1 80.5 37 LEU B C 1
ATOM 2700 O O . LEU B 1 37 ? 3.943 42.531 14.195 1 80.5 37 LEU B O 1
ATOM 2704 N N . ALA B 1 38 ? 4.469 44.656 14.93 1 81.5 38 ALA B N 1
ATOM 2705 C CA . ALA B 1 38 ? 3.123 44.875 15.469 1 81.5 38 ALA B CA 1
ATOM 2706 C C . ALA B 1 38 ? 2.078 44.844 14.352 1 81.5 38 ALA B C 1
ATOM 2708 O O . ALA B 1 38 ? 1.027 44.219 14.508 1 81.5 38 ALA B O 1
ATOM 2709 N N . ASP B 1 39 ? 2.381 45.5 13.336 1 87 39 ASP B N 1
ATOM 2710 C CA . ASP B 1 39 ? 1.465 45.531 12.195 1 87 39 ASP B CA 1
ATOM 2711 C C . ASP B 1 39 ? 1.309 44.125 11.609 1 87 39 ASP B C 1
ATOM 2713 O O . ASP B 1 39 ? 0.214 43.719 11.195 1 87 39 ASP B O 1
ATOM 2717 N N . MET B 1 40 ? 2.338 43.344 11.648 1 87.94 40 MET B N 1
ATOM 2718 C CA . MET B 1 40 ? 2.311 42 11.086 1 87.94 40 MET B CA 1
ATOM 2719 C C . MET B 1 40 ? 1.439 41.062 11.93 1 87.94 40 MET B C 1
ATOM 2721 O O . MET B 1 40 ? 0.719 40.219 11.398 1 87.94 40 MET B O 1
ATOM 2725 N N . VAL B 1 41 ? 1.492 41.25 13.219 1 86.62 41 VAL B N 1
ATOM 2726 C CA . VAL B 1 41 ? 0.7 40.406 14.102 1 86.62 41 VAL B CA 1
ATOM 2727 C C . VAL B 1 41 ? -0.787 40.656 13.883 1 86.62 41 VAL B C 1
ATOM 2729 O O . VAL B 1 41 ? -1.57 39.719 13.688 1 86.62 41 VAL B O 1
ATOM 2732 N N . ASP B 1 42 ? -1.115 41.938 13.922 1 83.5 42 ASP B N 1
ATOM 2733 C CA . ASP B 1 42 ? -2.521 42.281 13.75 1 83.5 42 ASP B CA 1
ATOM 2734 C C . ASP B 1 42 ? -3.033 41.844 12.375 1 83.5 42 ASP B C 1
ATOM 2736 O O . ASP B 1 42 ? -4.145 41.344 12.258 1 83.5 42 ASP B O 1
ATOM 2740 N N . LYS B 1 43 ? -2.219 42.094 11.398 1 88.12 43 LYS B N 1
ATOM 2741 C CA . LYS B 1 43 ? -2.602 41.688 10.039 1 88.12 43 LYS B CA 1
ATOM 2742 C C . LYS B 1 43 ? -2.793 40.188 9.938 1 88.12 43 LYS B C 1
ATOM 2744 O O . LYS B 1 43 ? -3.787 39.719 9.375 1 88.12 43 LYS B O 1
ATOM 2749 N N . GLU B 1 44 ? -1.824 39.438 10.547 1 89.81 44 GLU B N 1
ATOM 2750 C CA . GLU B 1 44 ? -1.879 37.969 10.445 1 89.81 44 GLU B CA 1
ATOM 2751 C C . GLU B 1 44 ? -3.049 37.406 11.242 1 89.81 44 GLU B C 1
ATOM 2753 O O . GLU B 1 44 ? -3.754 36.5 10.766 1 89.81 44 GLU B O 1
ATOM 2758 N N . MET B 1 45 ? -3.252 37.938 12.344 1 85.75 45 MET B N 1
ATOM 2759 C CA . MET B 1 45 ? -4.348 37.469 13.18 1 85.75 45 MET B CA 1
ATOM 2760 C C . MET B 1 45 ? -5.699 37.75 12.531 1 85.75 45 MET B C 1
ATOM 2762 O O . MET B 1 45 ? -6.602 36.938 12.562 1 85.75 45 MET B O 1
ATOM 2766 N N . THR B 1 46 ? -5.789 38.938 11.938 1 88.06 46 THR B N 1
ATOM 2767 C CA . THR B 1 46 ? -7.012 39.281 11.227 1 88.06 46 THR B CA 1
ATOM 2768 C C . THR B 1 46 ? -7.195 38.406 9.992 1 88.06 46 THR B C 1
ATOM 2770 O O . THR B 1 46 ? -8.305 37.969 9.703 1 88.06 46 THR B O 1
ATOM 2773 N N . ALA B 1 47 ? -6.121 38.219 9.258 1 90.19 47 ALA B N 1
ATOM 2774 C CA . ALA B 1 47 ? -6.176 37.375 8.062 1 90.19 47 ALA B CA 1
ATOM 2775 C C . ALA B 1 47 ? -6.609 35.969 8.422 1 90.19 47 ALA B C 1
ATOM 2777 O O . ALA B 1 47 ? -7.43 35.375 7.723 1 90.19 47 ALA B O 1
ATOM 2778 N N . THR B 1 48 ? -6.035 35.438 9.461 1 91.44 48 THR B N 1
ATOM 2779 C CA . THR B 1 48 ? -6.379 34.094 9.906 1 91.44 48 THR B CA 1
ATOM 2780 C C . THR B 1 48 ? -7.84 34.031 10.336 1 91.44 48 THR B C 1
ATOM 2782 O O . THR B 1 48 ? -8.562 33.094 9.938 1 91.44 48 THR B O 1
ATOM 2785 N N . SER B 1 49 ? -8.289 35 11.062 1 89.5 49 SER B N 1
ATOM 2786 C CA . SER B 1 49 ? -9.672 35.031 11.516 1 89.5 49 SER B CA 1
ATOM 2787 C C . SER B 1 49 ? -10.641 35.125 10.336 1 89.5 49 SER B C 1
ATOM 2789 O O . SER B 1 49 ? -11.641 34.406 10.305 1 89.5 49 SER B O 1
ATOM 2791 N N . THR B 1 50 ? -10.32 35.938 9.422 1 90.56 50 THR B N 1
ATOM 2792 C CA . THR B 1 50 ? -11.148 36.062 8.227 1 90.56 50 THR B CA 1
ATOM 2793 C C . THR B 1 50 ? -11.164 34.781 7.426 1 90.56 50 THR B C 1
ATOM 2795 O O . THR B 1 50 ? -12.211 34.344 6.941 1 90.56 50 THR B O 1
ATOM 2798 N N . ALA B 1 51 ? -10.016 34.188 7.277 1 89.62 51 ALA B N 1
ATOM 2799 C CA . ALA B 1 51 ? -9.914 32.938 6.547 1 89.62 51 ALA B CA 1
ATOM 2800 C C . ALA B 1 51 ? -10.781 31.859 7.184 1 89.62 51 ALA B C 1
ATOM 2802 O O . ALA B 1 51 ? -11.453 31.094 6.484 1 89.62 51 ALA B O 1
ATOM 2803 N N . ILE B 1 52 ? -10.781 31.797 8.445 1 92.81 52 ILE B N 1
ATOM 2804 C CA . ILE B 1 52 ? -11.539 30.781 9.164 1 92.81 52 ILE B CA 1
ATOM 2805 C C . ILE B 1 52 ? -13.031 31.062 9.039 1 92.81 52 ILE B C 1
ATOM 2807 O O . ILE B 1 52 ? -13.836 30.141 8.844 1 92.81 52 ILE B O 1
ATOM 2811 N N . GLU B 1 53 ? -13.367 32.344 9.133 1 90.19 53 GLU B N 1
ATOM 2812 C CA . GLU B 1 53 ? -14.773 32.719 8.969 1 90.19 53 GLU B CA 1
ATOM 2813 C C . GLU B 1 53 ? -15.281 32.344 7.574 1 90.19 53 GLU B C 1
ATOM 2815 O O . GLU B 1 53 ? -16.375 31.828 7.426 1 90.19 53 GLU B O 1
ATOM 2820 N N . ASP B 1 54 ? -14.5 32.688 6.625 1 90.81 54 ASP B N 1
ATOM 2821 C CA . ASP B 1 54 ? -14.844 32.312 5.254 1 90.81 54 ASP B CA 1
ATOM 2822 C C . ASP B 1 54 ? -14.945 30.812 5.094 1 90.81 54 ASP B C 1
ATOM 2824 O O . ASP B 1 54 ? -15.828 30.312 4.387 1 90.81 54 ASP B O 1
ATOM 2828 N N . ALA B 1 55 ? -14.07 30.141 5.695 1 91.38 55 ALA B N 1
ATOM 2829 C CA . ALA B 1 55 ? -14.07 28.672 5.617 1 91.38 55 ALA B CA 1
ATOM 2830 C C . ALA B 1 55 ? -15.344 28.094 6.223 1 91.38 55 ALA B C 1
ATOM 2832 O O . ALA B 1 55 ? -15.914 27.141 5.688 1 91.38 55 ALA B O 1
ATOM 2833 N N . VAL B 1 56 ? -15.812 28.656 7.305 1 91.5 56 VAL B N 1
ATOM 2834 C CA . VAL B 1 56 ? -17.031 28.188 7.957 1 91.5 56 VAL B CA 1
ATOM 2835 C C . VAL B 1 56 ? -18.219 28.359 7.016 1 91.5 56 VAL B C 1
ATOM 2837 O O . VAL B 1 56 ? -19.031 27.453 6.848 1 91.5 56 VAL B O 1
ATOM 2840 N N . LEU B 1 57 ? -18.234 29.531 6.379 1 92.62 57 LEU B N 1
ATOM 2841 C CA . LEU B 1 57 ? -19.312 29.812 5.453 1 92.62 57 LEU B CA 1
ATOM 2842 C C . LEU B 1 57 ? -19.266 28.875 4.25 1 92.62 57 LEU B C 1
ATOM 2844 O O . LEU B 1 57 ? -20.297 28.312 3.852 1 92.62 57 LEU B O 1
ATOM 2848 N N . ARG B 1 58 ? -18.203 28.703 3.705 1 93.81 58 ARG B N 1
ATOM 2849 C CA . ARG B 1 58 ? -18.031 27.844 2.531 1 93.81 58 ARG B CA 1
ATOM 2850 C C . ARG B 1 58 ? -18.328 26.391 2.863 1 93.81 58 ARG B C 1
ATOM 2852 O O . ARG B 1 58 ? -18.859 25.656 2.027 1 93.81 58 ARG B O 1
ATOM 2859 N N . MET B 1 59 ? -17.969 25.984 4.039 1 94.12 59 MET B N 1
ATOM 2860 C CA . MET B 1 59 ? -18.234 24.609 4.457 1 94.12 59 MET B CA 1
ATOM 2861 C C . MET B 1 59 ? -19.734 24.328 4.469 1 94.12 59 MET B C 1
ATOM 2863 O O . MET B 1 59 ? -20.172 23.234 4.105 1 94.12 59 MET B O 1
ATOM 2867 N N . ASP B 1 60 ? -20.469 25.312 4.891 1 91 60 ASP B N 1
ATOM 2868 C CA . ASP B 1 60 ? -21.922 25.156 4.902 1 91 60 ASP B CA 1
ATOM 2869 C C . ASP B 1 60 ? -22.484 25.031 3.482 1 91 60 ASP B C 1
ATOM 2871 O O . ASP B 1 60 ? -23.422 24.281 3.244 1 91 60 ASP B O 1
ATOM 2875 N N . GLU B 1 61 ? -21.891 25.75 2.568 1 92.69 61 GLU B N 1
ATOM 2876 C CA . GLU B 1 61 ? -22.266 25.641 1.164 1 92.69 61 GLU B CA 1
ATOM 2877 C C . GLU B 1 61 ? -21.953 24.25 0.62 1 92.69 61 GLU B C 1
ATOM 2879 O O . GLU B 1 61 ? -22.75 23.656 -0.117 1 92.69 61 GLU B O 1
ATOM 2884 N N . ILE B 1 62 ? -20.859 23.734 0.979 1 91.81 62 ILE B N 1
ATOM 2885 C CA . ILE B 1 62 ? -20.438 22.422 0.542 1 91.81 62 ILE B CA 1
ATOM 2886 C C . ILE B 1 62 ? -21.391 21.359 1.088 1 91.81 62 ILE B C 1
ATOM 2888 O O . ILE B 1 62 ? -21.719 20.391 0.391 1 91.81 62 ILE B O 1
ATOM 2892 N N . LEU B 1 63 ? -21.75 21.578 2.312 1 90.5 63 LEU B N 1
ATOM 2893 C CA . LEU B 1 63 ? -22.688 20.641 2.93 1 90.5 63 LEU B CA 1
ATOM 2894 C C . LEU B 1 63 ? -24.016 20.641 2.178 1 90.5 63 LEU B C 1
ATOM 2896 O O . LEU B 1 63 ? -24.578 19.562 1.936 1 90.5 63 LEU B O 1
ATOM 2900 N N . SER B 1 64 ? -24.438 21.812 1.814 1 92.19 64 SER B N 1
ATOM 2901 C CA . SER B 1 64 ? -25.672 21.922 1.046 1 92.19 64 SER B CA 1
ATOM 2902 C C . SER B 1 64 ? -25.531 21.266 -0.323 1 92.19 64 SER B C 1
ATOM 2904 O O . SER B 1 64 ? -26.453 20.609 -0.8 1 92.19 64 SER B O 1
ATOM 2906 N N . GLN B 1 65 ? -24.453 21.438 -0.937 1 90.38 65 GLN B N 1
ATOM 2907 C CA . GLN B 1 65 ? -24.156 20.797 -2.221 1 90.38 65 GLN B CA 1
ATOM 2908 C C . GLN B 1 65 ? -24.156 19.281 -2.096 1 90.38 65 GLN B C 1
ATOM 2910 O O . GLN B 1 65 ? -24.672 18.578 -2.967 1 90.38 65 GLN B O 1
ATOM 2915 N N . ALA B 1 66 ? -23.547 18.797 -1.066 1 89.12 66 ALA B N 1
ATOM 2916 C CA . ALA B 1 66 ? -23.5 17.359 -0.825 1 89.12 66 ALA B CA 1
ATOM 2917 C C . ALA B 1 66 ? -24.906 16.781 -0.694 1 89.12 66 ALA B C 1
ATOM 2919 O O . ALA B 1 66 ? -25.172 15.68 -1.18 1 89.12 66 ALA B O 1
ATOM 2920 N N . ARG B 1 67 ? -25.781 17.484 -0.05 1 90.12 67 ARG B N 1
ATOM 2921 C CA . ARG B 1 67 ? -27.172 17.062 0.147 1 90.12 67 ARG B CA 1
ATOM 2922 C C . ARG B 1 67 ? -27.922 17 -1.179 1 90.12 67 ARG B C 1
ATOM 2924 O O . ARG B 1 67 ? -28.781 16.141 -1.374 1 90.12 67 ARG B O 1
ATOM 2931 N N . ARG B 1 68 ? -27.516 17.828 -2.078 1 90.62 68 ARG B N 1
ATOM 2932 C CA . ARG B 1 68 ? -28.188 17.922 -3.371 1 90.62 68 ARG B CA 1
ATOM 2933 C C . ARG B 1 68 ? -27.672 16.859 -4.332 1 90.62 68 ARG B C 1
ATOM 2935 O O . ARG B 1 68 ? -28.438 16.266 -5.094 1 90.62 68 ARG B O 1
ATOM 2942 N N . ASP B 1 69 ? -26.422 16.594 -4.289 1 88 69 ASP B N 1
ATOM 2943 C CA . ASP B 1 69 ? -25.766 15.82 -5.332 1 88 69 ASP B CA 1
ATOM 2944 C C . ASP B 1 69 ? -25.656 14.352 -4.938 1 88 69 ASP B C 1
ATOM 2946 O O . ASP B 1 69 ? -25.219 13.516 -5.73 1 88 69 ASP B O 1
ATOM 2950 N N . SER B 1 70 ? -25.953 14.031 -3.74 1 87.38 70 SER B N 1
ATOM 2951 C CA . SER B 1 70 ? -25.766 12.656 -3.295 1 87.38 70 SER B CA 1
ATOM 2952 C C . SER B 1 70 ? -27.094 12.023 -2.885 1 87.38 70 SER B C 1
ATOM 2954 O O . SER B 1 70 ? -28.078 12.727 -2.66 1 87.38 70 SER B O 1
ATOM 2956 N N . SER B 1 71 ? -27.141 10.703 -2.973 1 88.88 71 SER B N 1
ATOM 2957 C CA . SER B 1 71 ? -28.297 9.93 -2.529 1 88.88 71 SER B CA 1
ATOM 2958 C C . SER B 1 71 ? -27.859 8.641 -1.837 1 88.88 71 SER B C 1
ATOM 2960 O O . SER B 1 71 ? -26.703 8.25 -1.911 1 88.88 71 SER B O 1
ATOM 2962 N N . GLY B 1 72 ? -28.734 8.117 -0.985 1 89.81 72 GLY B N 1
ATOM 2963 C CA . GLY B 1 72 ? -28.5 6.836 -0.348 1 89.81 72 GLY B CA 1
ATOM 2964 C C . GLY B 1 72 ? -27.359 6.871 0.657 1 89.81 72 GLY B C 1
ATOM 2965 O O . GLY B 1 72 ? -27.312 7.75 1.522 1 89.81 72 GLY B O 1
ATOM 2966 N N . VAL B 1 73 ? -26.516 5.898 0.584 1 88.88 73 VAL B N 1
ATOM 2967 C CA . VAL B 1 73 ? -25.422 5.734 1.536 1 88.88 73 VAL B CA 1
ATOM 2968 C C . VAL B 1 73 ? -24.406 6.867 1.364 1 88.88 73 VAL B C 1
ATOM 2970 O O . VAL B 1 73 ? -23.844 7.367 2.346 1 88.88 73 VAL B O 1
ATOM 2973 N N . LYS B 1 74 ? -24.25 7.254 0.152 1 88.81 74 LYS B N 1
ATOM 2974 C CA . LYS B 1 74 ? -23.297 8.328 -0.127 1 88.81 74 LYS B CA 1
ATOM 2975 C C . LYS B 1 74 ? -23.734 9.633 0.531 1 88.81 74 LYS B C 1
ATOM 2977 O O . LYS B 1 74 ? -22.891 10.406 1.008 1 88.81 74 LYS B O 1
ATOM 2982 N N . LEU B 1 75 ? -25.031 9.891 0.538 1 92.12 75 LEU B N 1
ATOM 2983 C CA . LEU B 1 75 ? -25.562 11.086 1.181 1 92.12 75 LEU B CA 1
ATOM 2984 C C . LEU B 1 75 ? -25.297 11.062 2.684 1 92.12 75 LEU B C 1
ATOM 2986 O O . LEU B 1 75 ? -24.844 12.055 3.256 1 92.12 75 LEU B O 1
ATOM 2990 N N . GLU B 1 76 ? -25.562 9.93 3.268 1 92.75 76 GLU B N 1
ATOM 2991 C CA . GLU B 1 76 ? -25.344 9.781 4.703 1 92.75 76 GLU B CA 1
ATOM 2992 C C . GLU B 1 76 ? -23.875 9.984 5.055 1 92.75 76 GLU B C 1
ATOM 2994 O O . GLU B 1 76 ? -23.547 10.68 6.016 1 92.75 76 GLU B O 1
ATOM 2999 N N . VAL B 1 77 ? -23.031 9.406 4.273 1 92.81 77 VAL B N 1
ATOM 3000 C CA . VAL B 1 77 ? -21.594 9.469 4.523 1 92.81 77 VAL B CA 1
ATOM 3001 C C . VAL B 1 77 ? -21.094 10.898 4.324 1 92.81 77 VAL B C 1
ATOM 3003 O O . VAL B 1 77 ? -20.406 11.453 5.188 1 92.81 77 VAL B O 1
ATOM 3006 N N . ASN B 1 78 ? -21.5 11.516 3.246 1 91.94 78 ASN B N 1
ATOM 3007 C CA . ASN B 1 78 ? -21.062 12.883 2.959 1 91.94 78 ASN B CA 1
ATOM 3008 C C . ASN B 1 78 ? -21.578 13.867 4.012 1 91.94 78 ASN B C 1
ATOM 3010 O O . ASN B 1 78 ? -20.844 14.766 4.434 1 91.94 78 ASN B O 1
ATOM 3014 N N . GLN B 1 79 ? -22.781 13.68 4.453 1 92.56 79 GLN B N 1
ATOM 3015 C CA . GLN B 1 79 ? -23.359 14.562 5.461 1 92.56 79 GLN B CA 1
ATOM 3016 C C . GLN B 1 79 ? -22.625 14.438 6.789 1 92.56 79 GLN B C 1
ATOM 3018 O O . GLN B 1 79 ? -22.375 15.438 7.469 1 92.56 79 GLN B O 1
ATOM 3023 N N . SER B 1 80 ? -22.375 13.242 7.082 1 95.19 80 SER B N 1
ATOM 3024 C CA . SER B 1 80 ? -21.672 13.008 8.336 1 95.19 80 SER B CA 1
ATOM 3025 C C . SER B 1 80 ? -20.266 13.594 8.297 1 95.19 80 SER B C 1
ATOM 3027 O O . SER B 1 80 ? -19.859 14.312 9.219 1 95.19 80 SER B O 1
ATOM 3029 N N . ILE B 1 81 ? -19.516 13.32 7.254 1 95.38 81 ILE B N 1
ATOM 3030 C CA . ILE B 1 81 ? -18.109 13.742 7.141 1 95.38 81 ILE B CA 1
ATOM 3031 C C . ILE B 1 81 ? -18.047 15.258 7.031 1 95.38 81 ILE B C 1
ATOM 3033 O O . ILE B 1 81 ? -17.312 15.906 7.789 1 95.38 81 ILE B O 1
ATOM 3037 N N . ILE B 1 82 ? -18.844 15.859 6.152 1 94.31 82 ILE B N 1
ATOM 3038 C CA . ILE B 1 82 ? -18.812 17.297 5.93 1 94.31 82 ILE B CA 1
ATOM 3039 C C . ILE B 1 82 ? -19.391 18.031 7.145 1 94.31 82 ILE B C 1
ATOM 3041 O O . ILE B 1 82 ? -18.922 19.109 7.508 1 94.31 82 ILE B O 1
ATOM 3045 N N . GLY B 1 83 ? -20.406 17.438 7.719 1 94.69 83 GLY B N 1
ATOM 3046 C CA . GLY B 1 83 ? -20.922 18.016 8.953 1 94.69 83 GLY B CA 1
ATOM 3047 C C . GLY B 1 83 ? -19.875 18.109 10.047 1 94.69 83 GLY B C 1
ATOM 3048 O O . GLY B 1 83 ? -19.781 19.125 10.742 1 94.69 83 GLY B O 1
ATOM 3049 N N . SER B 1 84 ? -19.141 17.031 10.172 1 96.62 84 SER B N 1
ATOM 3050 C CA . SER B 1 84 ? -18.078 17.031 11.164 1 96.62 84 SER B CA 1
ATOM 3051 C C . SER B 1 84 ? -17 18.078 10.828 1 96.62 84 SER B C 1
ATOM 3053 O O . SER B 1 84 ? -16.453 18.719 11.727 1 96.62 84 SER B O 1
ATOM 3055 N N . CYS B 1 85 ? -16.672 18.25 9.516 1 96.38 85 CYS B N 1
ATOM 3056 C CA . CYS B 1 85 ? -15.719 19.25 9.094 1 96.38 85 CYS B CA 1
ATOM 3057 C C . CYS B 1 85 ? -16.234 20.656 9.406 1 96.38 85 CYS B C 1
ATOM 3059 O O . CYS B 1 85 ? -15.461 21.531 9.82 1 96.38 85 CYS B O 1
ATOM 3061 N N . SER B 1 86 ? -17.484 20.906 9.227 1 94.94 86 SER B N 1
ATOM 3062 C CA . SER B 1 86 ? -18.078 22.203 9.547 1 94.94 86 SER B CA 1
ATOM 3063 C C . SER B 1 86 ? -17.984 22.5 11.039 1 94.94 86 SER B C 1
ATOM 3065 O O . SER B 1 86 ? -17.641 23.625 11.422 1 94.94 86 SER B O 1
ATOM 3067 N N . ASP B 1 87 ? -18.281 21.516 11.828 1 96.06 87 ASP B N 1
ATOM 3068 C CA . ASP B 1 87 ? -18.172 21.672 13.273 1 96.06 87 ASP B CA 1
ATOM 3069 C C . ASP B 1 87 ? -16.734 21.984 13.688 1 96.06 87 ASP B C 1
ATOM 3071 O O . ASP B 1 87 ? -16.5 22.781 14.594 1 96.06 87 ASP B O 1
ATOM 3075 N N . LEU B 1 88 ? -15.789 21.359 13.062 1 97 88 LEU B N 1
ATOM 3076 C CA . LEU B 1 88 ? -14.383 21.625 13.336 1 97 88 LEU B CA 1
ATOM 3077 C C . LEU B 1 88 ? -14.016 23.062 13 1 97 88 LEU B C 1
ATOM 3079 O O . LEU B 1 88 ? -13.352 23.734 13.773 1 97 88 LEU B O 1
ATOM 3083 N N . MET B 1 89 ? -14.508 23.531 11.859 1 95.56 89 MET B N 1
ATOM 3084 C CA . MET B 1 89 ? -14.211 24.906 11.453 1 95.56 89 MET B CA 1
ATOM 3085 C C . MET B 1 89 ? -14.797 25.906 12.445 1 95.56 89 MET B C 1
ATOM 3087 O O . MET B 1 89 ? -14.164 26.922 12.75 1 95.56 89 MET B O 1
ATOM 3091 N N . LYS B 1 90 ? -15.953 25.656 12.953 1 95.19 90 LYS B N 1
ATOM 3092 C CA . LYS B 1 90 ? -16.562 26.516 13.953 1 95.19 90 LYS B CA 1
ATOM 3093 C C . LYS B 1 90 ? -15.75 26.531 15.242 1 95.19 90 LYS B C 1
ATOM 3095 O O . LYS B 1 90 ? -15.578 27.578 15.867 1 95.19 90 LYS B O 1
ATOM 3100 N N . ALA B 1 91 ? -15.297 25.344 15.594 1 96.81 91 ALA B N 1
ATOM 3101 C CA . ALA B 1 91 ? -14.461 25.234 16.781 1 96.81 91 ALA B CA 1
ATOM 3102 C C . ALA B 1 91 ? -13.172 26.031 16.625 1 96.81 91 ALA B C 1
ATOM 3104 O O . ALA B 1 91 ? -12.727 26.703 17.562 1 96.81 91 ALA B O 1
ATOM 3105 N N . ILE B 1 92 ? -12.594 25.969 15.453 1 96.5 92 ILE B N 1
ATOM 3106 C CA . ILE B 1 92 ? -11.359 26.703 15.188 1 96.5 92 ILE B CA 1
ATOM 3107 C C . ILE B 1 92 ? -11.625 28.203 15.258 1 96.5 92 ILE B C 1
ATOM 3109 O O . ILE B 1 92 ? -10.797 28.969 15.773 1 96.5 92 ILE B O 1
ATOM 3113 N N . HIS B 1 93 ? -12.75 28.641 14.727 1 94.56 93 HIS B N 1
ATOM 3114 C CA . HIS B 1 93 ? -13.133 30.047 14.789 1 94.56 93 HIS B CA 1
ATOM 3115 C C . HIS B 1 93 ? -13.188 30.531 16.234 1 94.56 93 HIS B C 1
ATOM 3117 O O . HIS B 1 93 ? -12.688 31.609 16.547 1 94.56 93 HIS B O 1
ATOM 3123 N N . MET B 1 94 ? -13.742 29.719 17.094 1 95.31 94 MET B N 1
ATOM 3124 C CA . MET B 1 94 ? -13.828 30.062 18.5 1 95.31 94 MET B CA 1
ATOM 3125 C C . MET B 1 94 ? -12.438 30.141 19.125 1 95.31 94 MET B C 1
ATOM 3127 O O . MET B 1 94 ? -12.164 31.047 19.938 1 95.31 94 MET B O 1
ATOM 3131 N N . LEU B 1 95 ? -11.586 29.234 18.734 1 96.75 95 LEU B N 1
ATOM 3132 C CA . LEU B 1 95 ? -10.227 29.203 19.266 1 96.75 95 LEU B CA 1
ATOM 3133 C C . LEU B 1 95 ? -9.445 30.438 18.844 1 96.75 95 LEU B C 1
ATOM 3135 O O . LEU B 1 95 ? -8.797 31.078 19.672 1 96.75 95 LEU B O 1
ATOM 3139 N N . VAL B 1 96 ? -9.516 30.766 17.562 1 94.56 96 VAL B N 1
ATOM 3140 C CA . VAL B 1 96 ? -8.773 31.906 17.031 1 94.56 96 VAL B CA 1
ATOM 3141 C C . VAL B 1 96 ? -9.289 33.188 17.672 1 94.56 96 VAL B C 1
ATOM 3143 O O . VAL B 1 96 ? -8.5 34.094 18.016 1 94.56 96 VAL B O 1
ATOM 3146 N N . THR B 1 97 ? -10.594 33.312 17.906 1 93.5 97 THR B N 1
ATOM 3147 C CA . THR B 1 97 ? -11.18 34.5 18.562 1 93.5 97 THR B CA 1
ATOM 3148 C C . THR B 1 97 ? -10.688 34.594 20 1 93.5 97 THR B C 1
ATOM 3150 O O . THR B 1 97 ? -10.312 35.656 20.469 1 93.5 97 THR B O 1
ATOM 3153 N N . SER B 1 98 ? -10.711 33.469 20.672 1 95.38 98 SER B N 1
ATOM 3154 C CA . SER B 1 98 ? -10.227 33.438 22.047 1 95.38 98 SER B CA 1
ATOM 3155 C C . SER B 1 98 ? -8.742 33.75 22.125 1 95.38 98 SER B C 1
ATOM 3157 O O . SER B 1 98 ? -8.305 34.438 23.047 1 95.38 98 SER B O 1
ATOM 3159 N N . ALA B 1 99 ? -7.973 33.25 21.172 1 94.69 99 ALA B N 1
ATOM 3160 C CA . ALA B 1 99 ? -6.539 33.531 21.125 1 94.69 99 ALA B CA 1
ATOM 3161 C C . ALA B 1 99 ? -6.285 35 20.875 1 94.69 99 ALA B C 1
ATOM 3163 O O . ALA B 1 99 ? -5.391 35.594 21.484 1 94.69 99 ALA B O 1
ATOM 3164 N N . THR B 1 100 ? -7.051 35.625 20 1 92.12 100 THR B N 1
ATOM 3165 C CA . THR B 1 100 ? -6.926 37.062 19.719 1 92.12 100 THR B CA 1
ATOM 3166 C C . THR B 1 100 ? -7.273 37.906 20.953 1 92.12 100 THR B C 1
ATOM 3168 O O . THR B 1 100 ? -6.598 38.875 21.25 1 92.12 100 THR B O 1
ATOM 3171 N N . ASP B 1 101 ? -8.312 37.5 21.688 1 94 101 ASP B N 1
ATOM 3172 C CA . ASP B 1 101 ? -8.695 38.188 22.906 1 94 101 ASP B CA 1
ATOM 3173 C C . ASP B 1 101 ? -7.598 38.094 23.969 1 94 101 ASP B C 1
ATOM 3175 O O . ASP B 1 101 ? -7.289 39.062 24.641 1 94 101 ASP B O 1
ATOM 3179 N N . LEU B 1 102 ? -7.066 36.969 24.078 1 94.5 102 LEU B N 1
ATOM 3180 C CA . LEU B 1 102 ? -5.984 36.75 25.047 1 94.5 102 LEU B CA 1
ATOM 3181 C C . LEU B 1 102 ? -4.77 37.594 24.672 1 94.5 102 LEU B C 1
ATOM 3183 O O . LEU B 1 102 ? -4.141 38.219 25.531 1 94.5 102 LEU B O 1
ATOM 3187 N N . GLN B 1 103 ? -4.453 37.594 23.406 1 92.75 103 GLN B N 1
ATOM 3188 C CA . GLN B 1 103 ? -3.318 38.375 22.922 1 92.75 103 GLN B CA 1
ATOM 3189 C C . GLN B 1 103 ? -3.492 39.875 23.25 1 92.75 103 GLN B C 1
ATOM 3191 O O . GLN B 1 103 ? -2.549 40.531 23.703 1 92.75 103 GLN B O 1
ATOM 3196 N N . ARG B 1 104 ? -4.707 40.375 23.062 1 90.44 104 ARG B N 1
ATOM 3197 C CA . ARG B 1 104 ? -4.988 41.781 23.406 1 90.44 104 ARG B CA 1
ATOM 3198 C C . ARG B 1 104 ? -4.809 42.031 24.891 1 90.44 104 ARG B C 1
ATOM 3200 O O . ARG B 1 104 ? -4.262 43.062 25.297 1 90.44 104 ARG B O 1
ATOM 3207 N N . ASP B 1 105 ? -5.262 41.125 25.656 1 93.12 105 ASP B N 1
ATOM 3208 C CA . ASP B 1 105 ? -5.133 41.25 27.109 1 93.12 105 ASP B CA 1
ATOM 3209 C C . ASP B 1 105 ? -3.664 41.25 27.531 1 93.12 105 ASP B C 1
ATOM 3211 O O . ASP B 1 105 ? -3.27 42 28.422 1 93.12 105 ASP B O 1
ATOM 3215 N N . ILE B 1 106 ? -2.867 40.375 26.969 1 92.62 106 ILE B N 1
ATOM 3216 C CA . ILE B 1 106 ? -1.444 40.281 27.281 1 92.62 106 ILE B CA 1
ATOM 3217 C C . ILE B 1 106 ? -0.734 41.562 26.938 1 92.62 106 ILE B C 1
ATOM 3219 O O . ILE B 1 106 ? 0.061 42.094 27.734 1 92.62 106 ILE B O 1
ATOM 3223 N N . VAL B 1 107 ? -1.034 42.156 25.828 1 91.31 107 VAL B N 1
ATOM 3224 C CA . VAL B 1 107 ? -0.388 43.375 25.375 1 91.31 107 VAL B CA 1
ATOM 3225 C C . VAL B 1 107 ? -0.808 44.562 26.266 1 91.31 107 VAL B C 1
ATOM 3227 O O . VAL B 1 107 ? 0.027 45.375 26.672 1 91.31 107 VAL B O 1
ATOM 3230 N N . GLU B 1 108 ? -2.107 44.594 26.609 1 90.5 108 GLU B N 1
ATOM 3231 C CA . GLU B 1 108 ? -2.607 45.688 27.453 1 90.5 108 GLU B CA 1
ATOM 3232 C C . GLU B 1 108 ? -2.021 45.594 28.859 1 90.5 108 GLU B C 1
ATOM 3234 O O . GLU B 1 108 ? -1.694 46.625 29.469 1 90.5 108 GLU B O 1
ATOM 3239 N N . SER B 1 109 ? -1.876 44.469 29.375 1 88.88 109 SER B N 1
ATOM 3240 C CA . SER B 1 109 ? -1.338 44.281 30.719 1 88.88 109 SER B CA 1
ATOM 3241 C C . SER B 1 109 ? 0.179 44.438 30.734 1 88.88 109 SER B C 1
ATOM 3243 O O . SER B 1 109 ? 0.765 44.75 31.766 1 88.88 109 SER B O 1
ATOM 3245 N N . GLY B 1 110 ? 0.803 44.094 29.625 1 87 110 GLY B N 1
ATOM 3246 C CA . GLY B 1 110 ? 2.256 44.031 29.594 1 87 110 GLY B CA 1
ATOM 3247 C C . GLY B 1 110 ? 2.885 45.312 29.047 1 87 110 GLY B C 1
ATOM 3248 O O . GLY B 1 110 ? 4.082 45.531 29.234 1 87 110 GLY B O 1
ATOM 3249 N N . ARG B 1 111 ? 2.164 46.125 28.391 1 83.75 111 ARG B N 1
ATOM 3250 C CA . ARG B 1 111 ? 2.764 47.281 27.703 1 83.75 111 ARG B CA 1
ATOM 3251 C C . ARG B 1 111 ? 3.117 48.375 28.703 1 83.75 111 ARG B C 1
ATOM 3253 O O . ARG B 1 111 ? 4.004 49.188 28.453 1 83.75 111 ARG B O 1
ATOM 3260 N N . GLY B 1 112 ? 2.5 48.438 29.891 1 83.88 112 GLY B N 1
ATOM 3261 C CA . GLY B 1 112 ? 2.756 49.531 30.828 1 83.88 112 GLY B CA 1
ATOM 3262 C C . GLY B 1 112 ? 2.531 50.906 30.219 1 83.88 112 GLY B C 1
ATOM 3263 O O . GLY B 1 112 ? 1.464 51.188 29.672 1 83.88 112 GLY B O 1
ATOM 3264 N N . ALA B 1 113 ? 3.598 51.719 30.203 1 87.94 113 ALA B N 1
ATOM 3265 C CA . ALA B 1 113 ? 3.514 53.062 29.656 1 87.94 113 ALA B CA 1
ATOM 3266 C C . ALA B 1 113 ? 3.904 53.094 28.188 1 87.94 113 ALA B C 1
ATOM 3268 O O . ALA B 1 113 ? 3.775 54.125 27.516 1 87.94 113 ALA B O 1
ATOM 3269 N N . GLY B 1 114 ? 4.277 51.938 27.672 1 86.25 114 GLY B N 1
ATOM 3270 C CA . GLY B 1 114 ? 4.719 51.875 26.297 1 86.25 114 GLY B CA 1
ATOM 3271 C C . GLY B 1 114 ? 3.584 51.656 25.312 1 86.25 114 GLY B C 1
ATOM 3272 O O . GLY B 1 114 ? 2.455 51.375 25.719 1 86.25 114 GLY B O 1
ATOM 3273 N N . SER B 1 115 ? 3.842 51.844 24.078 1 87.62 115 SER B N 1
ATOM 3274 C CA . SER B 1 115 ? 2.875 51.594 23.016 1 87.62 115 SER B CA 1
ATOM 3275 C C . SER B 1 115 ? 2.783 50.094 22.703 1 87.62 115 SER B C 1
ATOM 3277 O O . SER B 1 115 ? 3.656 49.312 23.109 1 87.62 115 SER B O 1
ATOM 3279 N N . VAL B 1 116 ? 1.758 49.688 22.078 1 89.56 116 VAL B N 1
ATOM 3280 C CA . VAL B 1 116 ? 1.547 48.312 21.641 1 89.56 116 VAL B CA 1
ATOM 3281 C C . VAL B 1 116 ? 2.707 47.875 20.75 1 89.56 116 VAL B C 1
ATOM 3283 O O . VAL B 1 116 ? 3.203 46.75 20.875 1 89.56 116 VAL B O 1
ATOM 3286 N N . LYS B 1 117 ? 3.154 48.719 19.922 1 87.56 117 LYS B N 1
ATOM 3287 C CA . LYS B 1 117 ? 4.25 48.438 19 1 87.56 117 LYS B CA 1
ATOM 3288 C C . LYS B 1 117 ? 5.547 48.156 19.75 1 87.56 117 LYS B C 1
ATOM 3290 O O . LYS B 1 117 ? 6.312 47.25 19.375 1 87.56 117 LYS B O 1
ATOM 3295 N N . ASP B 1 118 ? 5.734 48.938 20.859 1 87.62 118 ASP B N 1
ATOM 3296 C CA . ASP B 1 118 ? 6.934 48.719 21.672 1 87.62 118 ASP B CA 1
ATOM 3297 C C . ASP B 1 118 ? 6.926 47.375 22.344 1 87.62 118 ASP B C 1
ATOM 3299 O O . ASP B 1 118 ? 7.969 46.719 22.453 1 87.62 118 ASP B O 1
ATOM 3303 N N . PHE B 1 119 ? 5.793 46.938 22.766 1 90.62 119 PHE B N 1
ATOM 3304 C CA . PHE B 1 119 ? 5.664 45.656 23.422 1 90.62 119 PHE B CA 1
ATOM 3305 C C . PHE B 1 119 ? 6.055 44.5 22.484 1 90.62 119 PHE B C 1
ATOM 3307 O O . PHE B 1 119 ? 6.828 43.625 22.859 1 90.62 119 PHE B O 1
ATOM 3314 N N . TYR B 1 120 ? 5.512 44.562 21.281 1 89.62 120 TYR B N 1
ATOM 3315 C CA . TYR B 1 120 ? 5.781 43.5 20.328 1 89.62 120 TYR B CA 1
ATOM 3316 C C . TYR B 1 120 ? 7.238 43.5 19.875 1 89.62 120 TYR B C 1
ATOM 3318 O O . TYR B 1 120 ? 7.828 42.469 19.625 1 89.62 120 TYR B O 1
ATOM 3326 N N . ALA B 1 121 ? 7.777 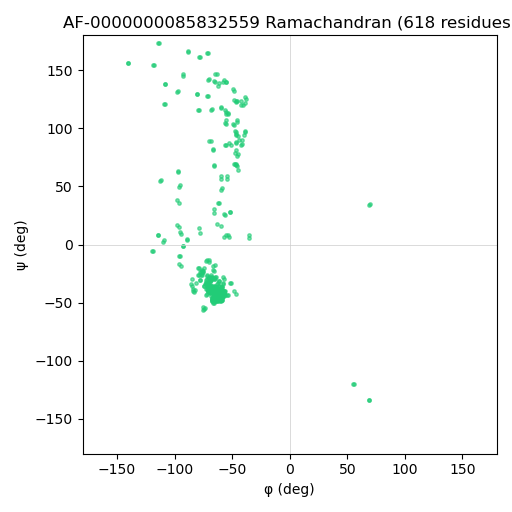44.688 19.75 1 87 121 ALA B N 1
ATOM 3327 C CA . ALA B 1 121 ? 9.18 44.812 19.375 1 87 121 ALA B CA 1
ATOM 3328 C C . ALA B 1 121 ? 10.094 44.219 20.453 1 87 121 ALA B C 1
ATOM 3330 O O . ALA B 1 121 ? 11.125 43.625 20.141 1 87 121 ALA B O 1
ATOM 3331 N N . LYS B 1 122 ? 9.742 44.438 21.75 1 87.69 122 LYS B N 1
ATOM 3332 C CA . LYS B 1 122 ? 10.531 43.906 22.859 1 87.69 122 LYS B CA 1
ATOM 3333 C C . LYS B 1 122 ? 10.43 42.406 22.953 1 87.69 122 LYS B C 1
ATOM 3335 O O . LYS B 1 122 ? 11.344 41.75 23.469 1 87.69 122 LYS B O 1
ATOM 3340 N N . ASN B 1 123 ? 9.305 41.938 22.5 1 90.06 123 ASN B N 1
ATOM 3341 C CA . ASN B 1 123 ? 9.055 40.5 22.531 1 90.06 123 ASN B CA 1
ATOM 3342 C C . ASN B 1 123 ? 9.008 39.906 21.109 1 90.06 123 ASN B C 1
ATOM 3344 O O . ASN B 1 123 ? 8.062 39.219 20.75 1 90.06 123 ASN B O 1
ATOM 3348 N N . SER B 1 124 ? 10.047 40.125 20.375 1 86.19 124 SER B N 1
ATOM 3349 C CA . SER B 1 124 ? 10.062 39.812 18.953 1 86.19 124 SER B CA 1
ATOM 3350 C C . SER B 1 124 ? 9.969 38.312 18.719 1 86.19 124 SER B C 1
ATOM 3352 O O . SER B 1 124 ? 9.227 37.844 17.844 1 86.19 124 SER B O 1
ATOM 3354 N N . CYS B 1 125 ? 10.656 37.438 19.562 1 86.06 125 CYS B N 1
ATOM 3355 C CA . CYS B 1 125 ? 10.633 36 19.391 1 86.06 125 CYS B CA 1
ATOM 3356 C C . CYS B 1 125 ? 9.227 35.469 19.641 1 86.06 125 CYS B C 1
ATOM 3358 O O . CYS B 1 125 ? 8.734 34.625 18.859 1 86.06 125 CYS B O 1
ATOM 3360 N N . TRP B 1 126 ? 8.68 35.938 20.703 1 89.19 126 TRP B N 1
ATOM 3361 C CA . TRP B 1 126 ? 7.324 35.531 21.031 1 89.19 126 TRP B CA 1
ATOM 3362 C C . TRP B 1 126 ? 6.336 35.938 19.953 1 89.19 126 TRP B C 1
ATOM 3364 O O . TRP B 1 126 ? 5.465 35.188 19.562 1 89.19 126 TRP B O 1
ATOM 3374 N N . THR B 1 127 ? 6.5 37.156 19.469 1 90.38 127 THR B N 1
ATOM 3375 C CA . THR B 1 127 ? 5.617 37.719 18.438 1 90.38 127 THR B CA 1
ATOM 3376 C C . THR B 1 127 ? 5.727 36.906 17.156 1 90.38 127 THR B C 1
ATOM 3378 O O . THR B 1 127 ? 4.711 36.594 16.531 1 90.38 127 THR B O 1
ATOM 3381 N N . GLU B 1 128 ? 6.875 36.531 16.781 1 86.12 128 GLU B N 1
ATOM 3382 C CA . GLU B 1 128 ? 7.086 35.719 15.586 1 86.12 128 GLU B CA 1
ATOM 3383 C C . GLU B 1 128 ? 6.441 34.344 15.734 1 86.12 128 GLU B C 1
ATOM 3385 O O . GLU B 1 128 ? 5.891 33.812 14.766 1 86.12 128 GLU B O 1
ATOM 3390 N N . GLY B 1 129 ? 6.57 33.844 16.844 1 86.81 129 GLY B N 1
ATOM 3391 C CA . GLY B 1 129 ? 5.926 32.562 17.125 1 86.81 129 GLY B CA 1
ATOM 3392 C C . GLY B 1 129 ? 4.414 32.625 16.984 1 86.81 129 GLY B C 1
ATOM 3393 O O . GLY B 1 129 ? 3.801 31.703 16.422 1 86.81 129 GLY B O 1
ATOM 3394 N N . LEU B 1 130 ? 3.887 33.656 17.469 1 90.12 130 LEU B N 1
ATOM 3395 C CA . LEU B 1 130 ? 2.443 33.844 17.391 1 90.12 130 LEU B CA 1
ATOM 3396 C C . LEU B 1 130 ? 1.993 34 15.945 1 90.12 130 LEU B C 1
ATOM 3398 O O . LEU B 1 130 ? 0.981 33.438 15.539 1 90.12 130 LEU B O 1
ATOM 3402 N N . ILE B 1 131 ? 2.732 34.719 15.195 1 89.19 131 ILE B N 1
ATOM 3403 C CA . ILE B 1 131 ? 2.422 34.969 13.789 1 89.19 131 ILE B CA 1
ATOM 3404 C C . ILE B 1 131 ? 2.504 33.625 13.023 1 89.19 131 ILE B C 1
ATOM 3406 O O . ILE B 1 131 ? 1.596 33.312 12.266 1 89.19 131 ILE B O 1
ATOM 3410 N N . SER B 1 132 ? 3.6 32.906 13.266 1 87.75 132 SER B N 1
ATOM 3411 C CA . SER B 1 132 ? 3.807 31.625 12.594 1 87.75 132 SER B CA 1
ATOM 3412 C C . SER B 1 132 ? 2.703 30.625 12.938 1 87.75 132 SER B C 1
ATOM 3414 O O . SER B 1 132 ? 2.178 29.938 12.062 1 87.75 132 SER B O 1
ATOM 3416 N N . ALA B 1 133 ? 2.342 30.547 14.172 1 91.06 133 ALA B N 1
ATOM 3417 C CA . ALA B 1 133 ? 1.298 29.625 14.617 1 91.06 133 ALA B CA 1
ATOM 3418 C C . ALA B 1 133 ? -0.051 29.984 14 1 91.06 133 ALA B C 1
ATOM 3420 O O . ALA B 1 133 ? -0.794 29.109 13.555 1 91.06 133 ALA B O 1
ATOM 3421 N N . SER B 1 134 ? -0.286 31.281 13.977 1 92.25 134 SER B N 1
ATOM 3422 C CA . SER B 1 134 ? -1.537 31.75 13.375 1 92.25 134 SER B CA 1
ATOM 3423 C C . SER B 1 134 ? -1.594 31.422 11.891 1 92.25 134 SER B C 1
ATOM 3425 O O . SER B 1 134 ? -2.625 30.984 11.383 1 92.25 134 SER B O 1
ATOM 3427 N N . LYS B 1 135 ? -0.501 31.578 11.195 1 88.75 135 LYS B N 1
ATOM 3428 C CA . LYS B 1 135 ? -0.416 31.266 9.773 1 88.75 135 LYS B CA 1
ATOM 3429 C C . LYS B 1 135 ? -0.674 29.781 9.516 1 88.75 135 LYS B C 1
ATOM 3431 O O . LYS B 1 135 ? -1.344 29.422 8.547 1 88.75 135 LYS B O 1
ATOM 3436 N N . ALA B 1 136 ? -0.128 29 10.383 1 89.69 136 ALA B N 1
ATOM 3437 C CA . ALA B 1 136 ? -0.286 27.547 10.242 1 89.69 136 ALA B CA 1
ATOM 3438 C C . ALA B 1 136 ? -1.746 27.141 10.414 1 89.69 136 ALA B C 1
ATOM 3440 O O . ALA B 1 136 ? -2.24 26.266 9.68 1 89.69 136 ALA B O 1
ATOM 3441 N N . VAL B 1 137 ? -2.418 27.75 11.305 1 93.19 137 VAL B N 1
ATOM 3442 C CA . VAL B 1 137 ? -3.828 27.453 11.531 1 93.19 137 VAL B CA 1
ATOM 3443 C C . VAL B 1 137 ? -4.648 27.859 10.312 1 93.19 137 VAL B C 1
ATOM 3445 O O . VAL B 1 137 ? -5.492 27.094 9.836 1 93.19 137 VAL B O 1
ATOM 3448 N N . GLY B 1 138 ? -4.355 29.062 9.812 1 91.5 138 GLY B N 1
ATOM 3449 C CA . GLY B 1 138 ? -5.039 29.516 8.609 1 91.5 138 GLY B CA 1
ATOM 3450 C C . GLY B 1 138 ? -4.816 28.609 7.414 1 91.5 138 GLY B C 1
ATOM 3451 O O . GLY B 1 138 ? -5.766 28.266 6.703 1 91.5 138 GLY B O 1
ATOM 3452 N N . TRP B 1 139 ? -3.666 28.172 7.254 1 89.62 139 TRP B N 1
ATOM 3453 C CA . TRP B 1 139 ? -3.318 27.25 6.176 1 89.62 139 TRP B CA 1
ATOM 3454 C C . TRP B 1 139 ? -4.047 25.922 6.34 1 89.62 139 TRP B C 1
ATOM 3456 O O . TRP B 1 139 ? -4.598 25.375 5.371 1 89.62 139 TRP B O 1
ATOM 3466 N N . GLY B 1 140 ? -3.988 25.422 7.52 1 90.75 140 GLY B N 1
ATOM 3467 C CA . GLY B 1 140 ? -4.684 24.172 7.793 1 90.75 140 GLY B CA 1
ATOM 3468 C C . GLY B 1 140 ? -6.168 24.234 7.488 1 90.75 140 GLY B C 1
ATOM 3469 O O . GLY B 1 140 ? -6.73 23.297 6.914 1 90.75 140 GLY B O 1
ATOM 3470 N N . ALA B 1 141 ? -6.762 25.312 7.828 1 91.75 141 ALA B N 1
ATOM 3471 C CA . ALA B 1 141 ? -8.188 25.484 7.57 1 91.75 141 ALA B CA 1
ATOM 3472 C C . ALA B 1 141 ? -8.477 25.531 6.07 1 91.75 141 ALA B C 1
ATOM 3474 O O . ALA B 1 141 ? -9.445 24.922 5.602 1 91.75 141 ALA B O 1
ATOM 3475 N N . THR B 1 142 ? -7.66 26.172 5.309 1 90.38 142 THR B N 1
ATOM 3476 C CA . THR B 1 142 ? -7.812 26.266 3.861 1 90.38 142 THR B CA 1
ATOM 3477 C C . THR B 1 142 ? -7.664 24.875 3.225 1 90.38 142 THR B C 1
ATOM 3479 O O . THR B 1 142 ? -8.438 24.516 2.334 1 90.38 142 THR B O 1
ATOM 3482 N N . GLN B 1 143 ? -6.723 24.188 3.729 1 92.25 143 GLN B N 1
ATOM 3483 C CA . GLN B 1 143 ? -6.492 22.844 3.203 1 92.25 143 GLN B CA 1
ATOM 3484 C C . GLN B 1 143 ? -7.688 21.938 3.477 1 92.25 143 GLN B C 1
ATOM 3486 O O . GLN B 1 143 ? -8.086 21.141 2.615 1 92.25 143 GLN B O 1
ATOM 3491 N N . MET B 1 144 ? -8.258 22.078 4.656 1 93.88 144 MET B N 1
ATOM 3492 C CA . MET B 1 144 ? -9.422 21.281 5.012 1 93.88 144 MET B CA 1
ATOM 3493 C C . MET B 1 144 ? -10.602 21.594 4.094 1 93.88 144 MET B C 1
ATOM 3495 O O . MET B 1 144 ? -11.281 20.688 3.617 1 93.88 144 MET B O 1
ATOM 3499 N N . LEU B 1 145 ? -10.766 22.812 3.834 1 93.12 145 LEU B N 1
ATOM 3500 C CA . LEU B 1 145 ? -11.852 23.25 2.961 1 93.12 145 LEU B CA 1
ATOM 3501 C C . LEU B 1 145 ? -11.68 22.688 1.557 1 93.12 145 LEU B C 1
ATOM 3503 O O . LEU B 1 145 ? -12.633 22.141 0.981 1 93.12 145 LEU B O 1
ATOM 3507 N N . GLU B 1 146 ? -10.539 22.797 1.048 1 92.56 146 GLU B N 1
ATOM 3508 C CA . GLU B 1 146 ? -10.258 22.281 -0.293 1 92.56 146 GLU B CA 1
ATOM 3509 C C . GLU B 1 146 ? -10.461 20.766 -0.363 1 92.56 146 GLU B C 1
ATOM 3511 O O . GLU B 1 146 ? -11.047 20.266 -1.322 1 92.56 146 GLU B O 1
ATOM 3516 N N . SER B 1 147 ? -9.969 20.109 0.622 1 94.5 147 SER B N 1
ATOM 3517 C CA . SER B 1 147 ? -10.109 18.672 0.657 1 94.5 147 SER B CA 1
ATOM 3518 C C . SER B 1 147 ? -11.57 18.25 0.741 1 94.5 147 SER B C 1
ATOM 3520 O O . SER B 1 147 ? -11.992 17.312 0.064 1 94.5 147 SER B O 1
ATOM 3522 N N . ALA B 1 148 ? -12.297 18.938 1.598 1 94.56 148 ALA B N 1
ATOM 3523 C CA . ALA B 1 148 ? -13.719 18.641 1.737 1 94.56 148 ALA B CA 1
ATOM 3524 C C . ALA B 1 148 ? -14.453 18.844 0.414 1 94.56 148 ALA B C 1
ATOM 3526 O O . ALA B 1 148 ? -15.281 18.016 0.026 1 94.56 148 ALA B O 1
ATOM 3527 N N . ASP B 1 149 ? -14.188 19.859 -0.225 1 92.75 149 ASP B N 1
ATOM 3528 C CA . ASP B 1 149 ? -14.805 20.141 -1.519 1 92.75 149 ASP B CA 1
ATOM 3529 C C . ASP B 1 149 ? -14.484 19.047 -2.533 1 92.75 149 ASP B C 1
ATOM 3531 O O . ASP B 1 149 ? -15.359 18.625 -3.285 1 92.75 149 ASP B O 1
ATOM 3535 N N . LYS B 1 150 ? -13.266 18.578 -2.574 1 93.31 150 LYS B N 1
ATOM 3536 C CA . LYS B 1 150 ? -12.844 17.531 -3.496 1 93.31 150 LYS B CA 1
ATOM 3537 C C . LYS B 1 150 ? -13.578 16.219 -3.203 1 93.31 150 LYS B C 1
ATOM 3539 O O . LYS B 1 150 ? -13.945 15.484 -4.125 1 93.31 150 LYS B O 1
ATOM 3544 N N . VAL B 1 151 ? -13.758 15.953 -1.964 1 90.62 151 VAL B N 1
ATOM 3545 C CA . VAL B 1 151 ? -14.398 14.703 -1.572 1 90.62 151 VAL B CA 1
ATOM 3546 C C . VAL B 1 151 ? -15.852 14.695 -2.045 1 90.62 151 VAL B C 1
ATOM 3548 O O . VAL B 1 151 ? -16.344 13.688 -2.562 1 90.62 151 VAL B O 1
ATOM 3551 N N . VAL B 1 152 ? -16.547 15.773 -1.904 1 88.44 152 VAL B N 1
ATOM 3552 C CA . VAL B 1 152 ? -17.953 15.875 -2.268 1 88.44 152 VAL B CA 1
ATOM 3553 C C . VAL B 1 152 ? -18.094 15.805 -3.787 1 88.44 152 VAL B C 1
ATOM 3555 O O . VAL B 1 152 ? -19.094 15.289 -4.297 1 88.44 152 VAL B O 1
ATOM 3558 N N . THR B 1 153 ? -17.125 16.312 -4.488 1 87.69 153 THR B N 1
ATOM 3559 C CA . THR B 1 153 ? -17.172 16.312 -5.945 1 87.69 153 THR B CA 1
ATOM 3560 C C . THR B 1 153 ? -16.547 15.031 -6.504 1 87.69 153 THR B C 1
ATOM 3562 O O . THR B 1 153 ? -16.25 14.945 -7.703 1 87.69 153 THR B O 1
ATOM 3565 N N . ASP B 1 154 ? -16.156 14.125 -5.715 1 86.25 154 ASP B N 1
ATOM 3566 C CA . ASP B 1 154 ? -15.633 12.812 -6.059 1 86.25 154 ASP B CA 1
ATOM 3567 C C . ASP B 1 154 ? -14.258 12.922 -6.707 1 86.25 154 ASP B C 1
ATOM 3569 O O . ASP B 1 154 ? -13.93 12.156 -7.617 1 86.25 154 ASP B O 1
ATOM 3573 N N . ARG B 1 155 ? -13.516 13.844 -6.281 1 86.19 155 ARG B N 1
ATOM 3574 C CA . ARG B 1 155 ? -12.172 14.055 -6.82 1 86.19 155 ARG B CA 1
ATOM 3575 C C . ARG B 1 155 ? -11.117 13.906 -5.727 1 86.19 155 ARG B C 1
ATOM 3577 O O . ARG B 1 155 ? -9.914 13.969 -6.004 1 86.19 155 ARG B O 1
ATOM 3584 N N . GLY B 1 156 ? -11.664 13.758 -4.613 1 88.44 156 GLY B N 1
ATOM 3585 C CA . GLY B 1 156 ? -10.727 13.781 -3.506 1 88.44 156 GLY B CA 1
ATOM 3586 C C . GLY B 1 156 ? -10.609 12.445 -2.791 1 88.44 156 GLY B C 1
ATOM 3587 O O . GLY B 1 156 ? -11.266 11.477 -3.174 1 88.44 156 GLY B O 1
ATOM 3588 N N . LYS B 1 157 ? -9.664 12.461 -1.893 1 92.06 157 LYS B N 1
ATOM 3589 C CA . LYS B 1 157 ? -9.406 11.289 -1.062 1 92.06 157 LYS B CA 1
ATOM 3590 C C . LYS B 1 157 ? -9.852 11.523 0.377 1 92.06 157 LYS B C 1
ATOM 3592 O O . LYS B 1 157 ? -9.609 12.594 0.941 1 92.06 157 LYS B O 1
ATOM 3597 N N . TYR B 1 158 ? -10.469 10.531 0.998 1 93.81 158 TYR B N 1
ATOM 3598 C CA . TYR B 1 158 ? -10.914 10.633 2.383 1 93.81 158 TYR B CA 1
ATOM 3599 C C . TYR B 1 158 ? -9.727 10.758 3.328 1 93.81 158 TYR B C 1
ATOM 3601 O O . TYR B 1 158 ? -9.805 11.445 4.348 1 93.81 158 TYR B O 1
ATOM 3609 N N . GLU B 1 159 ? -8.641 10.195 2.906 1 95.94 159 GLU B N 1
ATOM 3610 C CA . GLU B 1 159 ? -7.426 10.203 3.715 1 95.94 159 GLU B CA 1
ATOM 3611 C C . GLU B 1 159 ? -6.895 11.617 3.9 1 95.94 159 GLU B C 1
ATOM 3613 O O . GLU B 1 159 ? -6.277 11.922 4.922 1 95.94 159 GLU B O 1
ATOM 3618 N N . GLU B 1 160 ? -7.195 12.422 2.939 1 95.88 160 GLU B N 1
ATOM 3619 C CA . GLU B 1 160 ? -6.754 13.812 3.029 1 95.88 160 GLU B CA 1
ATOM 3620 C C . GLU B 1 160 ? -7.438 14.531 4.188 1 95.88 160 GLU B C 1
ATOM 3622 O O . GLU B 1 160 ? -6.82 15.359 4.859 1 95.88 160 GLU B O 1
ATOM 3627 N N . LEU B 1 161 ? -8.688 14.227 4.391 1 96.44 161 LEU B N 1
ATOM 3628 C CA . LEU B 1 161 ? -9.43 14.828 5.492 1 96.44 161 LEU B CA 1
ATOM 3629 C C . LEU B 1 161 ? -8.836 14.406 6.836 1 96.44 161 LEU B C 1
ATOM 3631 O O . LEU B 1 161 ? -8.75 15.219 7.762 1 96.44 161 LEU B O 1
ATOM 3635 N N . ILE B 1 162 ? -8.414 13.25 6.918 1 96.94 162 ILE B N 1
ATOM 3636 C CA . ILE B 1 162 ? -7.812 12.734 8.141 1 96.94 162 ILE B CA 1
ATOM 3637 C C . ILE B 1 162 ? -6.5 13.461 8.43 1 96.94 162 ILE B C 1
ATOM 3639 O O . ILE B 1 162 ? -6.293 13.969 9.531 1 96.94 162 ILE B O 1
ATOM 3643 N N . VAL B 1 163 ? -5.641 13.555 7.387 1 96.94 163 VAL B N 1
ATOM 3644 C CA . VAL B 1 163 ? -4.34 14.195 7.543 1 96.94 163 VAL B CA 1
ATOM 3645 C C . VAL B 1 163 ? -4.531 15.672 7.887 1 96.94 163 VAL B C 1
ATOM 3647 O O . VAL B 1 163 ? -3.854 16.203 8.766 1 96.94 163 VAL B O 1
ATOM 3650 N N . CYS B 1 164 ? -5.508 16.344 7.223 1 95.5 164 CYS B N 1
ATOM 3651 C CA . CYS B 1 164 ? -5.793 17.734 7.5 1 95.5 164 CYS B CA 1
ATOM 3652 C C . CYS B 1 164 ? -6.254 17.938 8.938 1 95.5 164 CYS B C 1
ATOM 3654 O O . CYS B 1 164 ? -5.875 18.906 9.594 1 95.5 164 CYS B O 1
ATOM 3656 N N . SER B 1 165 ? -7.062 17.047 9.406 1 96.44 165 SER B N 1
ATOM 3657 C CA . SER B 1 165 ? -7.555 17.141 10.781 1 96.44 165 SER B CA 1
ATOM 3658 C C . SER B 1 165 ? -6.406 17.062 11.781 1 96.44 165 SER B C 1
ATOM 3660 O O . SER B 1 165 ? -6.359 17.844 12.734 1 96.44 165 SER B O 1
ATOM 3662 N N . HIS B 1 166 ? -5.484 16.203 11.547 1 94 166 HIS B N 1
ATOM 3663 C CA . HIS B 1 166 ? -4.316 16.094 12.414 1 94 166 HIS B CA 1
ATOM 3664 C C . HIS B 1 166 ? -3.461 17.344 12.367 1 94 166 HIS B C 1
ATOM 3666 O O . HIS B 1 166 ? -2.979 17.828 13.398 1 94 166 HIS B O 1
ATOM 3672 N N . GLU B 1 167 ? -3.334 17.812 11.18 1 92.25 167 GLU B N 1
ATOM 3673 C CA . GLU B 1 167 ? -2.516 19.016 10.992 1 92.25 167 GLU B CA 1
ATOM 3674 C C . GLU B 1 167 ? -3.131 20.219 11.703 1 92.25 167 GLU B C 1
ATOM 3676 O O . GLU B 1 167 ? -2.422 21 12.328 1 92.25 167 GLU B O 1
ATOM 3681 N N . ILE B 1 168 ? -4.359 20.328 11.609 1 93.31 168 ILE B N 1
ATOM 3682 C CA . ILE B 1 168 ? -5.062 21.453 12.234 1 93.31 168 ILE B CA 1
ATOM 3683 C C . ILE B 1 168 ? -4.953 21.328 13.758 1 93.31 168 ILE B C 1
ATOM 3685 O O . ILE B 1 168 ? -4.727 22.328 14.445 1 93.31 168 ILE B O 1
ATOM 3689 N N . ALA B 1 169 ? -5.176 20.125 14.227 1 94.12 169 ALA B N 1
ATOM 3690 C CA . ALA B 1 169 ? -5.035 19.906 15.664 1 94.12 169 ALA B CA 1
ATOM 3691 C C . ALA B 1 169 ? -3.635 20.297 16.141 1 94.12 169 ALA B C 1
ATOM 3693 O O . ALA B 1 169 ? -3.482 20.953 17.172 1 94.12 169 ALA B O 1
ATOM 3694 N N . ALA B 1 170 ? -2.641 19.953 15.367 1 92.19 170 ALA B N 1
ATOM 3695 C CA . ALA B 1 170 ? -1.26 20.297 15.703 1 92.19 170 ALA B CA 1
ATOM 3696 C C . ALA B 1 170 ? -1.031 21.797 15.656 1 92.19 170 ALA B C 1
ATOM 3698 O O . ALA B 1 170 ? -0.441 22.375 16.562 1 92.19 170 ALA B O 1
ATOM 3699 N N . SER B 1 171 ? -1.501 22.438 14.625 1 92.5 171 SER B N 1
ATOM 3700 C CA . SER B 1 171 ? -1.316 23.875 14.445 1 92.5 171 SER B CA 1
ATOM 3701 C C . SER B 1 171 ? -2.027 24.672 15.547 1 92.5 171 SER B C 1
ATOM 3703 O O . SER B 1 171 ? -1.494 25.656 16.047 1 92.5 171 SER B O 1
ATOM 3705 N N . THR B 1 172 ? -3.184 24.281 15.93 1 94.62 172 THR B N 1
ATOM 3706 C CA . THR B 1 172 ? -3.928 24.953 16.984 1 94.62 172 THR B CA 1
ATOM 3707 C C . THR B 1 172 ? -3.244 24.781 18.328 1 94.62 172 THR B C 1
ATOM 3709 O O . THR B 1 172 ? -3.23 25.703 19.156 1 94.62 172 THR B O 1
ATOM 3712 N N . ALA B 1 173 ? -2.764 23.547 18.516 1 94.06 173 ALA B N 1
ATOM 3713 C CA . ALA B 1 173 ? -2 23.328 19.75 1 94.06 173 ALA B CA 1
ATOM 3714 C C . ALA B 1 173 ? -0.787 24.266 19.812 1 94.06 173 ALA B C 1
ATOM 3716 O O . ALA B 1 173 ? -0.439 24.766 20.875 1 94.06 173 ALA B O 1
ATOM 3717 N N . GLN B 1 174 ? -0.168 24.516 18.703 1 92.06 174 GLN B N 1
ATOM 3718 C CA . GLN B 1 174 ? 0.977 25.422 18.625 1 92.06 174 GLN B CA 1
ATOM 3719 C C . GLN B 1 174 ? 0.574 26.859 18.953 1 92.06 174 GLN B C 1
ATOM 3721 O O . GLN B 1 174 ? 1.297 27.562 19.672 1 92.06 174 GLN B O 1
ATOM 3726 N N . LEU B 1 175 ? -0.563 27.25 18.469 1 93.44 175 LEU B N 1
ATOM 3727 C CA . LEU B 1 175 ? -1.065 28.578 18.75 1 93.44 175 LEU B CA 1
ATOM 3728 C C . LEU B 1 175 ? -1.382 28.75 20.234 1 93.44 175 LEU B C 1
ATOM 3730 O O . LEU B 1 175 ? -1.059 29.781 20.828 1 93.44 175 LEU B O 1
ATOM 3734 N N . VAL B 1 176 ? -1.956 27.766 20.844 1 95.25 176 VAL B N 1
ATOM 3735 C CA . VAL B 1 176 ? -2.285 27.812 22.266 1 95.25 176 VAL B CA 1
ATOM 3736 C C . VAL B 1 176 ? -1.002 27.891 23.094 1 95.25 176 VAL B C 1
ATOM 3738 O O . VAL B 1 176 ? -0.914 28.672 24.031 1 95.25 176 VAL B O 1
ATOM 3741 N N . ALA B 1 177 ? -0.02 27.078 22.672 1 93.25 177 ALA B N 1
ATOM 3742 C CA . ALA B 1 177 ? 1.263 27.094 23.375 1 93.25 177 ALA B CA 1
ATOM 3743 C C . ALA B 1 177 ? 1.932 28.469 23.266 1 93.25 177 ALA B C 1
ATOM 3745 O O . ALA B 1 177 ? 2.451 28.984 24.25 1 93.25 177 ALA B O 1
ATOM 3746 N N . ALA B 1 178 ? 1.899 29.031 22.062 1 91.5 178 ALA B N 1
ATOM 3747 C CA . ALA B 1 178 ? 2.486 30.359 21.844 1 91.5 178 ALA B CA 1
ATOM 3748 C C . ALA B 1 178 ? 1.767 31.422 22.672 1 91.5 178 ALA B C 1
ATOM 3750 O O . ALA B 1 178 ? 2.404 32.312 23.234 1 91.5 178 ALA B O 1
ATOM 3751 N N . SER B 1 179 ? 0.49 31.359 22.812 1 91.69 179 SER B N 1
ATOM 3752 C CA . SER B 1 179 ? -0.303 32.344 23.562 1 91.69 179 SER B CA 1
ATOM 3753 C C . SER B 1 179 ? -0.09 32.188 25.078 1 91.69 179 SER B C 1
ATOM 3755 O O . SER B 1 179 ? -0.067 33.156 25.797 1 91.69 179 SER B O 1
ATOM 3757 N N . LYS B 1 180 ? 0.13 31 25.516 1 91.56 180 LYS B N 1
ATOM 3758 C CA . LYS B 1 180 ? 0.26 30.672 26.938 1 91.56 180 LYS B CA 1
ATOM 3759 C C . LYS B 1 180 ? 1.575 31.203 27.5 1 91.56 180 LYS B C 1
ATOM 3761 O O . LYS B 1 180 ? 1.66 31.531 28.688 1 91.56 180 LYS B O 1
ATOM 3766 N N . VAL B 1 181 ? 2.531 31.344 26.672 1 89.75 181 VAL B N 1
ATOM 3767 C CA . VAL B 1 181 ? 3.881 31.703 27.094 1 89.75 181 VAL B CA 1
ATOM 3768 C C . VAL B 1 181 ? 3.855 33.062 27.828 1 89.75 181 VAL B C 1
ATOM 3770 O O . VAL B 1 181 ? 4.512 33.219 28.844 1 89.75 181 VAL B O 1
ATOM 3773 N N . LYS B 1 182 ? 3.049 34.031 27.422 1 90.19 182 LYS B N 1
ATOM 3774 C CA . LYS B 1 182 ? 3.059 35.375 27.969 1 90.19 182 LYS B CA 1
ATOM 3775 C C . LYS B 1 182 ? 1.811 35.656 28.812 1 90.19 182 LYS B C 1
ATOM 3777 O O . LYS B 1 182 ? 1.629 36.75 29.328 1 90.19 182 LYS B O 1
ATOM 3782 N N . ALA B 1 183 ? 1.042 34.656 28.938 1 90.94 183 ALA B N 1
ATOM 3783 C CA . ALA B 1 183 ? -0.207 34.844 29.656 1 90.94 183 ALA B CA 1
ATOM 3784 C C . ALA B 1 183 ? -0.044 34.5 31.141 1 90.94 183 ALA B C 1
ATOM 3786 O O . ALA B 1 183 ? 0.717 33.562 31.484 1 90.94 183 ALA B O 1
ATOM 3787 N N . ASP B 1 184 ? -0.79 35.281 31.969 1 89.94 184 ASP B N 1
ATOM 3788 C CA . ASP B 1 184 ? -0.836 34.938 33.375 1 89.94 184 ASP B CA 1
ATOM 3789 C C . ASP B 1 184 ? -1.64 33.656 33.625 1 89.94 184 ASP B C 1
ATOM 3791 O O . ASP B 1 184 ? -2.68 33.438 32.969 1 89.94 184 ASP B O 1
ATOM 3795 N N . ARG B 1 185 ? -1.229 32.844 34.5 1 87.06 185 ARG B N 1
ATOM 3796 C CA . ARG B 1 185 ? -1.837 31.547 34.75 1 87.06 185 ARG B CA 1
ATOM 3797 C C . ARG B 1 185 ? -3.289 31.688 35.188 1 87.06 185 ARG B C 1
ATOM 3799 O O . ARG B 1 185 ? -4.129 30.844 34.875 1 87.06 185 ARG B O 1
ATOM 3806 N N . GLY B 1 186 ? -3.555 32.75 35.844 1 87.44 186 GLY B N 1
ATOM 3807 C CA . GLY B 1 186 ? -4.902 32.906 36.375 1 87.44 186 GLY B CA 1
ATOM 3808 C C . GLY B 1 186 ? -5.797 33.719 35.438 1 87.44 186 GLY B C 1
ATOM 3809 O O . GLY B 1 186 ? -6.934 34.031 35.781 1 87.44 186 GLY B O 1
ATOM 3810 N N . ASN B 1 187 ? -5.391 33.969 34.281 1 91.44 187 ASN B N 1
ATOM 3811 C CA . ASN B 1 187 ? -6.152 34.781 33.344 1 91.44 187 ASN B CA 1
ATOM 3812 C C . ASN B 1 187 ? -7.383 34.031 32.844 1 91.44 187 ASN B C 1
ATOM 3814 O O . ASN B 1 187 ? -7.277 32.906 32.344 1 91.44 187 ASN B O 1
ATOM 3818 N N . ARG B 1 188 ? -8.484 34.625 32.938 1 93.56 188 ARG B N 1
ATOM 3819 C CA . ARG B 1 188 ? -9.75 34 32.531 1 93.56 188 ARG B CA 1
ATOM 3820 C C . ARG B 1 188 ? -9.766 33.75 31.031 1 93.56 188 ARG B C 1
ATOM 3822 O O . ARG B 1 188 ? -10.305 32.719 30.578 1 93.56 188 ARG B O 1
ATOM 3829 N N . LYS B 1 189 ? -9.195 34.625 30.266 1 94.56 189 LYS B N 1
ATOM 3830 C CA . LYS B 1 189 ? -9.18 34.438 28.828 1 94.56 189 LYS B CA 1
ATOM 3831 C C . LYS B 1 189 ? -8.297 33.281 28.406 1 94.56 189 LYS B C 1
ATOM 3833 O O . LYS B 1 189 ? -8.539 32.625 27.391 1 94.56 189 LYS B O 1
ATOM 3838 N N . LEU B 1 190 ? -7.262 33.031 29.203 1 95.19 190 LEU B N 1
ATOM 3839 C CA . LEU B 1 190 ? -6.434 31.859 28.953 1 95.19 190 LEU B CA 1
ATOM 3840 C C . LEU B 1 190 ? -7.23 30.578 29.156 1 95.19 190 LEU B C 1
ATOM 3842 O O . LEU B 1 190 ? -7.102 29.641 28.375 1 95.19 190 LEU B O 1
ATOM 3846 N N . GLN B 1 191 ? -8.023 30.547 30.156 1 95.69 191 GLN B N 1
ATOM 3847 C CA . GLN B 1 191 ? -8.867 29.375 30.406 1 95.69 191 GLN B CA 1
ATOM 3848 C C . GLN B 1 191 ? -9.844 29.141 29.266 1 95.69 191 GLN B C 1
ATOM 3850 O O . GLN B 1 191 ? -10.086 28 28.875 1 95.69 191 GLN B O 1
ATOM 3855 N N . THR B 1 192 ? -10.398 30.234 28.797 1 96.5 192 THR B N 1
ATOM 3856 C CA . THR B 1 192 ? -11.312 30.141 27.656 1 96.5 192 THR B CA 1
ATOM 3857 C C . THR B 1 192 ? -10.594 29.578 26.438 1 96.5 192 THR B C 1
ATOM 3859 O O . THR B 1 192 ? -11.156 28.75 25.703 1 96.5 192 THR B O 1
ATOM 3862 N N . LEU B 1 193 ? -9.352 29.969 26.219 1 96.69 193 LEU B N 1
ATOM 3863 C CA . LEU B 1 193 ? -8.555 29.484 25.094 1 96.69 193 LEU B CA 1
ATOM 3864 C C . LEU B 1 193 ? -8.273 28 25.234 1 96.69 193 LEU B C 1
ATOM 3866 O O . LEU B 1 193 ? -8.375 27.234 24.266 1 96.69 193 LEU B O 1
ATOM 3870 N N . GLN B 1 194 ? -7.965 27.578 26.406 1 96.25 194 GLN B N 1
ATOM 3871 C CA . GLN B 1 194 ? -7.676 26.172 26.656 1 96.25 194 GLN B CA 1
ATOM 3872 C C . GLN B 1 194 ? -8.914 25.312 26.438 1 96.25 194 GLN B C 1
ATOM 3874 O O . GLN B 1 194 ? -8.812 24.188 25.922 1 96.25 194 GLN B O 1
ATOM 3879 N N . GLN B 1 195 ? -10.016 25.828 26.812 1 96.44 195 GLN B N 1
ATOM 3880 C CA . GLN B 1 195 ? -11.266 25.109 26.562 1 96.44 195 GLN B CA 1
ATOM 3881 C C . GLN B 1 195 ? -11.547 25 25.062 1 96.44 195 GLN B C 1
ATOM 3883 O O . GLN B 1 195 ? -11.984 23.953 24.594 1 96.44 195 GLN B O 1
ATOM 3888 N N . ALA B 1 196 ? -11.328 26.094 24.406 1 96.88 196 ALA B N 1
ATOM 3889 C CA . ALA B 1 196 ? -11.516 26.078 22.969 1 96.88 196 ALA B CA 1
ATOM 3890 C C . ALA B 1 196 ? -10.57 25.078 22.297 1 96.88 196 ALA B C 1
ATOM 3892 O O . ALA B 1 196 ? -10.938 24.422 21.328 1 96.88 196 ALA B O 1
ATOM 3893 N N . SER B 1 197 ? -9.375 24.938 22.812 1 96.5 197 SER B N 1
ATOM 3894 C CA . SER B 1 197 ? -8.391 24 22.297 1 96.5 197 SER B CA 1
ATOM 3895 C C . SER B 1 197 ? -8.859 22.562 22.469 1 96.5 197 SER B C 1
ATOM 3897 O O . SER B 1 197 ? -8.75 21.75 21.547 1 96.5 197 SER B O 1
ATOM 3899 N N . ARG B 1 198 ? -9.367 22.25 23.547 1 96.94 198 ARG B N 1
ATOM 3900 C CA . ARG B 1 198 ? -9.914 20.922 23.797 1 96.94 198 ARG B CA 1
ATOM 3901 C C . ARG B 1 198 ? -11.062 20.609 22.844 1 96.94 198 ARG B C 1
ATOM 3903 O O . ARG B 1 198 ? -11.172 19.5 22.328 1 96.94 198 ARG B O 1
ATOM 3910 N N . HIS B 1 199 ? -11.867 21.609 22.703 1 97.44 199 HIS B N 1
ATOM 3911 C CA . HIS B 1 199 ? -13 21.438 21.797 1 97.44 199 HIS B CA 1
ATOM 3912 C C . HIS B 1 199 ? -12.523 21.156 20.375 1 97.44 199 HIS B C 1
ATOM 3914 O O . HIS B 1 199 ? -13.078 20.312 19.688 1 97.44 199 HIS B O 1
ATOM 3920 N N . VAL B 1 200 ? -11.539 21.844 19.906 1 97.44 200 VAL B N 1
ATOM 3921 C CA . VAL B 1 200 ? -10.977 21.625 18.578 1 97.44 200 VAL B CA 1
ATOM 3922 C C . VAL B 1 200 ? -10.445 20.203 18.469 1 97.44 200 VAL B C 1
ATOM 3924 O O . VAL B 1 200 ? -10.688 19.516 17.469 1 97.44 200 VAL B O 1
ATOM 3927 N N . ASN B 1 201 ? -9.742 19.734 19.453 1 97.06 201 ASN B N 1
ATOM 3928 C CA . ASN B 1 201 ? -9.211 18.375 19.469 1 97.06 201 ASN B CA 1
ATOM 3929 C C . ASN B 1 201 ? -10.328 17.328 19.391 1 97.06 201 ASN B C 1
ATOM 3931 O O . ASN B 1 201 ? -10.211 16.344 18.672 1 97.06 201 ASN B O 1
ATOM 3935 N N . ASP B 1 202 ? -11.359 17.641 20.094 1 97.81 202 ASP B N 1
ATOM 3936 C CA . ASP B 1 202 ? -12.508 16.734 20.062 1 97.81 202 ASP B CA 1
ATOM 3937 C C . ASP B 1 202 ? -13.133 16.672 18.672 1 97.81 202 ASP B C 1
ATOM 3939 O O . ASP B 1 202 ? -13.438 15.602 18.172 1 97.81 202 ASP B O 1
ATOM 3943 N N . MET B 1 203 ? -13.305 17.812 18.141 1 97.81 203 MET B N 1
ATOM 3944 C CA . MET B 1 203 ? -13.93 17.875 16.812 1 97.81 203 MET B CA 1
ATOM 3945 C C . MET B 1 203 ? -13.016 17.266 15.758 1 97.81 203 MET B C 1
ATOM 3947 O O . MET B 1 203 ? -13.5 16.656 14.797 1 97.81 203 MET B O 1
ATOM 3951 N N . ALA B 1 204 ? -11.703 17.469 15.875 1 97.62 204 ALA B N 1
ATOM 3952 C CA . ALA B 1 204 ? -10.758 16.844 14.961 1 97.62 204 ALA B CA 1
ATOM 3953 C C . ALA B 1 204 ? -10.867 15.32 15.016 1 97.62 204 ALA B C 1
ATOM 3955 O O . ALA B 1 204 ? -10.836 14.656 13.977 1 97.62 204 ALA B O 1
ATOM 3956 N N . ALA B 1 205 ? -11.062 14.805 16.188 1 97.44 205 ALA B N 1
ATOM 3957 C CA . ALA B 1 205 ? -11.234 13.359 16.375 1 97.44 205 ALA B CA 1
ATOM 3958 C C . ALA B 1 205 ? -12.523 12.875 15.711 1 97.44 205 ALA B C 1
ATOM 3960 O O . ALA B 1 205 ? -12.562 11.781 15.141 1 97.44 205 ALA B O 1
ATOM 3961 N N . VAL B 1 206 ? -13.5 13.656 15.789 1 97.62 206 VAL B N 1
ATOM 3962 C CA . VAL B 1 206 ? -14.781 13.289 15.203 1 97.62 206 VAL B CA 1
ATOM 3963 C C . VAL B 1 206 ? -14.664 13.242 13.68 1 97.62 206 VAL B C 1
ATOM 3965 O O . VAL B 1 206 ? -15.258 12.383 13.031 1 97.62 206 VAL B O 1
ATOM 3968 N N . VAL B 1 207 ? -13.961 14.148 13.125 1 97.56 207 VAL B N 1
ATOM 3969 C CA . VAL B 1 207 ? -13.75 14.133 11.68 1 97.56 207 VAL B CA 1
ATOM 3970 C C . VAL B 1 207 ? -13.062 12.828 11.273 1 97.56 207 VAL B C 1
ATOM 3972 O O . VAL B 1 207 ? -13.484 12.172 10.32 1 97.56 207 VAL B O 1
ATOM 3975 N N . VAL B 1 208 ? -12.008 12.445 11.992 1 97.5 208 VAL B N 1
ATOM 3976 C CA . VAL B 1 208 ? -11.25 11.227 11.711 1 97.5 208 VAL B CA 1
ATOM 3977 C C . VAL B 1 208 ? -12.172 10.016 11.805 1 97.5 208 VAL B C 1
ATOM 3979 O O . VAL B 1 208 ? -12.203 9.18 10.891 1 97.5 208 VAL B O 1
ATOM 3982 N N . SER B 1 209 ? -12.93 9.961 12.906 1 97.75 209 SER B N 1
ATOM 3983 C CA . SER B 1 209 ? -13.812 8.82 13.125 1 97.75 209 SER B CA 1
ATOM 3984 C C . SER B 1 209 ? -14.922 8.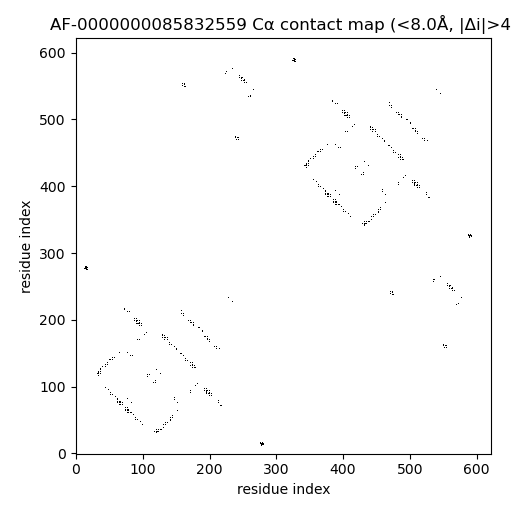773 12.078 1 97.75 209 SER B C 1
ATOM 3986 O O . SER B 1 209 ? -15.242 7.699 11.555 1 97.75 209 SER B O 1
ATOM 3988 N N . SER B 1 210 ? -15.5 9.914 11.742 1 96.81 210 SER B N 1
ATOM 3989 C CA . SER B 1 210 ? -16.562 9.969 10.742 1 96.81 210 SER B CA 1
ATOM 3990 C C . SER B 1 210 ? -16.047 9.562 9.367 1 96.81 210 SER B C 1
ATOM 3992 O O . SER B 1 210 ? -16.734 8.867 8.625 1 96.81 210 SER B O 1
ATOM 3994 N N . THR B 1 211 ? -14.898 9.984 9.031 1 96.75 211 THR B N 1
ATOM 3995 C CA . THR B 1 211 ? -14.305 9.648 7.742 1 96.75 211 THR B CA 1
ATOM 3996 C C . THR B 1 211 ? -14.023 8.156 7.645 1 96.75 211 THR B C 1
ATOM 3998 O O . THR B 1 211 ? -14.344 7.516 6.641 1 96.75 211 THR B O 1
ATOM 4001 N N . LYS B 1 212 ? -13.445 7.609 8.688 1 95.12 212 LYS B N 1
ATOM 4002 C CA . LYS B 1 212 ? -13.156 6.176 8.703 1 95.12 212 LYS B CA 1
ATOM 4003 C C . LYS B 1 212 ? -14.438 5.355 8.625 1 95.12 212 LYS B C 1
ATOM 4005 O O . LYS B 1 212 ? -14.508 4.375 7.879 1 95.12 212 LYS B O 1
ATOM 4010 N N . SER B 1 213 ? -15.391 5.762 9.391 1 94.94 213 SER B N 1
ATOM 4011 C CA . SER B 1 213 ? -16.672 5.074 9.383 1 94.94 213 SER B CA 1
ATOM 4012 C C . SER B 1 213 ? -17.359 5.176 8.016 1 94.94 213 SER B C 1
ATOM 4014 O O . SER B 1 213 ? -17.938 4.203 7.531 1 94.94 213 SER B O 1
ATOM 4016 N N . GLY B 1 214 ? -17.312 6.355 7.5 1 92.69 214 GLY B N 1
ATOM 4017 C CA . GLY B 1 214 ? -17.875 6.543 6.176 1 92.69 214 GLY B CA 1
ATOM 4018 C C . GLY B 1 214 ? -17.219 5.672 5.117 1 92.69 214 GLY B C 1
ATOM 4019 O O . GLY B 1 214 ? -17.906 5.07 4.289 1 92.69 214 GLY B O 1
ATOM 4020 N N . GLN B 1 215 ? -15.938 5.523 5.148 1 90.25 215 GLN B N 1
ATOM 4021 C CA . GLN B 1 215 ? -15.203 4.68 4.215 1 90.25 215 GLN B CA 1
ATOM 4022 C C . GLN B 1 215 ? -15.609 3.215 4.352 1 90.25 215 GLN B C 1
ATOM 4024 O O . GLN B 1 215 ? -15.789 2.516 3.352 1 90.25 215 GLN B O 1
ATOM 4029 N N . MET B 1 216 ? -15.719 2.846 5.551 1 90.12 216 MET B N 1
ATOM 4030 C CA . MET B 1 216 ? -16.109 1.462 5.82 1 90.12 216 MET B CA 1
ATOM 4031 C C . MET B 1 216 ? -17.5 1.171 5.301 1 90.12 216 MET B C 1
ATOM 4033 O O . MET B 1 216 ? -17.766 0.085 4.781 1 90.12 216 MET B O 1
ATOM 4037 N N . GLN B 1 217 ? -18.375 2.074 5.426 1 90.5 217 GLN B N 1
ATOM 4038 C CA . GLN B 1 217 ? -19.75 1.916 4.965 1 90.5 217 GLN B CA 1
ATOM 4039 C C . GLN B 1 217 ? -19.797 1.759 3.447 1 90.5 217 GLN B C 1
ATOM 4041 O O . GLN B 1 217 ? -20.562 0.939 2.93 1 90.5 217 GLN B O 1
ATOM 4046 N N . ILE B 1 218 ? -19 2.488 2.809 1 85.12 218 ILE B N 1
ATOM 4047 C CA . ILE B 1 218 ? -18.969 2.428 1.352 1 85.12 218 ILE B CA 1
ATOM 4048 C C . ILE B 1 218 ? -18.344 1.105 0.904 1 85.12 218 ILE B C 1
ATOM 4050 O O . ILE B 1 218 ? -18.812 0.48 -0.047 1 85.12 218 ILE B O 1
ATOM 4054 N N . GLU B 1 219 ? -17.281 0.598 1.57 1 83.75 219 GLU B N 1
ATOM 4055 C CA . GLU B 1 219 ? -16.578 -0.635 1.229 1 83.75 219 GLU B CA 1
ATOM 4056 C C . GLU B 1 219 ? -17.453 -1.858 1.479 1 83.75 219 GLU B C 1
ATOM 4058 O O . GLU B 1 219 ? -17.406 -2.832 0.724 1 83.75 219 GLU B O 1
ATOM 4063 N N . ASN B 1 220 ? -18.188 -1.853 2.535 1 83.06 220 ASN B N 1
ATOM 4064 C CA . ASN B 1 220 ? -19.031 -2.982 2.889 1 83.06 220 ASN B CA 1
ATOM 4065 C C . ASN B 1 220 ? -20.156 -3.176 1.873 1 83.06 220 ASN B C 1
ATOM 4067 O O . ASN B 1 220 ? -20.656 -4.289 1.7 1 83.06 220 ASN B O 1
ATOM 4071 N N . LYS B 1 221 ? -20.5 -2.207 1.171 1 77.56 221 LYS B N 1
ATOM 4072 C CA . LYS B 1 221 ? -21.531 -2.326 0.145 1 77.56 221 LYS B CA 1
ATOM 4073 C C . LYS B 1 221 ? -20.984 -2.994 -1.112 1 77.56 221 LYS B C 1
ATOM 4075 O O . LYS B 1 221 ? -21.734 -3.656 -1.844 1 77.56 221 LYS B O 1
ATOM 4080 N N . ASN B 1 222 ? -19.719 -2.934 -1.303 1 71.06 222 ASN B N 1
ATOM 4081 C CA . ASN B 1 222 ? -19.094 -3.541 -2.477 1 71.06 222 ASN B CA 1
ATOM 4082 C C . ASN B 1 222 ? -18.531 -4.922 -2.158 1 71.06 222 ASN B C 1
ATOM 4084 O O . ASN B 1 222 ? -17.312 -5.098 -2.086 1 71.06 222 ASN B O 1
ATOM 4088 N N . SER B 1 223 ? -19.406 -5.801 -1.801 1 73.81 223 SER B N 1
ATOM 4089 C CA . SER B 1 223 ? -18.984 -7.133 -1.378 1 73.81 223 SER B CA 1
ATOM 4090 C C . SER B 1 223 ? -18.328 -7.898 -2.527 1 73.81 223 SER B C 1
ATOM 4092 O O . SER B 1 223 ? -18.703 -7.723 -3.688 1 73.81 223 SER B O 1
ATOM 4094 N N . MET B 1 224 ? -17.266 -8.625 -2.219 1 81.56 224 MET B N 1
ATOM 4095 C CA . MET B 1 224 ? -16.5 -9.438 -3.158 1 81.56 224 MET B CA 1
ATOM 4096 C C . MET B 1 224 ? -17.203 -10.758 -3.436 1 81.56 224 MET B C 1
ATOM 4098 O O . MET B 1 224 ? -17.656 -11.43 -2.508 1 81.56 224 MET B O 1
ATOM 4102 N N . ASP B 1 225 ? -17.594 -10.93 -4.672 1 86.38 225 ASP B N 1
ATOM 4103 C CA . ASP B 1 225 ? -18.234 -12.18 -5.066 1 86.38 225 ASP B CA 1
ATOM 4104 C C . ASP B 1 225 ? -17.312 -13.008 -5.957 1 86.38 225 ASP B C 1
ATOM 4106 O O . ASP B 1 225 ? -16.938 -12.57 -7.051 1 86.38 225 ASP B O 1
ATOM 4110 N N . PHE B 1 226 ? -17.062 -14.258 -5.363 1 87.12 226 PHE B N 1
ATOM 4111 C CA . PHE B 1 226 ? -16.172 -15.141 -6.09 1 87.12 226 PHE B CA 1
ATOM 4112 C C . PHE B 1 226 ? -16.906 -16.391 -6.578 1 87.12 226 PHE B C 1
ATOM 4114 O O . PHE B 1 226 ? -16.266 -17.344 -7.027 1 87.12 226 PHE B O 1
ATOM 4121 N N . SER B 1 227 ? -18.219 -16.5 -6.48 1 84.25 227 SER B N 1
ATOM 4122 C CA . SER B 1 227 ? -19.016 -17.703 -6.684 1 84.25 227 SER B CA 1
ATOM 4123 C C . SER B 1 227 ? -18.984 -18.156 -8.148 1 84.25 227 SER B C 1
ATOM 4125 O O . SER B 1 227 ? -19 -19.344 -8.438 1 84.25 227 SER B O 1
ATOM 4127 N N . SER B 1 228 ? -18.828 -17.266 -9.031 1 86.44 228 SER B N 1
ATOM 4128 C CA . SER B 1 228 ? -18.953 -17.594 -10.445 1 86.44 228 SER B CA 1
ATOM 4129 C C . SER B 1 228 ? -17.594 -17.859 -11.078 1 86.44 228 SER B C 1
ATOM 4131 O O . SER B 1 228 ? -17.484 -18.078 -12.281 1 86.44 228 SER B O 1
ATOM 4133 N N . MET B 1 229 ? -16.641 -18.047 -10.312 1 86.75 229 MET B N 1
ATOM 4134 C CA . MET B 1 229 ? -15.297 -18.141 -10.898 1 86.75 229 MET B CA 1
ATOM 4135 C C . MET B 1 229 ? -14.898 -19.609 -11.094 1 86.75 229 MET B C 1
ATOM 4137 O O . MET B 1 229 ? -15.18 -20.453 -10.242 1 86.75 229 MET B O 1
ATOM 4141 N N . SER B 1 230 ? -14.43 -19.797 -12.273 1 85.56 230 SER B N 1
ATOM 4142 C CA . SER B 1 230 ? -13.828 -21.109 -12.531 1 85.56 230 SER B CA 1
ATOM 4143 C C . SER B 1 230 ? -12.492 -21.25 -11.805 1 85.56 230 SER B C 1
ATOM 4145 O O . SER B 1 230 ? -11.945 -20.266 -11.297 1 85.56 230 SER B O 1
ATOM 4147 N N . LEU B 1 231 ? -11.984 -22.453 -11.695 1 81.56 231 LEU B N 1
ATOM 4148 C CA . LEU B 1 231 ? -10.742 -22.734 -10.984 1 81.56 231 LEU B CA 1
ATOM 4149 C C . LEU B 1 231 ? -9.57 -22 -11.633 1 81.56 231 LEU B C 1
ATOM 4151 O O . LEU B 1 231 ? -8.719 -21.438 -10.938 1 81.56 231 LEU B O 1
ATOM 4155 N N . ILE B 1 232 ? -9.477 -22.031 -12.945 1 79.62 232 ILE B N 1
ATOM 4156 C CA . ILE B 1 232 ? -8.398 -21.359 -13.664 1 79.62 232 ILE B CA 1
ATOM 4157 C C . ILE B 1 232 ? -8.469 -19.859 -13.406 1 79.62 232 ILE B C 1
ATOM 4159 O O . ILE B 1 232 ? -7.441 -19.219 -13.164 1 79.62 232 ILE B O 1
ATOM 4163 N N . LYS B 1 233 ? -9.672 -19.359 -13.5 1 87.69 233 LYS B N 1
ATOM 4164 C CA . LYS B 1 233 ? -9.852 -17.922 -13.258 1 87.69 233 LYS B CA 1
ATOM 4165 C C . LYS B 1 233 ? -9.508 -17.562 -11.812 1 87.69 233 LYS B C 1
ATOM 4167 O O . LYS B 1 233 ? -8.914 -16.516 -11.555 1 87.69 233 LYS B O 1
ATOM 4172 N N . LEU B 1 234 ? -9.914 -18.438 -10.953 1 89.81 234 LEU B N 1
ATOM 4173 C CA . LEU B 1 234 ? -9.609 -18.219 -9.539 1 89.81 234 LEU B CA 1
ATOM 4174 C C . LEU B 1 234 ? -8.102 -18.172 -9.305 1 89.81 234 LEU B C 1
ATOM 4176 O O . LEU B 1 234 ? -7.609 -17.297 -8.594 1 89.81 234 LEU B O 1
ATOM 4180 N N . LYS B 1 235 ? -7.391 -19.031 -9.875 1 86.12 235 LYS B N 1
ATOM 4181 C CA . LYS B 1 235 ? -5.938 -19.078 -9.742 1 86.12 235 LYS B CA 1
ATOM 4182 C C . LYS B 1 235 ? -5.297 -17.828 -10.344 1 86.12 235 LYS B C 1
ATOM 4184 O O . LYS B 1 235 ? -4.34 -17.281 -9.789 1 86.12 235 LYS B O 1
ATOM 4189 N N . THR B 1 236 ? -5.781 -17.422 -11.43 1 91.06 236 THR B N 1
ATOM 4190 C CA . THR B 1 236 ? -5.262 -16.219 -12.078 1 91.06 236 THR B CA 1
ATOM 4191 C C . THR B 1 236 ? -5.492 -14.992 -11.203 1 91.06 236 THR B C 1
ATOM 4193 O O . THR B 1 236 ? -4.594 -14.164 -11.039 1 91.06 236 THR B O 1
ATOM 4196 N N . GLU B 1 237 ? -6.742 -14.898 -10.656 1 93.5 237 GLU B N 1
ATOM 4197 C CA . GLU B 1 237 ? -7.07 -13.766 -9.797 1 93.5 237 GLU B CA 1
ATOM 4198 C C . GLU B 1 237 ? -6.242 -13.789 -8.516 1 93.5 237 GLU B C 1
ATOM 4200 O O . GLU B 1 237 ? -5.875 -12.742 -7.988 1 93.5 237 GLU B O 1
ATOM 4205 N N . GLU B 1 238 ? -6.051 -14.961 -8.047 1 93.56 238 GLU B N 1
ATOM 4206 C CA . GLU B 1 238 ? -5.195 -15.102 -6.871 1 93.56 238 GLU B CA 1
ATOM 4207 C C . GLU B 1 238 ? -3.779 -14.609 -7.156 1 93.56 238 GLU B C 1
ATOM 4209 O O . GLU B 1 238 ? -3.205 -13.867 -6.359 1 93.56 238 GLU B O 1
ATOM 4214 N N . MET B 1 239 ? -3.275 -14.969 -8.281 1 92.56 239 MET B N 1
ATOM 4215 C CA . MET B 1 239 ? -1.931 -14.539 -8.656 1 92.56 239 MET B CA 1
ATOM 4216 C C . MET B 1 239 ? -1.869 -13.031 -8.828 1 92.56 239 MET B C 1
ATOM 4218 O O . MET B 1 239 ? -0.933 -12.383 -8.359 1 92.56 239 MET B O 1
ATOM 4222 N N . ASP B 1 240 ? -2.893 -12.523 -9.469 1 94.25 240 ASP B N 1
ATOM 4223 C CA . ASP B 1 240 ? -2.955 -11.078 -9.68 1 94.25 240 ASP B CA 1
ATOM 4224 C C . ASP B 1 240 ? -3.025 -10.328 -8.344 1 94.25 240 ASP B C 1
ATOM 4226 O O . ASP B 1 240 ? -2.391 -9.289 -8.18 1 94.25 240 ASP B O 1
ATOM 4230 N N . SER B 1 241 ? -3.84 -10.883 -7.465 1 96.56 241 SER B N 1
ATOM 4231 C CA . SER B 1 241 ? -3.963 -10.258 -6.152 1 96.56 241 SER B CA 1
ATOM 4232 C C . SER B 1 241 ? -2.648 -10.336 -5.383 1 96.56 241 SER B C 1
ATOM 4234 O O . SER B 1 241 ? -2.275 -9.383 -4.688 1 96.56 241 SER B O 1
ATOM 4236 N N . GLN B 1 242 ? -1.964 -11.422 -5.508 1 96.25 242 GLN B N 1
ATOM 4237 C CA . GLN B 1 242 ? -0.667 -11.562 -4.852 1 96.25 242 GLN B CA 1
ATOM 4238 C C . GLN B 1 242 ? 0.335 -10.547 -5.387 1 96.25 242 GLN B C 1
ATOM 4240 O O . GLN B 1 242 ? 1.095 -9.953 -4.621 1 96.25 242 GLN B O 1
ATOM 4245 N N . VAL B 1 243 ? 0.3 -10.422 -6.66 1 97.06 243 VAL B N 1
ATOM 4246 C CA . VAL B 1 243 ? 1.18 -9.43 -7.273 1 97.06 243 VAL B CA 1
ATOM 4247 C C . VAL B 1 243 ? 0.863 -8.047 -6.719 1 97.06 243 VAL B C 1
ATOM 4249 O O . VAL B 1 243 ? 1.77 -7.297 -6.344 1 97.06 243 VAL B O 1
ATOM 4252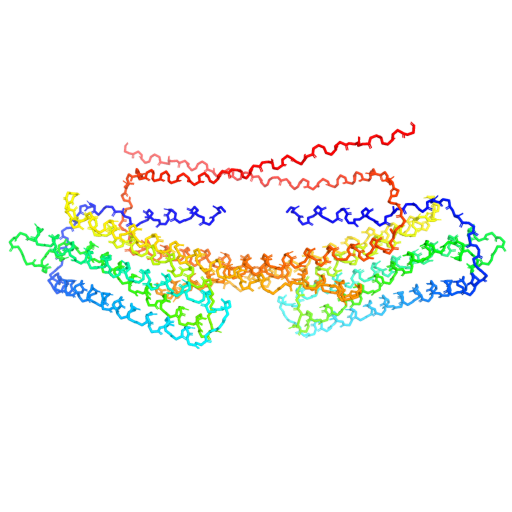 N N . LYS B 1 244 ? -0.397 -7.758 -6.672 1 97.69 244 LYS B N 1
ATOM 4253 C CA . LYS B 1 244 ? -0.835 -6.449 -6.195 1 97.69 244 LYS B CA 1
ATOM 4254 C C . LYS B 1 244 ? -0.417 -6.227 -4.742 1 97.69 244 LYS B C 1
ATOM 4256 O O . LYS B 1 244 ? -0.023 -5.117 -4.371 1 97.69 244 LYS B O 1
ATOM 4261 N N . VAL B 1 245 ? -0.533 -7.227 -3.924 1 98.12 245 VAL B N 1
ATOM 4262 C CA . VAL B 1 245 ? -0.132 -7.133 -2.523 1 98.12 245 VAL B CA 1
ATOM 4263 C C . VAL B 1 245 ? 1.352 -6.781 -2.434 1 98.12 245 VAL B C 1
ATOM 4265 O O . VAL B 1 245 ? 1.735 -5.867 -1.699 1 98.12 245 VAL B O 1
ATOM 4268 N N . LEU B 1 246 ? 2.15 -7.426 -3.221 1 96.44 246 LEU B N 1
ATOM 4269 C CA . LEU B 1 246 ? 3.586 -7.164 -3.189 1 96.44 246 LEU B CA 1
ATOM 4270 C C . LEU B 1 246 ? 3.895 -5.758 -3.682 1 96.44 246 LEU B C 1
ATOM 4272 O O . LEU B 1 246 ? 4.758 -5.074 -3.125 1 96.44 246 LEU B O 1
ATOM 4276 N N . GLU B 1 247 ? 3.164 -5.391 -4.652 1 96.12 247 GLU B N 1
ATOM 4277 C CA . GLU B 1 247 ? 3.338 -4.039 -5.184 1 96.12 247 GLU B CA 1
ATOM 4278 C C . GLU B 1 247 ? 3 -2.988 -4.133 1 96.12 247 GLU B C 1
ATOM 4280 O O . GLU B 1 247 ? 3.762 -2.039 -3.93 1 96.12 247 GLU B O 1
ATOM 4285 N N . LEU B 1 248 ? 1.868 -3.201 -3.531 1 97.88 248 LEU B N 1
ATOM 4286 C CA . LEU B 1 248 ? 1.409 -2.246 -2.529 1 97.88 248 LEU B CA 1
ATOM 4287 C C . LEU B 1 248 ? 2.352 -2.221 -1.332 1 97.88 248 LEU B C 1
ATOM 4289 O O . LEU B 1 248 ? 2.621 -1.155 -0.771 1 97.88 248 LEU B O 1
ATOM 4293 N N . GLU B 1 249 ? 2.832 -3.322 -0.961 1 97 249 GLU B N 1
ATOM 4294 C CA . GLU B 1 249 ? 3.789 -3.389 0.139 1 97 249 GLU B CA 1
ATOM 4295 C C . GLU B 1 249 ? 5.059 -2.607 -0.186 1 97 249 GLU B C 1
ATOM 4297 O O . GLU B 1 249 ? 5.559 -1.853 0.649 1 97 249 GLU B O 1
ATOM 4302 N N . LYS B 1 250 ? 5.465 -2.783 -1.342 1 94 250 LYS B N 1
ATOM 4303 C CA . LYS B 1 250 ? 6.676 -2.084 -1.769 1 94 250 LYS B CA 1
ATOM 4304 C C . LYS B 1 250 ? 6.441 -0.579 -1.851 1 94 250 LYS B C 1
ATOM 4306 O O . LYS B 1 250 ? 7.266 0.21 -1.385 1 94 250 LYS B O 1
ATOM 4311 N N . GLN B 1 251 ? 5.355 -0.231 -2.451 1 95.56 251 GLN B N 1
ATOM 4312 C CA . GLN B 1 251 ? 5.02 1.185 -2.561 1 95.56 251 GLN B CA 1
ATOM 4313 C C . GLN B 1 251 ? 4.879 1.824 -1.182 1 95.56 251 GLN B C 1
ATOM 4315 O O . GLN B 1 251 ? 5.328 2.953 -0.967 1 95.56 251 GLN B O 1
ATOM 4320 N N . LEU B 1 252 ? 4.262 1.115 -0.286 1 97.56 252 LEU B N 1
ATOM 4321 C CA . LEU B 1 252 ? 4.078 1.615 1.072 1 97.56 252 LEU B CA 1
ATOM 4322 C C . LEU B 1 252 ? 5.418 1.789 1.775 1 97.56 252 LEU B C 1
ATOM 4324 O O . LEU B 1 252 ? 5.656 2.814 2.42 1 97.56 252 LEU B O 1
ATOM 4328 N N . ALA B 1 253 ? 6.273 0.82 1.621 1 94.06 253 ALA B N 1
ATOM 4329 C CA . ALA B 1 253 ? 7.598 0.903 2.229 1 94.06 253 ALA B CA 1
ATOM 4330 C C . ALA B 1 253 ? 8.383 2.096 1.684 1 94.06 253 ALA B C 1
ATOM 4332 O O . ALA B 1 253 ? 8.984 2.85 2.447 1 94.06 253 ALA B O 1
ATOM 4333 N N . ASN B 1 254 ? 8.297 2.289 0.407 1 93.25 254 ASN B N 1
ATOM 4334 C CA . ASN B 1 254 ? 8.992 3.404 -0.226 1 93.25 254 ASN B CA 1
ATOM 4335 C C . ASN B 1 254 ? 8.414 4.746 0.213 1 93.25 254 ASN B C 1
ATOM 4337 O O . ASN B 1 254 ? 9.164 5.707 0.427 1 93.25 254 ASN B O 1
ATOM 4341 N N . GLU B 1 255 ? 7.117 4.742 0.336 1 96.31 255 GLU B N 1
ATOM 4342 C CA . GLU B 1 255 ? 6.48 5.996 0.729 1 96.31 255 GLU B CA 1
ATOM 4343 C C . GLU B 1 255 ? 6.801 6.344 2.18 1 96.31 255 GLU B C 1
ATOM 4345 O O . GLU B 1 255 ? 6.93 7.52 2.525 1 96.31 255 GLU B O 1
ATOM 4350 N N . ARG B 1 256 ? 6.883 5.422 3.008 1 97.19 256 ARG B N 1
ATOM 4351 C CA . ARG B 1 256 ? 7.266 5.652 4.398 1 97.19 256 ARG B CA 1
ATOM 4352 C C . ARG B 1 256 ? 8.688 6.188 4.492 1 97.19 256 ARG B C 1
ATOM 4354 O O . ARG B 1 256 ? 8.977 7.059 5.316 1 97.19 256 ARG B O 1
ATOM 4361 N N . ILE B 1 257 ? 9.555 5.703 3.641 1 93.25 257 ILE B N 1
ATOM 4362 C CA . ILE B 1 257 ? 10.922 6.199 3.578 1 93.25 257 ILE B CA 1
ATOM 4363 C C . ILE B 1 257 ? 10.93 7.656 3.119 1 93.25 257 ILE B C 1
ATOM 4365 O O . ILE B 1 257 ? 11.609 8.5 3.709 1 93.25 257 ILE B O 1
ATOM 4369 N N . ARG B 1 258 ? 10.172 7.891 2.111 1 94.12 258 ARG B N 1
ATOM 4370 C CA . ARG B 1 258 ? 10.055 9.25 1.604 1 94.12 258 ARG B CA 1
ATOM 4371 C C . ARG B 1 258 ? 9.539 10.195 2.684 1 94.12 258 ARG B C 1
ATOM 4373 O O . ARG B 1 258 ? 10.078 11.289 2.875 1 94.12 258 ARG B O 1
ATOM 4380 N N . LEU B 1 259 ? 8.477 9.797 3.371 1 95.88 259 LEU B N 1
ATOM 4381 C CA . LEU B 1 259 ? 7.891 10.602 4.438 1 95.88 259 LEU B CA 1
ATOM 4382 C C . LEU B 1 259 ? 8.914 10.875 5.531 1 95.88 259 LEU B C 1
ATOM 4384 O O . LEU B 1 259 ? 8.992 12 6.039 1 95.88 259 LEU B O 1
ATOM 4388 N N . GLY B 1 260 ? 9.719 9.859 5.871 1 93.69 260 GLY B N 1
ATOM 4389 C CA . GLY B 1 260 ? 10.781 10.047 6.848 1 93.69 260 GLY B CA 1
ATOM 4390 C C . GLY B 1 260 ? 11.812 11.07 6.418 1 93.69 260 GLY B C 1
ATOM 4391 O O . GLY B 1 260 ? 12.25 11.891 7.227 1 93.69 260 GLY B O 1
ATOM 4392 N N . GLY B 1 261 ? 12.156 11.008 5.199 1 91.31 261 GLY B N 1
ATOM 4393 C CA . GLY B 1 261 ? 13.086 11.992 4.668 1 91.31 261 GLY B CA 1
ATOM 4394 C C . GLY B 1 261 ? 12.547 13.406 4.695 1 91.31 261 GLY B C 1
ATOM 4395 O O . GLY B 1 261 ? 13.266 14.352 5.016 1 91.31 261 GLY B O 1
ATOM 4396 N N . LEU B 1 262 ? 11.297 13.508 4.355 1 93.44 262 LEU B N 1
ATOM 4397 C CA . LEU B 1 262 ? 10.648 14.805 4.379 1 93.44 262 LEU B CA 1
ATOM 4398 C C . LEU B 1 262 ? 10.609 15.367 5.797 1 93.44 262 LEU B C 1
ATOM 4400 O O . LEU B 1 262 ? 10.906 16.547 6.012 1 93.44 262 LEU B O 1
ATOM 4404 N N . ARG B 1 263 ? 10.273 14.562 6.688 1 91.62 263 ARG B N 1
ATOM 4405 C CA . ARG B 1 263 ? 10.188 14.992 8.086 1 91.62 263 ARG B CA 1
ATOM 4406 C C . ARG B 1 263 ? 11.562 15.375 8.625 1 91.62 263 ARG B C 1
ATOM 4408 O O . ARG B 1 263 ? 11.688 16.328 9.398 1 91.62 263 ARG B O 1
ATOM 4415 N N . LYS B 1 264 ? 12.57 14.625 8.266 1 90 264 LYS B N 1
ATOM 4416 C CA . LYS B 1 264 ? 13.93 14.953 8.672 1 90 264 LYS B CA 1
ATOM 4417 C C . LYS B 1 264 ? 14.336 16.328 8.148 1 90 264 LYS B C 1
ATOM 4419 O O . LYS B 1 264 ? 14.906 17.141 8.891 1 90 264 LYS B O 1
ATOM 4424 N N . LYS B 1 265 ? 14.109 16.562 6.953 1 90.44 265 LYS B N 1
ATOM 4425 C CA . LYS B 1 265 ? 14.43 17.859 6.355 1 90.44 265 LYS B CA 1
ATOM 4426 C C . LYS B 1 265 ? 13.633 18.984 7.008 1 90.44 265 LYS B C 1
ATOM 4428 O O . LYS B 1 265 ? 14.156 20.078 7.219 1 90.44 265 LYS B O 1
ATOM 4433 N N . HIS B 1 266 ? 12.398 18.734 7.23 1 86.88 266 HIS B N 1
ATOM 4434 C CA . HIS B 1 266 ? 11.555 19.688 7.926 1 86.88 266 HIS B CA 1
ATOM 4435 C C . HIS B 1 266 ? 12.156 20.094 9.266 1 86.88 266 HIS B C 1
ATOM 4437 O O . HIS B 1 266 ? 12.188 21.281 9.609 1 86.88 266 HIS B O 1
ATOM 4443 N N . TYR B 1 267 ? 12.641 19.203 9.961 1 84.06 267 TYR B N 1
ATOM 4444 C CA . TYR B 1 267 ? 13.266 19.453 11.258 1 84.06 267 TYR B CA 1
ATOM 4445 C C . TYR B 1 267 ? 14.531 20.281 11.102 1 84.06 267 TYR B C 1
ATOM 4447 O O . TYR B 1 267 ? 14.789 21.188 11.906 1 84.06 267 TYR B O 1
ATOM 4455 N N . GLU B 1 268 ? 15.281 19.969 10.133 1 84.31 268 GLU B N 1
ATOM 4456 C CA . GLU B 1 268 ? 16.531 20.688 9.883 1 84.31 268 GLU B CA 1
ATOM 4457 C C . GLU B 1 268 ? 16.266 22.156 9.578 1 84.31 268 GLU B C 1
ATOM 4459 O O . GLU B 1 268 ? 16.984 23.031 10.062 1 84.31 268 GLU B O 1
ATOM 4464 N N . ILE B 1 269 ? 15.312 22.359 8.828 1 79.69 269 ILE B N 1
ATOM 4465 C CA . ILE B 1 269 ? 15.008 23.734 8.438 1 79.69 269 ILE B CA 1
ATOM 4466 C C . ILE B 1 269 ? 14.414 24.484 9.625 1 79.69 269 ILE B C 1
ATOM 4468 O O . ILE B 1 269 ? 14.734 25.656 9.852 1 79.69 269 ILE B O 1
ATOM 4472 N N . GLU B 1 270 ? 13.508 23.797 10.336 1 72.94 270 GLU B N 1
ATOM 4473 C CA . GLU B 1 270 ? 12.898 24.422 11.5 1 72.94 270 GLU B CA 1
ATOM 4474 C C . GLU B 1 270 ? 13.93 24.672 12.602 1 72.94 270 GLU B C 1
ATOM 4476 O O . GLU B 1 270 ? 13.859 25.672 13.32 1 72.94 270 GLU B O 1
ATOM 4481 N N . GLY B 1 271 ? 14.898 23.609 12.977 1 60.09 271 GLY B N 1
ATOM 4482 C CA . GLY B 1 271 ? 15.969 23.797 13.938 1 60.09 271 GLY B CA 1
ATOM 4483 C C . GLY B 1 271 ? 16.953 24.875 13.523 1 60.09 271 GLY B C 1
ATOM 4484 O O . GLY B 1 271 ? 17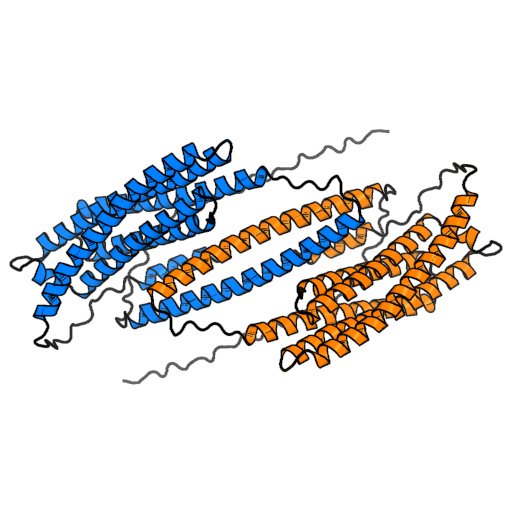.547 25.531 14.383 1 60.09 271 GLY B O 1
ATOM 4485 N N . ILE B 1 272 ? 17.375 24.953 12.305 1 53.28 272 ILE B N 1
ATOM 4486 C CA . ILE B 1 272 ? 18.266 25.984 11.805 1 53.28 272 ILE B CA 1
ATOM 4487 C C . ILE B 1 272 ? 17.625 27.359 12.031 1 53.28 272 ILE B C 1
ATOM 4489 O O . ILE B 1 272 ? 18.328 28.328 12.352 1 53.28 272 ILE B O 1
ATOM 4493 N N . SER B 1 273 ? 16.391 27.344 11.945 1 45.53 273 SER B N 1
ATOM 4494 C CA . SER B 1 273 ? 15.82 28.656 12.203 1 45.53 273 SER B CA 1
ATOM 4495 C C . SER B 1 273 ? 15.883 29 13.688 1 45.53 273 SER B C 1
ATOM 4497 O O . SER B 1 273 ? 15.883 30.172 14.055 1 45.53 273 SER B O 1
ATOM 4499 N N . THR B 1 274 ? 15.711 27.828 14.633 1 41.84 274 THR B N 1
ATOM 4500 C CA . THR B 1 274 ? 15.773 28.125 16.062 1 41.84 274 THR B CA 1
ATOM 4501 C C . THR B 1 274 ? 17.172 27.859 16.609 1 41.84 274 THR B C 1
ATOM 4503 O O . THR B 1 274 ? 17.406 26.828 17.25 1 41.84 274 THR B O 1
ATOM 4506 N N . ASP B 1 275 ? 18.219 27.984 16.172 1 35.72 275 ASP B N 1
ATOM 4507 C CA . ASP B 1 275 ? 19.516 27.922 16.828 1 35.72 275 ASP B CA 1
ATOM 4508 C C . ASP B 1 275 ? 19.453 28.5 18.25 1 35.72 275 ASP B C 1
ATOM 4510 O O . ASP B 1 275 ? 20.453 28.969 18.781 1 35.72 275 ASP B O 1
ATOM 4514 N N . SER B 1 276 ? 18.234 28.844 18.812 1 33.91 276 SER B N 1
ATOM 4515 C CA . SER B 1 276 ? 18.359 29.078 20.25 1 33.91 276 SER B CA 1
ATOM 4516 C C . SER B 1 276 ? 18.359 27.766 21.031 1 33.91 276 SER B C 1
ATOM 4518 O O . SER B 1 276 ? 17.672 26.828 20.672 1 33.91 276 SER B O 1
ATOM 4520 N N . PRO B 1 277 ? 19.281 27.406 21.969 1 31.05 277 PRO B N 1
ATOM 4521 C CA . PRO B 1 277 ? 19.516 26.203 22.766 1 31.05 277 PRO B CA 1
ATOM 4522 C C . PRO B 1 277 ? 18.234 25.656 23.391 1 31.05 277 PRO B C 1
ATOM 4524 O O . PRO B 1 277 ? 17.375 26.422 23.812 1 31.05 277 PRO B O 1
ATOM 4527 N N . PRO B 1 278 ? 17.719 24.391 23.234 1 34.69 278 PRO B N 1
ATOM 4528 C CA . PRO B 1 278 ? 16.516 23.734 23.734 1 34.69 278 PRO B CA 1
ATOM 4529 C C . PRO B 1 278 ? 16.406 23.781 25.25 1 34.69 278 PRO B C 1
ATOM 4531 O O . PRO B 1 278 ? 17.297 23.312 25.953 1 34.69 278 PRO B O 1
ATOM 4534 N N . GLU B 1 279 ? 15.875 24.797 26.031 1 28.17 279 GLU B N 1
ATOM 4535 C CA . GLU B 1 279 ? 15.664 24.734 27.469 1 28.17 279 GLU B CA 1
ATOM 4536 C C . GLU B 1 279 ? 14.797 23.531 27.844 1 28.17 279 GLU B C 1
ATOM 4538 O O . GLU B 1 279 ? 13.922 23.125 27.078 1 28.17 279 GLU B O 1
ATOM 4543 N N . SER B 1 280 ? 15.039 22.734 28.953 1 26.02 280 SER B N 1
ATOM 4544 C CA . SER B 1 280 ? 14.539 21.562 29.656 1 26.02 280 SER B CA 1
ATOM 4545 C C . SER B 1 280 ? 13.094 21.75 30.109 1 26.02 280 SER B C 1
ATOM 4547 O O . SER B 1 280 ? 12.844 22.328 31.172 1 26.02 280 SER B O 1
ATOM 4549 N N . ALA B 1 281 ? 12.094 22.219 29.359 1 29.97 281 ALA B N 1
ATOM 4550 C CA . ALA B 1 281 ? 10.797 22.328 30.031 1 29.97 281 ALA B CA 1
ATOM 4551 C C . ALA B 1 281 ? 10.305 20.969 30.5 1 29.97 281 ALA B C 1
ATOM 4553 O O . ALA B 1 281 ? 10.594 19.953 29.859 1 29.97 281 ALA B O 1
ATOM 4554 N N . VAL B 1 282 ? 9.633 20.75 31.828 1 25.31 282 VAL B N 1
ATOM 4555 C CA . VAL B 1 282 ? 9.023 19.781 32.719 1 25.31 282 VAL B CA 1
ATOM 4556 C C . VAL B 1 282 ? 7.883 19.062 32 1 25.31 282 VAL B C 1
ATOM 4558 O O . VAL B 1 282 ? 7.121 19.672 31.266 1 25.31 282 VAL B O 1
ATOM 4561 N N . ASN B 1 283 ? 7.973 17.75 31.781 1 27.44 283 ASN B N 1
ATOM 4562 C CA . ASN B 1 283 ? 7.184 16.641 31.25 1 27.44 283 ASN B CA 1
ATOM 4563 C C . ASN B 1 283 ? 5.871 16.484 32 1 27.44 283 ASN B C 1
ATOM 4565 O O . ASN B 1 283 ? 5.254 15.414 31.953 1 27.44 283 ASN B O 1
ATOM 4569 N N . SER B 1 284 ? 5.332 17.297 32.969 1 25.52 284 SER B N 1
ATOM 4570 C CA . SER B 1 284 ? 4.359 16.672 33.875 1 25.52 284 SER B CA 1
ATOM 4571 C C . SER B 1 284 ? 3.055 16.359 33.125 1 25.52 284 SER B C 1
ATOM 4573 O O . SER B 1 284 ? 2.053 16.016 33.781 1 25.52 284 SER B O 1
ATOM 4575 N N . PHE B 1 285 ? 2.734 16.781 32.031 1 26.06 285 PHE B N 1
ATOM 4576 C CA . PHE B 1 285 ? 1.317 16.547 31.781 1 26.06 285 PHE B CA 1
ATOM 4577 C C . PHE B 1 285 ? 1.037 15.062 31.578 1 26.06 285 PHE B C 1
ATOM 4579 O O . PHE B 1 285 ? 1.474 14.461 30.594 1 26.06 285 PHE B O 1
ATOM 4586 N N . ASP B 1 286 ? 0.72 14.211 32.688 1 26.11 286 ASP B N 1
ATOM 4587 C CA . ASP B 1 286 ? 0.261 12.844 32.875 1 26.11 286 ASP B CA 1
ATOM 4588 C C . ASP B 1 286 ? -1.053 12.586 32.156 1 26.11 286 ASP B C 1
ATOM 4590 O O . ASP B 1 286 ? -2.133 12.766 32.719 1 26.11 286 ASP B O 1
ATOM 4594 N N . SER B 1 287 ? -1.457 13.211 31.141 1 26.42 287 SE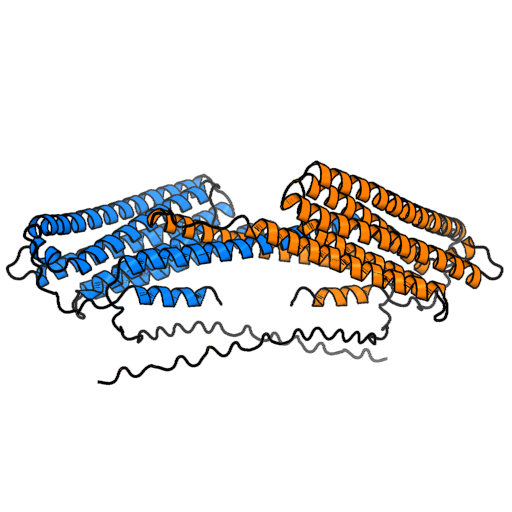R B N 1
ATOM 4595 C CA . SER B 1 287 ? -2.801 12.859 30.703 1 26.42 287 SER B CA 1
ATOM 4596 C C . SER B 1 287 ? -2.947 11.352 30.516 1 26.42 287 SER B C 1
ATOM 4598 O O . SER B 1 287 ? -2.281 10.75 29.672 1 26.42 287 SER B O 1
ATOM 4600 N N . SER B 1 288 ? -3.309 10.578 31.609 1 25.84 288 SER B N 1
ATOM 4601 C CA . SER B 1 288 ? -3.738 9.195 31.812 1 25.84 288 SER B CA 1
ATOM 4602 C C . SER B 1 288 ? -4.91 8.844 30.891 1 25.84 288 SER B C 1
ATOM 4604 O O . SER B 1 288 ? -6.062 8.82 31.344 1 25.84 288 SER B O 1
ATOM 4606 N N . LEU B 1 289 ? -5.117 9.367 29.797 1 25.77 289 LEU B N 1
ATOM 4607 C CA . LEU B 1 289 ? -6.363 8.859 29.234 1 25.77 289 LEU B CA 1
ATOM 4608 C C . LEU B 1 289 ? -6.336 7.336 29.156 1 25.77 289 LEU B C 1
ATOM 4610 O O . LEU B 1 289 ? -5.375 6.754 28.641 1 25.77 289 LEU B O 1
ATOM 4614 N N . PRO B 1 290 ? -7.031 6.676 30.078 1 24.53 290 PRO B N 1
ATOM 4615 C CA . PRO B 1 290 ? -7.098 5.223 30.25 1 24.53 290 PRO B CA 1
ATOM 4616 C C . PRO B 1 290 ? -7.531 4.504 28.969 1 24.53 290 PRO B C 1
ATOM 4618 O O . PRO B 1 290 ? -8.617 4.766 28.453 1 24.53 290 PRO B O 1
ATOM 4621 N N . THR B 1 291 ? -7.055 4.539 28.047 1 23.38 291 THR B N 1
ATOM 4622 C CA . THR B 1 291 ? -7.656 3.906 26.875 1 23.38 291 THR B CA 1
ATOM 4623 C C . THR B 1 291 ? -7.789 2.4 27.078 1 23.38 291 THR B C 1
ATOM 4625 O O . THR B 1 291 ? -7.293 1.612 26.281 1 23.38 291 THR B O 1
ATOM 4628 N N . VAL B 1 292 ? -8.094 1.961 28.406 1 24.8 292 VAL B N 1
ATOM 4629 C CA . VAL B 1 292 ? -8.125 0.508 28.547 1 24.8 292 VAL B CA 1
ATOM 4630 C C . VAL B 1 292 ? -9.281 -0.062 27.734 1 24.8 292 VAL B C 1
ATOM 4632 O O . VAL B 1 292 ? -10.445 0.244 28 1 24.8 292 VAL B O 1
ATOM 4635 N N . PHE B 1 293 ? -9.32 -0.06 26.5 1 23.3 293 PHE B N 1
ATOM 4636 C CA . PHE B 1 293 ? -10.477 -0.755 25.938 1 23.3 293 PHE B CA 1
ATOM 4637 C C . PHE B 1 293 ? -10.57 -2.174 26.5 1 23.3 293 PHE B C 1
ATOM 4639 O O . PHE B 1 293 ? -9.555 -2.855 26.641 1 23.3 293 PHE B O 1
ATOM 4646 N N . PRO B 1 294 ? -11.508 -2.5 27.25 1 25.05 294 PRO B N 1
ATOM 4647 C CA . PRO B 1 294 ? -11.602 -3.824 27.875 1 25.05 294 PRO B CA 1
ATOM 4648 C C . PRO B 1 294 ? -11.398 -4.957 26.875 1 25.05 294 PRO B C 1
ATOM 4650 O O . PRO B 1 294 ? -11.602 -4.766 25.672 1 25.05 294 PRO B O 1
ATOM 4653 N N . ASP B 1 295 ? -10.617 -5.918 27.172 1 24.62 295 ASP B N 1
ATOM 4654 C CA . ASP B 1 295 ? -10.289 -7.121 26.422 1 24.62 295 ASP B CA 1
ATOM 4655 C C . ASP B 1 295 ? -11.555 -7.816 25.922 1 24.62 295 ASP B C 1
ATOM 4657 O O . ASP B 1 295 ? -12.555 -7.891 26.625 1 24.62 295 ASP B O 1
ATOM 4661 N N . PRO B 1 296 ? -11.938 -7.758 24.719 1 26.86 296 PRO B N 1
ATOM 4662 C CA . PRO B 1 296 ? -13.211 -8.391 24.375 1 26.86 296 PRO B CA 1
ATOM 4663 C C . PRO B 1 296 ? -13.422 -9.727 25.078 1 26.86 296 PRO B C 1
ATOM 4665 O O . PRO B 1 296 ? -12.453 -10.383 25.453 1 26.86 296 PRO B O 1
ATOM 4668 N N . PRO B 1 297 ? -14.414 -9.922 25.859 1 25.77 297 PRO B N 1
ATOM 4669 C CA . PRO B 1 297 ? -14.617 -11.164 26.609 1 25.77 297 PRO B CA 1
ATOM 4670 C C . PRO B 1 297 ? -14.32 -12.414 25.781 1 25.77 297 PRO B C 1
ATOM 4672 O O . PRO B 1 297 ? -14.383 -12.375 24.547 1 25.77 297 PRO B O 1
ATOM 4675 N N . SER B 1 298 ? -13.391 -13.227 26.203 1 25.77 298 SER B N 1
ATOM 4676 C CA . SER B 1 298 ? -13 -14.531 25.688 1 25.77 298 SER B CA 1
ATOM 4677 C C . SER B 1 298 ? -14.227 -15.391 25.391 1 25.77 298 SER B C 1
ATOM 4679 O O . SER B 1 298 ? -15.031 -15.68 26.281 1 25.77 298 SER B O 1
ATOM 4681 N N . MET B 1 299 ? -14.938 -15.164 24.266 1 23.73 299 MET B N 1
ATOM 4682 C CA . MET B 1 299 ? -16.078 -16.016 23.969 1 23.73 299 MET B CA 1
ATOM 4683 C C . MET B 1 299 ? -15.773 -17.469 24.266 1 23.73 299 MET B C 1
ATOM 4685 O O . MET B 1 299 ? -14.812 -18.031 23.719 1 23.73 299 MET B O 1
ATOM 4689 N N . GLU B 1 300 ? -15.977 -17.875 25.453 1 26.27 300 GLU B N 1
ATOM 4690 C CA . GLU B 1 300 ? -15.969 -19.281 25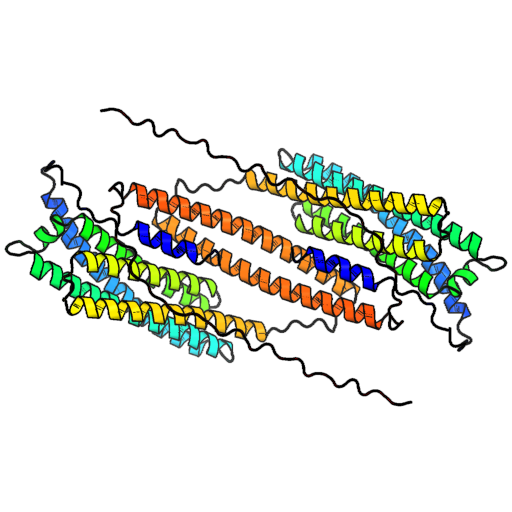.844 1 26.27 300 GLU B CA 1
ATOM 4691 C C . GLU B 1 300 ? -16.797 -20.125 24.859 1 26.27 300 GLU B C 1
ATOM 4693 O O . GLU B 1 300 ? -17.969 -19.844 24.641 1 26.27 300 GLU B O 1
ATOM 4698 N N . LEU B 1 301 ? -16.188 -20.578 23.812 1 24.48 301 LEU B N 1
ATOM 4699 C CA . LEU B 1 301 ? -16.906 -21.484 22.922 1 24.48 301 LEU B CA 1
ATOM 4700 C C . LEU B 1 301 ? -17.641 -22.562 23.719 1 24.48 301 LEU B C 1
ATOM 4702 O O . LEU B 1 301 ? -17.078 -23.109 24.688 1 24.48 301 LEU B O 1
ATOM 4706 N N . PRO B 1 302 ? -18.875 -22.453 23.781 1 24.47 302 PRO B N 1
ATOM 4707 C CA . PRO B 1 302 ? -19.625 -23.453 24.531 1 24.47 302 PRO B CA 1
ATOM 4708 C C . PRO B 1 302 ? -19.078 -24.875 24.344 1 24.47 302 PRO B C 1
ATOM 4710 O O . PRO B 1 302 ? -18.422 -25.156 23.344 1 24.47 302 PRO B O 1
ATOM 4713 N N . THR B 1 303 ? -18.812 -25.516 25.453 1 25.55 303 THR B N 1
ATOM 4714 C CA . THR B 1 303 ? -18.422 -26.906 25.609 1 25.55 303 THR B CA 1
ATOM 4715 C C . THR B 1 303 ? -19.328 -27.828 24.797 1 25.55 303 THR B C 1
ATOM 4717 O O . THR B 1 303 ? -20.547 -27.875 25.031 1 25.55 303 THR B O 1
ATOM 4720 N N . GLN B 1 304 ? -19.266 -27.812 23.484 1 21.97 304 GLN B N 1
ATOM 4721 C CA . GLN B 1 304 ? -20.109 -28.766 22.781 1 21.97 304 GLN B CA 1
ATOM 4722 C C . GLN B 1 304 ? -20.031 -30.156 23.422 1 21.97 304 GLN B C 1
ATOM 4724 O O . GLN B 1 304 ? -18.938 -30.656 23.688 1 21.97 304 GLN B O 1
ATOM 4729 N N . HIS B 1 305 ? -20.906 -30.406 24.266 1 24.06 305 HIS B N 1
ATOM 4730 C CA . HIS B 1 305 ? -21.219 -31.734 24.766 1 24.06 305 HIS B CA 1
ATOM 4731 C C . HIS B 1 305 ? -21.156 -32.781 23.641 1 24.06 305 HIS B C 1
ATOM 4733 O O . HIS B 1 305 ? -21.812 -32.594 22.609 1 24.06 305 HIS B O 1
ATOM 4739 N N . VAL B 1 306 ? -20.031 -33.438 23.594 1 23.73 306 VAL B N 1
ATOM 4740 C CA . VAL B 1 306 ? -19.781 -34.688 22.828 1 23.73 306 VAL B CA 1
ATOM 4741 C C . VAL B 1 306 ? -20.922 -35.656 23.062 1 23.73 306 VAL B C 1
ATOM 4743 O O . VAL B 1 306 ? -21.141 -36.125 24.172 1 23.73 306 VAL B O 1
ATOM 4746 N N . PHE B 1 307 ? -22.094 -35.344 22.562 1 22.25 307 PHE B N 1
ATOM 4747 C CA . PHE B 1 307 ? -23.031 -36.469 22.641 1 22.25 307 PHE B CA 1
ATOM 4748 C C . PHE B 1 307 ? -22.391 -37.75 22.156 1 22.25 307 PHE B C 1
ATOM 4750 O O . PHE B 1 307 ? -21.828 -37.812 21.062 1 22.25 307 PHE B O 1
ATOM 4757 N N . ILE B 1 308 ? -21.906 -38.5 23.234 1 23.83 308 ILE B N 1
ATOM 4758 C CA . ILE B 1 308 ? -21.5 -39.906 23.25 1 23.83 308 ILE B CA 1
ATOM 4759 C C . ILE B 1 308 ? -22.547 -40.75 22.531 1 23.83 308 ILE B C 1
ATOM 4761 O O . ILE B 1 308 ? -23.703 -40.812 22.953 1 23.83 308 ILE B O 1
ATOM 4765 N N . LEU B 1 309 ? -22.719 -40.625 21.234 1 20.34 309 LEU B N 1
ATOM 4766 C CA . LEU B 1 309 ? -23.594 -41.656 20.734 1 20.34 309 LEU B CA 1
ATOM 4767 C C . LEU B 1 309 ? -23.188 -43.031 21.281 1 20.34 309 LEU B C 1
ATOM 4769 O O . LEU B 1 309 ? -22.016 -43.406 21.203 1 20.34 309 LEU B O 1
ATOM 4773 N N . LEU B 1 310 ? -23.859 -43.5 22.438 1 22.72 310 LEU B N 1
ATOM 4774 C CA . LEU B 1 310 ? -24.094 -44.844 23 1 22.72 310 LEU B CA 1
ATOM 4775 C C . LEU B 1 310 ? -24.406 -45.844 21.891 1 22.72 310 LEU B C 1
ATOM 4777 O O . LEU B 1 310 ? -25.328 -45.625 21.109 1 22.72 310 LEU B O 1
ATOM 4781 N N . SER B 1 311 ? -23.344 -46.562 21.391 1 19.62 311 SER B N 1
ATOM 4782 C CA . SER B 1 311 ? -23.609 -48 21.484 1 19.62 311 SER B CA 1
ATOM 4783 C C . SER B 1 311 ? -23.406 -48.5 22.891 1 19.62 311 SER B C 1
ATOM 4785 O O . SER B 1 311 ? -22.5 -48.062 23.609 1 19.62 311 SER B O 1
#